Protein AF-A0A182U3M1-F1 (afdb_monomer)

Foldseek 3Di:
DDDDDDDPDDPPPDQPPPPDDDPDDDDDDDDDDPDDDDDDPDPDDPPRDDDDAPQACLDLQDDDPDPVNLVRVLVVLLCCVQPVVLFLDDPVVLLLLLLLVLCLVPNAQDPDHDLVSQQPVSSRHHPVNCVVDDSVVVSVSSSVSVNVNRHPDDNSRSSVVSSNSSSVTPCGQWDWDWKFWPDDDDLHGTWIWTQHLQGIWTARPPNRDTPDDDGPVQWPAWAQDLPFQKIKTAGDPPPPPDDPDPDGIIIIGDPCNVVVLVSRCVNPVVRCVNVVVSVDPPPPPVPCDPVNVVVVVVVVLVVVLVCVVVVFFDQDDDPPPDDDPDDDDDPDPVVVVVVVVVVDDDDDQPWPQDPRHTPVNVDDDLDQDPWDRGDDDPVVTVVVSVVSLVVCVVSVSHDD

pLDDT: mean 76.2, std 24.22, range [22.59, 98.75]

Mean predicted aligned error: 16.43 Å

Sequence (400 aa):
MTKPNSVVRQFDDTVDDASHASNGKQTKIHASSSTLRKNATTLGSGENRFVFKKRLFKSTRELSQDPVEVNMLYAQAVYSVVKCDDFPVSEKVALQLAGLQAQVALGDPSNQPKPEYYSDVPSYLPERISKTREEQFWVPILAQAHRQYGSGRTELTAKVLYLSCVMQYPLYGTTMFAVSYRGYWSYGNSLILGVNCEGIILIKPDDKFVLYEFRYAEVESIMLDPSDSFITISLNRHTSTGSADQQRCFVFETAQKNEIGSLIVSYYPALSNWITENEVPPKKSKGITNEDRVRLHHNLVVCRRHLVDTELLRKPQDPSGGFLRNTLRRLSKHRLEKLRAEHGSPVHDHGETYKGFPHAYWAFSRQALPQSLSKLPDQEEQAMLQVFNSILTYAGLGQN

Solvent-accessible surface area (backbone atoms only — not comparable to full-atom values): 25120 Å² total; per-residue (Å²): 140,82,79,82,82,83,79,81,80,78,85,78,89,72,80,82,82,86,81,83,87,83,91,76,81,95,76,92,76,94,72,89,76,82,88,73,85,90,82,74,97,69,84,81,71,73,90,81,77,88,77,92,72,93,81,78,42,88,63,62,87,69,80,70,88,47,68,68,58,45,53,51,51,37,54,51,49,50,41,36,44,20,74,64,49,68,58,77,70,49,69,73,56,39,40,45,45,29,2,18,50,42,20,56,76,66,44,69,66,57,99,74,68,64,62,80,83,37,63,64,44,71,77,48,28,25,65,84,60,49,69,74,52,64,64,81,67,44,22,64,52,50,54,48,25,19,51,75,56,14,50,90,51,53,52,67,56,26,43,52,54,45,46,62,57,53,48,69,42,91,61,50,64,44,50,77,38,76,29,36,47,74,70,91,73,92,78,66,45,64,32,26,44,30,43,39,68,66,29,42,31,38,27,39,72,90,68,55,46,75,78,45,77,42,45,55,91,42,50,66,48,52,44,69,49,93,88,54,51,34,35,38,42,32,45,47,92,80,76,71,86,72,71,101,76,72,84,47,68,47,43,31,38,28,91,55,44,65,59,54,50,53,51,48,29,72,67,42,58,89,63,40,63,43,56,69,66,61,66,63,65,86,68,76,63,78,65,79,43,73,67,53,49,53,51,52,50,50,52,53,52,52,51,54,49,51,46,56,72,69,60,47,46,53,76,68,77,74,84,79,76,79,79,84,94,78,84,82,81,90,69,56,69,70,62,59,51,51,61,49,62,72,56,85,68,86,92,67,88,78,69,60,58,58,98,71,42,45,55,72,78,78,45,94,69,92,67,81,75,94,62,68,64,50,77,64,60,69,74,59,40,54,52,51,50,51,50,51,50,48,50,29,45,78,68,75,69,45,84,130

Secondary structure (DSSP, 8-state):
-PPPP----------------------------------------------------S-SS---S-HHHHHHHHHHHHIIIIII--S---HHHHHHHHHHHHHHHH-SPPSS--GGGG--GGGTS-HHHHTTS-HHHHHHHHHHHIIIIITT--HHHHHHHHHHHHTTSTTTT-EEEEEEE-S--TT-SEEEEEE-SSEEEEE-TTT--EEEEEEGGGEEEEEE-SSSSEEEEEE-TT--SS-TT---EEEEE-TTHHHHHHHHHHH-GGGTHHHHHHS-S--------HHHHHHHHHHHHHHHHHHHHTT-BPPPPPS-SS-----S----HHHHHHHHHHS---S--S--EETTEEGGGGS--SSPPSS-SB---HHHHHHHHHHHHHHHHHTT-S--

Radius of gyration: 27.85 Å; Cα contacts (8 Å, |Δi|>4): 394; chains: 1; bounding box: 57×82×61 Å

Nearest PDB structures (foldseek):
  5xbf-assembly1_A  TM=8.114E-01  e=2.210E-12  Homo sapiens
  5mv9-assembly1_A  TM=8.506E-01  e=3.694E-11  Homo sapiens
  5mv7-assembly1_A  TM=8.418E-01  e=3.694E-11  Homo sapiens
  5mv8-assembly1_A  TM=8.224E-01  e=8.324E-11  Homo sapiens
  7edr-assembly1_A  TM=7.035E-01  e=1.683E-10  Drosophila melanogaster

Organism: NCBI:txid34690

InterPro domains:
  IPR000299 FERM domain [PS50057] (1-275)
  IPR011993 PH-like domain superfamily [G3DSA:2.30.29.30] (173-285)
  IPR014352 FERM/acyl-CoA-binding protein superfamily [G3DSA:1.20.80.10] (56-169)
  IPR019748 FERM central domain [PF00373] (62-177)
  IPR019748 FERM central domain [cd14473] (69-168)
  IPR019749 Band 4.1 domain [SM00295] (1-177)
  IPR035963 FERM superfamily, second domain [SSF47031] (53-172)

Structure (mmCIF, N/CA/C/O backbone):
data_AF-A0A182U3M1-F1
#
_entry.id   AF-A0A182U3M1-F1
#
loop_
_atom_site.group_PDB
_atom_site.id
_atom_site.type_symbol
_atom_site.label_atom_id
_atom_site.label_alt_id
_atom_site.label_comp_id
_atom_site.label_asym_id
_atom_site.label_entity_id
_atom_site.label_seq_id
_atom_site.pdbx_PDB_ins_code
_atom_site.Cartn_x
_atom_site.Cartn_y
_atom_site.Cartn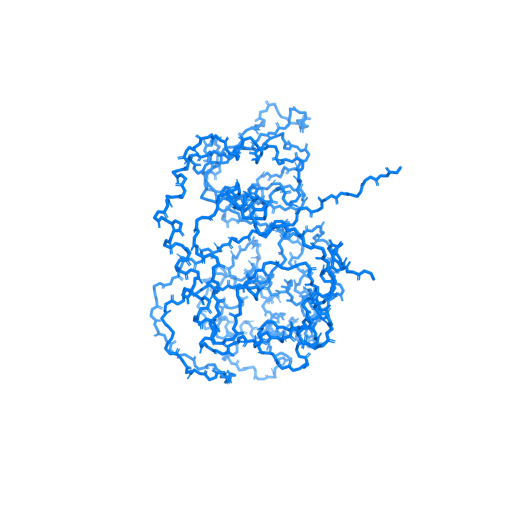_z
_atom_site.occupancy
_atom_site.B_iso_or_equiv
_atom_site.auth_seq_id
_atom_site.auth_comp_id
_atom_site.auth_asym_id
_atom_site.auth_atom_id
_atom_site.pdbx_PDB_model_num
ATOM 1 N N . MET A 1 1 ? -9.675 -26.299 -29.124 1.00 30.52 1 MET A N 1
ATOM 2 C CA . MET A 1 1 ? -9.108 -26.982 -27.941 1.00 30.52 1 MET A CA 1
ATOM 3 C C . MET A 1 1 ? -7.957 -26.140 -27.421 1.00 30.52 1 MET A C 1
ATOM 5 O O . MET A 1 1 ? -6.859 -26.185 -27.958 1.00 30.52 1 MET A O 1
ATOM 9 N N . THR A 1 2 ? -8.266 -25.260 -26.479 1.00 24.91 2 THR A N 1
ATOM 10 C CA . THR A 1 2 ? -7.364 -24.264 -25.892 1.00 24.91 2 THR A CA 1
ATOM 11 C C . THR A 1 2 ? -6.504 -24.913 -24.807 1.00 24.91 2 THR A C 1
ATOM 13 O O . THR A 1 2 ? -7.017 -25.622 -23.944 1.00 24.91 2 THR A O 1
ATOM 16 N N . LYS A 1 3 ? -5.184 -24.708 -24.879 1.00 23.25 3 LYS A N 1
ATOM 17 C CA . LYS A 1 3 ? -4.227 -25.143 -23.852 1.00 23.25 3 LYS A CA 1
ATOM 18 C C . LYS A 1 3 ? -4.487 -24.365 -22.549 1.00 23.25 3 LYS A C 1
ATOM 20 O O . LYS A 1 3 ? -4.695 -23.155 -22.634 1.00 23.25 3 LYS A O 1
ATOM 25 N N . PRO A 1 4 ? -4.458 -25.001 -21.366 1.00 27.41 4 PRO A N 1
ATOM 26 C CA . PRO A 1 4 ? -4.512 -24.274 -20.105 1.00 27.41 4 PRO A CA 1
ATOM 27 C C . PRO A 1 4 ? -3.186 -23.537 -19.869 1.00 27.41 4 PRO A C 1
ATOM 29 O O . PRO A 1 4 ? -2.107 -24.117 -19.997 1.00 27.41 4 PRO A O 1
ATOM 32 N N . ASN A 1 5 ? -3.288 -22.244 -19.555 1.00 25.91 5 ASN A N 1
ATOM 33 C CA . ASN A 1 5 ? -2.172 -21.369 -19.203 1.00 25.91 5 ASN A CA 1
ATOM 34 C C . ASN A 1 5 ? -1.450 -21.894 -17.954 1.00 25.91 5 ASN A C 1
ATOM 36 O O . ASN A 1 5 ? -2.066 -22.092 -16.907 1.00 25.91 5 ASN A O 1
ATOM 40 N N . SER A 1 6 ? -0.134 -22.077 -18.053 1.00 25.50 6 SER A N 1
ATOM 41 C CA . SER A 1 6 ? 0.738 -22.340 -16.912 1.00 25.50 6 SER A CA 1
ATOM 42 C C . SER A 1 6 ? 0.843 -21.081 -16.052 1.00 25.50 6 SER A C 1
ATOM 44 O O . SER A 1 6 ? 1.501 -20.115 -16.436 1.00 25.50 6 SER A O 1
ATOM 46 N N . VAL A 1 7 ? 0.204 -21.082 -14.884 1.00 23.64 7 VAL A N 1
ATOM 47 C CA . VAL A 1 7 ? 0.457 -20.078 -13.847 1.00 23.64 7 VAL A CA 1
ATOM 48 C C . VAL A 1 7 ? 1.742 -20.485 -13.133 1.00 23.64 7 VAL A C 1
ATOM 50 O O . VAL A 1 7 ? 1.732 -21.355 -12.264 1.00 23.64 7 VAL A O 1
ATOM 53 N N . VAL A 1 8 ? 2.863 -19.882 -13.522 1.00 23.16 8 VAL A N 1
ATOM 54 C CA . VAL A 1 8 ? 4.103 -19.944 -12.742 1.00 23.16 8 VAL A CA 1
ATOM 55 C C . VAL A 1 8 ? 3.866 -19.107 -11.486 1.00 23.16 8 VAL A C 1
ATOM 57 O O . VAL A 1 8 ? 3.806 -17.884 -11.551 1.00 23.16 8 VAL A O 1
ATOM 60 N N . ARG A 1 9 ? 3.647 -19.759 -10.340 1.00 27.22 9 ARG A N 1
ATOM 61 C CA . ARG A 1 9 ? 3.676 -19.088 -9.035 1.00 27.22 9 ARG A CA 1
ATOM 62 C C . ARG A 1 9 ? 5.122 -19.076 -8.563 1.00 27.22 9 ARG A C 1
ATOM 64 O O . ARG A 1 9 ? 5.626 -20.089 -8.085 1.00 27.22 9 ARG A O 1
ATOM 71 N N . GLN A 1 10 ? 5.780 -17.944 -8.755 1.00 23.94 10 GLN A N 1
ATOM 72 C CA . GLN A 1 10 ? 7.072 -17.653 -8.158 1.00 23.94 10 GLN A CA 1
ATOM 73 C C . GLN A 1 10 ? 6.839 -17.354 -6.670 1.00 23.94 10 GLN A C 1
ATOM 75 O O . GLN A 1 10 ? 6.060 -16.467 -6.324 1.00 23.94 10 GLN A O 1
ATOM 80 N N . PHE A 1 11 ? 7.440 -18.154 -5.791 1.00 22.59 11 PHE A N 1
ATOM 81 C CA . PHE A 1 11 ? 7.632 -17.768 -4.397 1.00 22.59 11 PHE A CA 1
ATOM 82 C C . PHE A 1 11 ? 8.841 -16.828 -4.387 1.00 22.59 11 PHE A C 1
ATOM 84 O O . PHE A 1 11 ? 9.975 -17.295 -4.430 1.00 22.59 11 PHE A O 1
ATOM 91 N N . ASP A 1 12 ? 8.594 -15.519 -4.430 1.00 25.38 12 ASP A N 1
ATOM 92 C CA . ASP A 1 12 ? 9.633 -14.525 -4.155 1.00 25.38 12 ASP A CA 1
ATOM 93 C C . ASP A 1 12 ? 9.820 -14.459 -2.632 1.00 25.38 12 ASP A C 1
ATOM 95 O O . ASP A 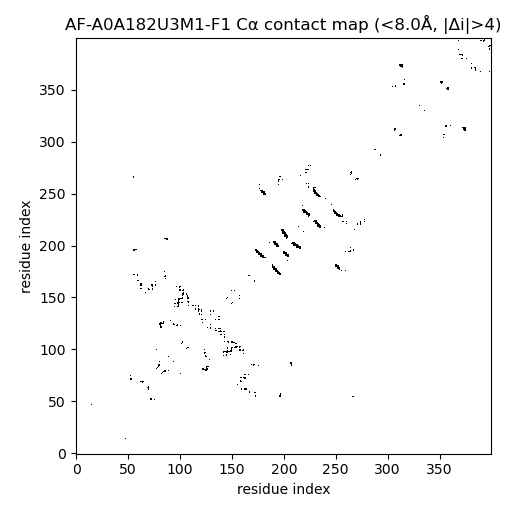1 12 ? 8.970 -13.938 -1.909 1.00 25.38 12 ASP A O 1
ATOM 99 N N . ASP A 1 13 ? 10.931 -15.014 -2.144 1.00 24.06 13 ASP A N 1
ATOM 100 C CA . ASP A 1 13 ? 11.455 -14.748 -0.803 1.00 24.06 13 ASP A CA 1
ATOM 101 C C . ASP A 1 13 ? 12.102 -13.349 -0.802 1.00 24.06 13 ASP A C 1
ATOM 103 O O . ASP A 1 13 ? 13.325 -13.203 -0.771 1.00 24.06 13 ASP A O 1
ATOM 107 N N . THR A 1 14 ? 11.292 -12.291 -0.878 1.00 25.41 14 THR A N 1
ATOM 108 C CA . THR A 1 14 ? 11.760 -10.928 -0.599 1.00 25.41 14 THR A CA 1
ATOM 109 C C . THR A 1 14 ? 11.692 -10.673 0.904 1.00 25.41 14 THR A C 1
ATOM 111 O O . THR A 1 14 ? 10.628 -10.512 1.499 1.00 25.41 14 THR A O 1
ATOM 114 N N . VAL A 1 15 ? 12.867 -10.669 1.536 1.00 27.70 15 VAL A N 1
ATOM 115 C CA . VAL A 1 15 ? 13.066 -10.148 2.890 1.00 27.70 15 VAL A CA 1
ATOM 116 C C . VAL A 1 15 ? 12.890 -8.629 2.814 1.00 27.70 15 VAL A C 1
ATOM 118 O O . VAL A 1 15 ? 13.760 -7.934 2.295 1.00 27.70 15 VAL A O 1
ATOM 121 N N . ASP A 1 16 ? 11.753 -8.120 3.294 1.00 29.84 16 ASP A N 1
ATOM 122 C CA . ASP A 1 16 ? 11.561 -6.688 3.546 1.00 29.84 16 ASP A CA 1
ATOM 123 C C . ASP A 1 16 ? 12.549 -6.281 4.662 1.00 29.84 16 ASP A C 1
ATOM 125 O O . ASP A 1 16 ? 12.331 -6.564 5.843 1.00 29.84 16 ASP A O 1
ATOM 129 N N . ASP A 1 17 ? 13.671 -5.655 4.290 1.00 26.75 17 ASP A N 1
ATOM 130 C CA . ASP A 1 17 ? 14.672 -5.118 5.218 1.00 26.75 17 ASP A CA 1
ATOM 131 C C . ASP A 1 17 ? 14.126 -3.830 5.861 1.00 26.75 17 ASP A C 1
ATOM 133 O O . ASP A 1 17 ? 14.394 -2.704 5.442 1.00 26.75 17 ASP A O 1
ATOM 137 N N . ALA A 1 18 ? 13.269 -3.997 6.869 1.00 27.78 18 ALA A N 1
ATOM 138 C CA . ALA A 1 18 ? 12.769 -2.910 7.702 1.00 27.78 18 ALA A CA 1
ATOM 139 C C . ALA A 1 18 ? 13.822 -2.527 8.757 1.00 27.78 18 ALA A C 1
ATOM 141 O O . ALA A 1 18 ? 13.617 -2.709 9.956 1.00 27.78 18 ALA A O 1
ATOM 142 N N . SER A 1 19 ? 14.964 -2.000 8.317 1.00 28.53 19 SER A N 1
ATOM 143 C CA . SER A 1 19 ? 16.061 -1.589 9.198 1.00 28.53 19 SER A CA 1
ATOM 144 C C . SER A 1 19 ? 16.461 -0.124 9.011 1.00 28.53 19 SER A C 1
ATOM 146 O O . SER A 1 19 ? 17.622 0.198 8.819 1.00 28.53 19 SER A O 1
ATOM 148 N N . HIS A 1 20 ? 15.518 0.810 9.167 1.00 26.62 20 HIS A N 1
ATOM 149 C CA . HIS A 1 20 ? 15.861 2.191 9.531 1.00 26.62 20 HIS A CA 1
ATOM 150 C C . HIS A 1 20 ? 14.708 2.890 10.255 1.00 26.62 20 HIS A C 1
ATOM 152 O O . HIS A 1 20 ? 13.864 3.518 9.631 1.00 26.62 20 HIS A O 1
ATOM 158 N N . ALA A 1 21 ? 14.698 2.789 11.586 1.00 26.42 21 ALA A N 1
ATOM 159 C CA . ALA A 1 21 ? 14.366 3.868 12.525 1.00 26.42 21 ALA A CA 1
ATOM 160 C C . ALA A 1 21 ? 14.187 3.271 13.922 1.00 26.42 21 ALA A C 1
ATOM 162 O O . ALA A 1 21 ? 13.186 2.609 14.175 1.00 26.42 21 ALA A O 1
ATOM 163 N N . SER A 1 22 ? 15.140 3.517 14.824 1.00 25.25 22 SER A N 1
ATOM 164 C CA . SER A 1 22 ? 14.903 3.822 16.248 1.00 25.25 22 SER A CA 1
ATOM 165 C C . SER A 1 22 ? 16.213 3.717 17.021 1.00 25.25 22 SER A C 1
ATOM 167 O O . SER A 1 22 ? 16.579 2.657 17.517 1.00 25.25 22 SER A O 1
ATOM 169 N N . ASN A 1 23 ? 16.910 4.843 17.164 1.00 26.34 23 ASN A N 1
ATOM 170 C CA . ASN A 1 23 ? 17.823 5.040 18.282 1.00 26.34 23 ASN A CA 1
ATOM 171 C C . ASN A 1 23 ? 17.096 5.972 19.259 1.00 26.34 23 ASN A C 1
ATOM 173 O O . ASN A 1 23 ? 17.004 7.173 19.019 1.00 26.34 23 ASN A O 1
ATOM 177 N N . GLY A 1 24 ? 16.493 5.413 20.310 1.00 25.69 24 GLY A N 1
ATOM 178 C CA . GLY A 1 24 ? 15.627 6.176 21.209 1.00 25.69 24 GLY A CA 1
ATOM 179 C C . GLY A 1 24 ? 15.121 5.371 22.403 1.00 25.69 24 GLY A C 1
ATOM 180 O O . GLY A 1 24 ? 14.074 4.751 22.332 1.00 25.69 24 GLY A O 1
ATOM 181 N N . LYS A 1 25 ? 15.923 5.386 23.475 1.00 26.36 25 LYS A N 1
ATOM 182 C CA . LYS A 1 25 ? 15.621 5.195 24.910 1.00 26.36 25 LYS A CA 1
ATOM 183 C C . LYS A 1 25 ? 14.380 4.369 25.312 1.00 26.36 25 LYS A C 1
ATOM 185 O O . LYS A 1 25 ? 13.240 4.776 25.143 1.00 26.36 25 LYS A O 1
ATOM 190 N N . GLN A 1 26 ? 14.670 3.281 26.030 1.00 26.67 26 GLN A N 1
ATOM 191 C CA . GLN A 1 26 ? 13.742 2.478 26.829 1.00 26.67 26 GLN A CA 1
ATOM 192 C C . GLN A 1 26 ? 12.842 3.321 27.746 1.00 26.67 26 GLN A C 1
ATOM 194 O O . GLN A 1 26 ? 13.326 3.966 28.677 1.00 26.67 26 GLN A O 1
ATOM 199 N N . THR A 1 27 ? 11.531 3.161 27.589 1.00 22.92 27 THR A N 1
ATOM 200 C CA . THR A 1 27 ? 10.538 3.358 28.650 1.00 22.92 27 THR A CA 1
ATOM 201 C C . THR A 1 27 ? 9.615 2.141 28.693 1.00 22.92 27 THR A C 1
ATOM 203 O O . THR A 1 27 ? 9.052 1.706 27.693 1.00 22.92 27 THR A O 1
ATOM 206 N N . LYS A 1 28 ? 9.530 1.522 29.876 1.00 26.78 28 LYS A N 1
ATOM 207 C CA . LYS A 1 28 ? 8.681 0.361 30.166 1.00 26.78 28 LYS A CA 1
ATOM 208 C C . LYS A 1 28 ? 7.221 0.803 30.246 1.00 26.78 28 LYS A C 1
ATOM 210 O O . LYS A 1 28 ? 6.904 1.617 31.108 1.00 26.78 28 LYS A O 1
ATOM 215 N N . ILE A 1 29 ? 6.337 0.184 29.464 1.00 27.05 29 ILE A N 1
ATOM 216 C CA . ILE A 1 29 ? 4.897 0.149 29.754 1.00 27.05 29 ILE A CA 1
ATOM 217 C C . ILE A 1 29 ? 4.408 -1.296 29.608 1.00 27.05 29 ILE A C 1
ATOM 219 O O . ILE A 1 29 ? 4.693 -1.983 28.630 1.00 27.05 29 ILE A O 1
ATOM 223 N N . HIS A 1 30 ? 3.730 -1.766 30.655 1.00 25.92 30 HIS A N 1
ATOM 224 C CA . HIS A 1 30 ? 3.116 -3.082 30.777 1.00 25.92 30 HIS A CA 1
ATOM 225 C C . HIS A 1 30 ? 1.903 -3.199 29.843 1.00 25.92 30 HIS A C 1
ATOM 227 O O . HIS A 1 30 ? 0.905 -2.518 30.055 1.00 25.92 30 HIS A O 1
ATOM 233 N N . ALA A 1 31 ? 1.958 -4.123 28.883 1.00 27.72 31 ALA A N 1
ATOM 234 C CA . ALA A 1 31 ? 0.779 -4.671 28.218 1.00 27.72 31 ALA A CA 1
ATOM 235 C C . ALA A 1 31 ? 0.648 -6.158 28.578 1.00 27.72 31 ALA A C 1
ATOM 237 O O . ALA A 1 31 ? 1.633 -6.899 28.635 1.00 27.72 31 ALA A O 1
ATOM 238 N N . SER A 1 32 ? -0.575 -6.562 28.898 1.00 27.81 32 SER A N 1
ATOM 239 C CA . SER A 1 32 ? -0.973 -7.856 29.445 1.00 27.81 32 SER A CA 1
ATOM 240 C C . SER A 1 32 ? -0.549 -9.015 28.540 1.00 27.81 32 SER A C 1
ATOM 242 O O . SER A 1 32 ? -1.020 -9.169 27.418 1.00 27.81 32 SER A O 1
ATOM 244 N N . SER A 1 33 ? 0.345 -9.840 29.075 1.00 26.06 33 SER A N 1
ATOM 245 C CA . SER A 1 33 ? 0.895 -11.058 28.486 1.00 26.06 33 SER A CA 1
ATOM 246 C C . SER A 1 33 ? -0.183 -12.120 28.228 1.00 26.06 33 SER A C 1
ATOM 248 O O . SER A 1 33 ? -0.718 -12.679 29.185 1.00 26.06 33 SER A O 1
ATOM 250 N N . SER A 1 34 ? -0.390 -12.514 26.968 1.00 28.03 34 SER A N 1
ATOM 251 C CA . SER A 1 34 ? -0.746 -13.901 26.654 1.00 28.03 34 SER A CA 1
ATOM 252 C C . SER A 1 34 ? 0.529 -14.750 26.751 1.00 28.03 34 SER A C 1
ATOM 254 O O . SER A 1 34 ? 1.530 -14.544 26.066 1.00 28.03 34 SER A O 1
ATOM 256 N N . THR A 1 35 ? 0.529 -15.658 27.718 1.00 28.98 35 THR A N 1
ATOM 257 C CA . THR A 1 35 ? 1.663 -16.483 28.130 1.00 28.98 35 THR A CA 1
ATOM 258 C C . THR A 1 35 ? 1.962 -17.577 27.105 1.00 28.98 35 THR A C 1
ATOM 260 O O . THR A 1 35 ? 1.362 -18.647 27.133 1.00 28.98 35 THR A O 1
ATOM 263 N N . LEU A 1 36 ? 2.980 -17.366 26.270 1.00 30.67 36 LEU A N 1
ATOM 264 C CA . LEU A 1 36 ? 3.769 -18.454 25.688 1.00 30.67 36 LEU A CA 1
ATOM 265 C C . LEU A 1 36 ? 5.158 -18.428 26.328 1.00 30.67 36 LEU A C 1
ATOM 267 O O . LEU A 1 36 ? 5.882 -17.433 26.306 1.00 30.67 36 LEU A O 1
ATOM 271 N N . ARG A 1 37 ? 5.459 -19.530 27.014 1.00 29.08 37 ARG A N 1
ATOM 272 C CA . ARG A 1 37 ? 6.611 -19.741 27.890 1.00 29.08 37 ARG A CA 1
ATOM 273 C C . ARG A 1 37 ? 7.922 -19.408 27.167 1.00 29.08 37 ARG A C 1
ATOM 275 O O . ARG A 1 37 ? 8.314 -20.100 26.235 1.00 29.08 37 ARG A O 1
ATOM 282 N N . LYS A 1 38 ? 8.636 -18.393 27.659 1.00 36.56 38 LYS A N 1
ATOM 283 C CA . LYS A 1 38 ? 10.058 -18.184 27.365 1.00 36.56 38 LYS A CA 1
ATOM 284 C C . LYS A 1 38 ? 10.859 -19.262 28.087 1.00 36.56 38 LYS A C 1
ATOM 286 O O . LYS A 1 38 ? 10.981 -19.194 29.301 1.00 36.56 38 LYS A O 1
ATOM 291 N N . ASN A 1 39 ? 11.373 -20.233 27.340 1.00 30.08 39 ASN A N 1
ATOM 292 C CA . ASN A 1 39 ? 12.530 -21.047 27.713 1.00 30.08 39 ASN A CA 1
ATOM 293 C C . ASN A 1 39 ? 13.117 -21.677 26.446 1.00 30.08 39 ASN A C 1
ATOM 295 O O . ASN A 1 39 ? 12.710 -22.762 26.052 1.00 30.08 39 ASN A O 1
ATOM 299 N N . ALA A 1 40 ? 14.058 -20.979 25.812 1.00 30.70 40 ALA A N 1
ATOM 300 C CA . ALA A 1 40 ? 15.169 -21.571 25.071 1.00 30.70 40 ALA A CA 1
ATOM 301 C C . ALA A 1 40 ? 16.118 -20.442 24.654 1.00 30.70 40 ALA A C 1
ATOM 303 O O . ALA A 1 40 ? 15.770 -19.584 23.843 1.00 30.70 40 ALA A O 1
ATOM 304 N N . THR A 1 41 ? 17.325 -20.447 25.210 1.00 37.78 41 THR A N 1
ATOM 305 C CA . THR A 1 41 ? 18.494 -19.794 24.622 1.00 37.78 41 THR A CA 1
ATOM 306 C C . THR A 1 41 ? 18.737 -20.405 23.241 1.00 37.78 41 THR A C 1
ATOM 308 O O . THR A 1 41 ? 19.394 -21.435 23.118 1.00 37.78 41 THR A O 1
ATOM 311 N N . THR A 1 42 ? 18.157 -19.803 22.203 1.00 35.00 42 THR A N 1
ATOM 312 C CA . THR A 1 42 ? 18.442 -20.126 20.803 1.00 35.00 42 THR A CA 1
ATOM 313 C C . THR A 1 42 ? 19.480 -19.133 20.289 1.00 35.00 42 THR A C 1
ATOM 315 O O . THR A 1 42 ? 19.310 -17.919 20.384 1.00 35.00 42 THR A O 1
ATOM 318 N N . LEU A 1 43 ? 20.611 -19.655 19.810 1.00 38.34 43 LEU A N 1
ATOM 319 C CA . LEU A 1 43 ? 21.624 -18.866 19.116 1.00 38.34 43 LEU A CA 1
ATOM 320 C C . LEU A 1 43 ? 20.994 -18.233 17.864 1.00 38.34 43 LEU A C 1
ATOM 322 O O . LEU A 1 43 ? 20.597 -18.953 16.955 1.00 38.34 43 LEU A O 1
ATOM 326 N N . GLY A 1 44 ? 20.955 -16.900 17.820 1.00 40.06 44 GLY A N 1
ATOM 327 C CA . GLY A 1 44 ? 21.098 -16.098 16.599 1.00 40.06 44 GLY A CA 1
ATOM 328 C C . GLY A 1 44 ? 20.224 -16.449 15.392 1.00 40.06 44 GLY A C 1
ATOM 329 O O . GLY A 1 44 ? 20.720 -16.381 14.270 1.00 40.06 44 GLY A O 1
ATOM 330 N N . SER A 1 45 ? 18.948 -16.793 15.578 1.00 43.78 45 SER A N 1
ATOM 331 C CA . SER A 1 45 ? 17.994 -16.679 14.471 1.00 43.78 45 SER A CA 1
ATOM 332 C C . SER A 1 45 ? 17.764 -15.191 14.238 1.00 43.78 45 SER A C 1
ATOM 334 O O . SER A 1 45 ? 17.291 -14.508 15.144 1.00 43.78 45 SER A O 1
ATOM 336 N N . GLY A 1 46 ? 18.111 -14.680 13.054 1.00 52.81 46 GLY A N 1
ATOM 337 C CA . GLY A 1 46 ? 17.696 -13.340 12.642 1.00 52.81 46 GLY A CA 1
ATOM 338 C C . GLY A 1 46 ? 16.197 -13.150 12.886 1.00 52.81 46 GLY A C 1
ATOM 339 O O . GLY A 1 46 ? 15.428 -14.117 12.832 1.00 52.81 46 GLY A O 1
ATOM 340 N N . GLU A 1 47 ? 15.792 -11.919 13.194 1.00 61.31 47 GLU A N 1
ATOM 341 C CA . GLU A 1 47 ? 14.403 -11.528 13.468 1.00 61.31 47 GLU A CA 1
ATOM 342 C C . GLU A 1 47 ? 13.556 -11.530 12.179 1.00 61.31 47 GLU A C 1
ATOM 344 O O . GLU A 1 47 ? 12.890 -10.557 11.838 1.00 61.31 47 GLU A O 1
ATOM 349 N N . ASN A 1 48 ? 13.596 -12.626 11.420 1.00 70.50 48 ASN A N 1
ATOM 350 C CA . ASN A 1 48 ? 12.824 -12.779 10.198 1.00 70.50 48 ASN A CA 1
ATOM 351 C C . ASN A 1 48 ? 11.340 -12.851 10.567 1.00 70.50 48 ASN A C 1
ATOM 353 O O . ASN A 1 48 ? 10.878 -13.822 11.174 1.00 70.50 48 ASN A O 1
ATOM 357 N N . ARG A 1 49 ? 10.588 -11.812 10.199 1.00 75.56 49 ARG A N 1
ATOM 358 C CA . ARG A 1 49 ? 9.143 -11.728 10.401 1.00 75.56 49 ARG A CA 1
ATOM 359 C C . ARG A 1 49 ? 8.429 -11.930 9.073 1.00 75.56 49 ARG A C 1
ATOM 361 O O . ARG A 1 49 ? 8.553 -11.117 8.166 1.00 75.56 49 ARG A O 1
ATOM 368 N N . PHE A 1 50 ? 7.620 -12.978 8.989 1.00 80.62 50 PHE A N 1
ATOM 369 C CA . PHE A 1 50 ? 6.742 -13.202 7.845 1.00 80.62 50 PHE A CA 1
ATOM 370 C C . PHE A 1 50 ? 5.424 -12.454 8.048 1.00 80.62 50 PHE A C 1
ATOM 372 O O . PHE A 1 50 ? 4.807 -12.540 9.113 1.00 80.62 50 PHE A O 1
ATOM 379 N N . VAL A 1 51 ? 4.992 -11.715 7.027 1.00 81.19 51 VAL A N 1
ATOM 380 C CA . VAL A 1 51 ? 3.729 -10.972 7.036 1.00 81.19 51 VAL A CA 1
ATOM 381 C C . VAL A 1 51 ? 2.884 -11.424 5.857 1.00 81.19 51 VAL A C 1
ATOM 383 O O . VAL A 1 51 ? 3.308 -11.345 4.707 1.00 81.19 51 VAL A O 1
ATOM 386 N N . PHE A 1 52 ? 1.666 -11.874 6.143 1.00 84.06 52 PHE A N 1
ATOM 387 C CA . PHE A 1 52 ? 0.669 -12.130 5.112 1.00 84.06 52 PHE A CA 1
ATOM 388 C C . PHE A 1 52 ? -0.066 -10.824 4.790 1.00 84.06 52 PHE A C 1
ATOM 390 O O . PHE A 1 52 ? -0.658 -10.211 5.678 1.00 84.06 52 PHE A O 1
ATOM 397 N N . LYS A 1 53 ? 0.010 -10.378 3.532 1.00 90.50 53 LYS A N 1
ATOM 398 C CA . LYS A 1 53 ? -0.595 -9.126 3.057 1.00 90.50 53 LYS A CA 1
ATOM 399 C C . LYS A 1 53 ? -1.152 -9.298 1.645 1.00 90.50 53 LYS A C 1
ATOM 401 O O . LYS A 1 53 ? -0.582 -10.034 0.837 1.00 90.50 53 LYS A O 1
ATOM 406 N N . LYS A 1 54 ? -2.225 -8.580 1.303 1.00 92.62 54 LYS A N 1
ATOM 407 C CA . LYS A 1 54 ? -2.655 -8.427 -0.091 1.00 92.62 54 LYS A CA 1
ATOM 408 C C . LYS A 1 54 ? -1.601 -7.617 -0.829 1.00 92.62 54 LYS A C 1
ATOM 410 O O . LYS A 1 54 ? -1.367 -6.456 -0.500 1.00 92.62 54 LYS A O 1
ATOM 415 N N . ARG A 1 55 ? -0.961 -8.259 -1.803 1.00 91.12 55 ARG A N 1
ATOM 416 C CA . ARG A 1 55 ? 0.078 -7.658 -2.649 1.00 91.12 55 ARG A CA 1
ATOM 417 C C . ARG A 1 55 ? -0.480 -7.152 -3.978 1.00 91.12 55 ARG A C 1
ATOM 419 O O . ARG A 1 55 ? -0.118 -6.069 -4.413 1.00 91.12 55 ARG A O 1
ATOM 426 N N . LEU A 1 56 ? -1.382 -7.919 -4.596 1.00 93.50 56 LEU A N 1
ATOM 427 C CA . LEU A 1 56 ? -2.000 -7.574 -5.877 1.00 93.50 56 LEU A CA 1
ATOM 428 C C . LEU A 1 56 ? -3.460 -7.149 -5.683 1.00 93.50 56 LEU A C 1
ATOM 430 O O . LEU A 1 56 ? -4.321 -7.963 -5.339 1.00 93.50 56 LEU A O 1
ATOM 434 N N . PHE A 1 57 ? -3.750 -5.876 -5.936 1.00 93.50 57 PHE A N 1
ATOM 435 C CA . PHE A 1 57 ? -5.094 -5.305 -5.896 1.00 93.50 57 PHE A CA 1
ATOM 436 C C . PHE A 1 57 ? -5.692 -5.294 -7.301 1.00 93.50 57 PHE A C 1
ATOM 438 O O . PHE A 1 57 ? -5.531 -4.330 -8.024 1.00 93.50 57 PHE A O 1
ATOM 445 N N . LYS A 1 58 ? -6.380 -6.366 -7.712 1.00 87.44 58 LYS A N 1
ATOM 446 C CA . LYS A 1 58 ? -6.993 -6.448 -9.059 1.00 87.44 58 LYS A CA 1
ATOM 447 C C . LYS A 1 58 ? -8.222 -5.551 -9.249 1.00 87.44 58 LYS A C 1
ATOM 449 O O . LYS A 1 58 ? -8.574 -5.233 -10.375 1.00 87.44 58 LYS A O 1
ATOM 454 N N . SER A 1 59 ? -8.887 -5.208 -8.152 1.00 84.62 59 SER A N 1
ATOM 455 C CA . SER A 1 59 ? -9.980 -4.242 -8.088 1.00 84.62 59 SER A CA 1
ATOM 456 C C . SER A 1 59 ? -9.815 -3.460 -6.792 1.00 84.62 59 SER A C 1
ATOM 458 O O . SER A 1 59 ? -9.594 -4.051 -5.731 1.00 84.62 59 SER A O 1
ATOM 460 N N . THR A 1 60 ? -9.877 -2.136 -6.891 1.00 84.81 60 THR A N 1
ATOM 461 C CA . THR A 1 60 ? -9.714 -1.198 -5.770 1.00 84.81 60 THR A CA 1
ATOM 462 C C . THR A 1 60 ? -11.032 -0.550 -5.355 1.00 84.81 60 THR A C 1
ATOM 464 O O . THR A 1 60 ? -11.059 0.204 -4.387 1.00 84.81 60 THR A O 1
ATOM 467 N N . ARG A 1 61 ? -12.129 -0.847 -6.067 1.00 82.38 61 ARG A N 1
ATOM 468 C CA . ARG A 1 61 ? -13.443 -0.210 -5.870 1.00 82.38 61 ARG A CA 1
ATOM 469 C C . ARG A 1 61 ? -14.472 -1.099 -5.182 1.00 82.38 61 ARG A C 1
ATOM 471 O O . ARG A 1 61 ? -15.521 -0.606 -4.783 1.00 82.38 61 ARG A O 1
ATOM 478 N N . GLU A 1 62 ? -14.177 -2.383 -5.023 1.00 87.06 62 GLU A N 1
ATOM 479 C CA . GLU A 1 62 ? -15.093 -3.350 -4.422 1.00 87.06 62 GLU A CA 1
ATOM 480 C C . GLU A 1 62 ? -14.552 -3.853 -3.088 1.00 87.06 62 GLU A C 1
ATOM 482 O O . GLU A 1 62 ? -13.389 -4.245 -2.970 1.00 87.06 62 GLU A O 1
ATOM 487 N N . LEU A 1 63 ? -15.415 -3.835 -2.074 1.00 87.56 63 LEU A N 1
ATOM 488 C CA . LEU A 1 63 ? -15.119 -4.423 -0.777 1.00 87.56 63 LEU A CA 1
ATOM 489 C C . LEU A 1 63 ? -15.387 -5.921 -0.807 1.00 87.56 63 LEU A C 1
ATOM 491 O O . LEU A 1 63 ? -16.436 -6.371 -1.277 1.00 87.56 63 LEU A O 1
ATOM 495 N N . SER A 1 64 ? -14.455 -6.679 -0.236 1.00 87.50 64 SER A N 1
ATOM 496 C CA . SER A 1 64 ? -14.654 -8.106 -0.023 1.00 87.50 64 SER A CA 1
ATOM 497 C C . SER A 1 64 ? -15.826 -8.357 0.922 1.00 87.50 64 SER A C 1
ATOM 499 O O . SER A 1 64 ? -16.036 -7.618 1.884 1.00 87.50 64 SER A O 1
ATOM 501 N N . GLN A 1 65 ? -16.575 -9.421 0.642 1.00 88.25 65 GLN A N 1
ATOM 502 C CA . GLN A 1 65 ? -17.615 -9.932 1.535 1.00 88.25 65 GLN A CA 1
ATOM 503 C C . GLN A 1 65 ? -17.057 -10.956 2.534 1.00 88.25 65 GLN A C 1
ATOM 505 O O . GLN A 1 65 ? -17.772 -11.351 3.450 1.00 88.25 65 GLN A O 1
ATOM 510 N N . ASP A 1 66 ? -15.800 -11.389 2.372 1.00 89.62 66 ASP A N 1
ATOM 511 C CA . ASP A 1 66 ? -15.130 -12.298 3.302 1.00 89.62 66 ASP A CA 1
ATOM 512 C C . ASP A 1 66 ? -14.593 -11.516 4.519 1.00 89.62 66 ASP A C 1
ATOM 514 O O . ASP A 1 66 ? -13.689 -10.684 4.367 1.00 89.62 66 ASP A O 1
ATOM 518 N N . PRO A 1 67 ? -15.090 -11.783 5.744 1.00 88.31 67 PRO A N 1
ATOM 519 C CA . PRO A 1 67 ? -14.605 -11.137 6.961 1.00 88.31 67 PRO A CA 1
ATOM 520 C C . PRO A 1 67 ? -13.096 -11.294 7.197 1.00 88.31 67 PRO A C 1
ATOM 522 O O . PRO A 1 67 ? -12.479 -10.407 7.790 1.00 88.31 67 PRO A O 1
ATOM 525 N N . VAL A 1 68 ? -12.485 -12.396 6.745 1.00 89.44 68 VAL A N 1
ATOM 526 C CA . VAL A 1 68 ? -11.039 -12.628 6.890 1.00 89.44 68 VAL A CA 1
ATOM 527 C C . VAL A 1 68 ? -10.257 -11.668 5.998 1.00 89.44 68 VAL A C 1
ATOM 529 O O . VAL A 1 68 ? -9.323 -11.012 6.468 1.00 89.44 68 VAL A O 1
ATOM 532 N N . GLU A 1 69 ? -10.667 -11.521 4.736 1.00 90.62 69 GLU A N 1
ATOM 533 C CA . GLU A 1 69 ? -10.054 -10.556 3.821 1.00 90.62 69 GLU A CA 1
ATOM 534 C C . GLU A 1 69 ? -10.282 -9.117 4.303 1.00 90.62 69 GLU A C 1
ATOM 536 O O . GLU A 1 69 ? -9.340 -8.326 4.306 1.00 90.62 69 GLU A O 1
ATOM 541 N N . VAL A 1 70 ? -11.484 -8.783 4.788 1.00 94.62 70 VAL A N 1
ATOM 542 C CA . VAL A 1 70 ? -11.781 -7.462 5.373 1.00 94.62 70 VAL A CA 1
ATOM 543 C C . VAL A 1 70 ? -10.858 -7.155 6.552 1.00 94.62 70 VAL A C 1
ATOM 545 O O . VAL A 1 70 ? -10.321 -6.052 6.633 1.00 94.62 70 VAL A O 1
ATOM 548 N N . ASN A 1 71 ? -10.624 -8.119 7.446 1.00 94.81 71 ASN A N 1
ATOM 549 C CA . ASN A 1 71 ? -9.712 -7.947 8.578 1.00 94.81 71 ASN A CA 1
ATOM 550 C C . ASN A 1 71 ? -8.272 -7.678 8.129 1.00 94.81 71 ASN A C 1
ATOM 552 O O . ASN A 1 71 ? -7.631 -6.760 8.646 1.00 94.81 71 ASN A O 1
ATOM 556 N N . MET A 1 72 ? -7.774 -8.447 7.157 1.00 95.00 72 MET A N 1
ATOM 557 C CA . MET A 1 72 ? -6.436 -8.254 6.593 1.00 95.00 72 MET A CA 1
ATOM 558 C C . MET A 1 72 ? -6.311 -6.882 5.916 1.00 95.00 72 MET A C 1
ATOM 560 O O . MET A 1 72 ? -5.366 -6.142 6.189 1.00 95.00 72 MET A O 1
ATOM 564 N N . LEU A 1 73 ? -7.278 -6.519 5.070 1.00 96.00 73 LEU A N 1
ATOM 565 C CA . LEU A 1 73 ? -7.297 -5.236 4.368 1.00 96.00 73 LEU A CA 1
ATOM 566 C C . LEU A 1 73 ? -7.373 -4.061 5.336 1.00 96.00 73 LEU A C 1
ATOM 568 O O . LEU A 1 73 ? -6.685 -3.066 5.134 1.00 96.00 73 LEU A O 1
ATOM 572 N N . TYR A 1 74 ? -8.182 -4.174 6.391 1.00 97.56 74 TYR A N 1
ATOM 573 C CA . TYR A 1 74 ? -8.273 -3.160 7.435 1.00 97.56 74 TYR A CA 1
ATOM 574 C C . TYR A 1 74 ? -6.920 -2.955 8.124 1.00 97.56 74 TYR A C 1
ATOM 576 O O . TYR A 1 74 ? -6.464 -1.820 8.238 1.00 97.56 74 TYR A O 1
ATOM 584 N N . ALA A 1 75 ? -6.243 -4.039 8.518 1.00 96.25 75 ALA A N 1
ATOM 585 C CA . ALA A 1 75 ? -4.925 -3.950 9.141 1.00 96.25 75 ALA A CA 1
ATOM 586 C C . ALA A 1 75 ? -3.891 -3.287 8.212 1.00 96.25 75 ALA A C 1
ATOM 588 O O . ALA A 1 75 ? -3.136 -2.418 8.650 1.00 96.25 75 ALA A O 1
ATOM 589 N N . GLN A 1 76 ? -3.892 -3.643 6.921 1.00 96.19 76 GLN A N 1
ATOM 590 C CA . GLN A 1 76 ? -3.038 -2.999 5.919 1.00 96.19 76 GLN A CA 1
ATOM 591 C C . GLN A 1 76 ? -3.377 -1.516 5.731 1.00 96.19 76 GLN A C 1
ATOM 593 O O . GLN A 1 76 ? -2.470 -0.695 5.669 1.00 96.19 76 GLN A O 1
ATOM 598 N N . ALA A 1 77 ? -4.662 -1.158 5.674 1.00 97.12 77 ALA A N 1
ATOM 599 C CA . ALA A 1 77 ? -5.095 0.224 5.499 1.00 97.12 77 ALA A CA 1
ATOM 600 C C . ALA A 1 77 ? -4.708 1.100 6.699 1.00 97.12 77 ALA A C 1
ATOM 602 O O . ALA A 1 77 ? -4.197 2.199 6.498 1.00 97.12 77 ALA A O 1
ATOM 603 N N . VAL A 1 78 ? -4.880 0.603 7.931 1.00 97.88 78 VAL A N 1
ATOM 604 C CA . VAL A 1 78 ? -4.410 1.290 9.147 1.00 97.88 78 VAL A CA 1
ATOM 605 C C . VAL A 1 78 ? -2.902 1.503 9.094 1.00 97.88 78 VAL A C 1
ATOM 607 O O . VAL A 1 78 ? -2.433 2.603 9.371 1.00 97.88 78 VAL A O 1
ATOM 610 N N . TYR A 1 79 ? -2.139 0.481 8.700 1.00 96.44 79 TYR A N 1
ATOM 611 C CA . TYR A 1 79 ? -0.690 0.600 8.560 1.00 96.44 79 TYR A CA 1
ATOM 612 C C . TYR A 1 79 ? -0.296 1.658 7.514 1.00 96.44 79 TYR A C 1
ATOM 614 O O . TYR A 1 79 ? 0.484 2.556 7.829 1.00 96.44 79 TYR A O 1
ATOM 622 N N . SER A 1 80 ? -0.895 1.622 6.321 1.00 96.25 80 SER A N 1
ATOM 623 C CA . SER A 1 80 ? -0.644 2.603 5.258 1.00 96.25 80 SER A CA 1
ATOM 624 C C . SER A 1 80 ? -1.012 4.033 5.657 1.00 96.25 80 SER A C 1
ATOM 626 O O . SER A 1 80 ? -0.264 4.964 5.369 1.00 96.25 80 SER A O 1
ATOM 628 N N . VAL A 1 81 ? -2.133 4.233 6.358 1.00 97.50 81 VAL A N 1
ATOM 629 C CA . VAL A 1 81 ? -2.546 5.562 6.837 1.00 97.50 81 VAL A CA 1
ATOM 630 C C . VAL A 1 81 ? -1.625 6.047 7.956 1.00 97.50 81 VAL A C 1
ATOM 632 O O . VAL A 1 81 ? -1.074 7.137 7.868 1.00 97.50 81 VAL A O 1
ATOM 635 N N . VAL A 1 82 ? -1.475 5.265 9.026 1.00 96.88 82 VAL A N 1
ATOM 636 C CA . VAL A 1 82 ? -0.887 5.739 10.288 1.00 96.88 82 VAL A CA 1
ATOM 637 C C . VAL A 1 82 ? 0.635 5.642 10.290 1.00 96.88 82 VAL A C 1
ATOM 639 O O . VAL A 1 82 ? 1.304 6.540 10.795 1.00 96.88 82 VAL A O 1
ATOM 642 N N . LYS A 1 83 ? 1.194 4.539 9.779 1.00 95.12 83 LYS A N 1
ATOM 643 C CA . LYS A 1 83 ? 2.637 4.269 9.856 1.00 95.12 83 LYS A CA 1
ATOM 644 C C . LYS A 1 83 ? 3.384 4.728 8.615 1.00 95.12 83 LYS A C 1
ATOM 646 O O . LYS A 1 83 ? 4.461 5.293 8.761 1.00 95.12 83 LYS A O 1
ATOM 651 N N . CYS A 1 84 ? 2.829 4.495 7.429 1.00 94.44 84 CYS A N 1
ATOM 652 C CA . CYS A 1 84 ? 3.487 4.872 6.175 1.00 94.44 84 CYS A CA 1
ATOM 653 C C . CYS A 1 84 ? 3.115 6.275 5.696 1.00 94.44 84 CYS A C 1
ATOM 655 O O . CYS A 1 84 ? 3.891 6.886 4.967 1.00 94.44 84 CYS A O 1
ATOM 657 N N . ASP A 1 85 ? 1.962 6.796 6.130 1.00 95.12 85 ASP A N 1
ATOM 658 C CA . ASP A 1 85 ? 1.467 8.104 5.699 1.00 95.12 85 ASP A CA 1
ATOM 659 C C . ASP A 1 85 ? 1.336 8.185 4.160 1.00 95.12 85 ASP A C 1
ATOM 661 O O . ASP A 1 85 ? 1.705 9.166 3.504 1.00 95.12 85 ASP A O 1
ATOM 665 N N . ASP A 1 86 ? 0.830 7.089 3.578 1.00 94.88 86 ASP A N 1
ATOM 666 C CA . ASP A 1 86 ? 0.762 6.849 2.129 1.00 94.88 86 ASP A CA 1
ATOM 667 C C . ASP A 1 86 ? -0.273 7.739 1.427 1.00 94.88 86 ASP A C 1
ATOM 669 O O . ASP A 1 86 ? -0.191 7.975 0.219 1.00 94.88 86 ASP A O 1
ATOM 673 N N . PHE A 1 87 ? -1.255 8.243 2.177 1.00 94.88 87 PHE A N 1
ATOM 674 C CA . PHE A 1 87 ? -2.372 9.018 1.649 1.00 94.88 87 PHE A CA 1
ATOM 675 C C . PHE A 1 87 ? -2.327 10.459 2.171 1.00 94.88 87 PHE A C 1
ATOM 677 O O . PHE A 1 87 ? -2.034 10.672 3.350 1.00 94.88 87 PHE A O 1
ATOM 684 N N . PRO A 1 88 ? -2.700 11.461 1.352 1.00 94.25 88 PRO A N 1
ATOM 685 C CA . PRO A 1 88 ? -2.799 12.856 1.779 1.00 94.25 88 PRO A CA 1
ATOM 686 C C . PRO A 1 88 ? -4.058 13.087 2.635 1.00 94.25 88 PRO A C 1
ATOM 688 O O . PRO A 1 88 ? -4.961 13.847 2.284 1.00 94.25 88 PRO A O 1
ATOM 691 N N . VAL A 1 89 ? -4.145 12.391 3.769 1.00 96.31 89 VAL A N 1
ATOM 692 C CA . VAL A 1 89 ? -5.276 12.471 4.693 1.00 96.31 89 VAL A CA 1
ATOM 693 C C . VAL A 1 89 ? -5.258 13.823 5.403 1.00 96.31 89 VAL A C 1
ATOM 695 O O . VAL A 1 89 ? -4.243 14.230 5.971 1.00 96.31 89 VAL A O 1
ATOM 698 N N . SER A 1 90 ? -6.395 14.521 5.387 1.00 96.88 90 SER A N 1
ATOM 699 C CA . SER A 1 90 ? -6.590 15.741 6.182 1.00 96.88 90 SER A CA 1
ATOM 700 C C . SER A 1 90 ? -6.787 15.414 7.665 1.00 96.88 90 SER A C 1
ATOM 702 O O . SER A 1 90 ? -7.285 14.343 7.999 1.00 96.88 90 SER A O 1
ATOM 704 N N . GLU A 1 91 ? -6.500 16.356 8.568 1.00 97.50 91 GLU A N 1
ATOM 705 C CA . GLU A 1 91 ? -6.719 16.169 10.015 1.00 97.50 91 GLU A CA 1
ATOM 706 C C . GLU A 1 91 ? -8.143 15.692 10.341 1.00 97.50 91 GLU A C 1
ATOM 708 O O . GLU A 1 91 ? -8.331 14.747 11.106 1.00 97.50 91 GLU A O 1
ATOM 713 N N . LYS A 1 92 ? -9.157 16.282 9.697 1.00 98.12 92 LYS A N 1
ATOM 714 C CA . LYS A 1 92 ? -10.560 15.900 9.895 1.00 98.12 92 LYS A CA 1
ATOM 715 C C . LYS A 1 92 ? -10.813 14.432 9.543 1.00 98.12 92 LYS A C 1
ATOM 717 O O . LYS A 1 92 ? -11.507 13.743 10.287 1.00 98.12 92 LYS A O 1
ATOM 722 N N . VAL A 1 93 ? -10.270 13.962 8.420 1.00 98.31 93 VAL A N 1
ATOM 723 C CA . VAL A 1 93 ? -10.435 12.567 7.986 1.00 98.31 93 VAL A CA 1
ATOM 724 C C . VAL A 1 93 ? -9.589 11.629 8.850 1.00 98.31 93 VAL A C 1
ATOM 726 O O . VAL A 1 93 ? -10.058 10.558 9.216 1.00 98.31 93 VAL A O 1
ATOM 729 N N . ALA A 1 94 ? -8.392 12.042 9.269 1.00 98.44 94 ALA A N 1
ATOM 730 C CA . ALA A 1 94 ? -7.566 11.256 10.183 1.00 98.44 94 ALA A CA 1
ATOM 731 C C . ALA A 1 94 ? -8.276 11.024 11.525 1.00 98.44 94 ALA A C 1
ATOM 733 O O . ALA A 1 94 ? -8.269 9.908 12.030 1.00 98.44 94 ALA A O 1
ATOM 734 N N . LEU A 1 95 ? -8.977 12.031 12.058 1.00 98.62 95 LEU A N 1
ATOM 735 C CA . LEU A 1 95 ? -9.803 11.875 13.259 1.00 98.62 95 LEU A CA 1
ATOM 736 C C . LEU A 1 95 ? -11.004 10.945 13.037 1.00 98.62 95 LEU A C 1
ATOM 738 O O . LEU A 1 95 ? -11.338 10.161 13.923 1.00 98.62 95 LEU A O 1
ATOM 742 N N . GLN A 1 96 ? -11.634 10.982 11.859 1.00 98.69 96 GLN A N 1
ATOM 743 C CA . GLN A 1 96 ? -12.685 10.020 11.497 1.00 98.69 96 GLN A CA 1
ATOM 744 C C . GLN A 1 96 ? -12.166 8.582 11.527 1.00 98.69 96 GLN A C 1
ATOM 746 O O . GLN A 1 96 ? -12.761 7.718 12.172 1.00 98.69 96 GLN A O 1
ATOM 751 N N . LEU A 1 97 ? -11.031 8.345 10.868 1.00 98.75 97 LEU A N 1
ATOM 752 C CA . LEU A 1 97 ? -10.368 7.046 10.814 1.00 98.75 97 LEU A CA 1
ATOM 753 C C . LEU A 1 97 ? -9.911 6.587 12.206 1.00 98.75 97 LEU A C 1
ATOM 755 O O . LEU A 1 97 ? -10.168 5.445 12.575 1.00 98.75 97 LEU A O 1
ATOM 759 N N . ALA A 1 98 ? -9.328 7.478 13.009 1.00 98.62 98 ALA A N 1
ATOM 760 C CA . ALA A 1 98 ? -8.915 7.189 14.380 1.00 98.62 98 ALA A CA 1
ATOM 761 C C . ALA A 1 98 ? -10.099 6.794 15.278 1.00 98.62 98 ALA A C 1
ATOM 763 O O . ALA A 1 98 ? -9.989 5.855 16.061 1.00 98.62 98 ALA A O 1
ATOM 764 N N . GLY A 1 99 ? -11.249 7.464 15.140 1.00 98.44 99 GLY A N 1
ATOM 765 C CA . GLY A 1 99 ? -12.458 7.119 15.889 1.00 98.44 99 GLY A CA 1
ATOM 766 C C . GLY A 1 99 ? -13.022 5.744 15.521 1.00 98.44 99 GLY A C 1
ATOM 767 O O . GLY A 1 99 ? -13.422 4.986 16.403 1.00 98.44 99 GLY A O 1
ATOM 768 N N . LEU A 1 100 ? -13.005 5.391 14.230 1.00 98.75 100 LEU A N 1
ATOM 769 C CA . LEU A 1 100 ? -13.371 4.050 13.759 1.00 98.75 100 LEU A CA 1
ATOM 770 C C . LEU A 1 100 ? -12.367 2.991 14.233 1.00 98.75 100 LEU A C 1
ATOM 772 O O . LEU A 1 100 ? -12.767 1.910 14.658 1.00 98.75 100 LEU A O 1
ATOM 776 N N . GLN A 1 101 ? -11.072 3.306 14.205 1.00 98.44 101 GLN A N 1
ATOM 777 C CA . GLN A 1 101 ? -10.019 2.418 14.689 1.00 98.44 101 GLN A CA 1
ATOM 778 C C . GLN A 1 101 ? -10.138 2.156 16.194 1.00 98.44 101 GLN A C 1
ATOM 780 O O . GLN A 1 101 ? -9.995 1.014 16.631 1.00 98.44 101 GLN A O 1
ATOM 785 N N . ALA A 1 102 ? -10.452 3.188 16.981 1.00 97.75 102 ALA A N 1
ATOM 786 C CA . ALA A 1 102 ? -10.720 3.052 18.407 1.00 97.75 102 ALA A CA 1
ATOM 787 C C . ALA A 1 102 ? -11.929 2.142 18.672 1.00 97.75 102 ALA A C 1
ATOM 789 O O . ALA A 1 102 ? -11.834 1.276 19.536 1.00 97.75 102 ALA A O 1
ATOM 790 N N . GLN A 1 103 ? -13.002 2.242 17.876 1.00 98.25 103 GLN A N 1
ATOM 791 C CA . GLN A 1 103 ? -14.158 1.342 17.993 1.00 98.25 103 GLN A CA 1
ATOM 792 C C . GLN A 1 103 ? -13.775 -0.119 17.751 1.00 98.25 103 GLN A C 1
ATOM 794 O O . GLN A 1 103 ? -14.233 -1.009 18.463 1.00 98.25 103 GLN A O 1
ATOM 799 N N . VAL A 1 104 ? -12.919 -0.378 16.758 1.00 97.75 104 VAL A N 1
ATOM 800 C CA . VAL A 1 104 ? -12.425 -1.732 16.474 1.00 97.75 104 VAL A CA 1
ATOM 801 C C . VAL A 1 104 ? -11.577 -2.269 17.628 1.00 97.75 104 VAL A C 1
ATOM 803 O O . VAL A 1 104 ? -11.681 -3.443 17.963 1.00 97.75 104 VAL A O 1
ATOM 806 N N . ALA A 1 105 ? -10.737 -1.428 18.232 1.00 95.69 105 ALA A N 1
ATOM 807 C CA . ALA A 1 105 ? -9.806 -1.849 19.276 1.00 95.69 105 ALA A CA 1
ATOM 808 C C . ALA A 1 105 ? -10.440 -1.944 20.676 1.00 95.69 105 ALA A C 1
ATOM 810 O O . ALA A 1 105 ? -10.025 -2.779 21.479 1.00 95.69 105 ALA A O 1
ATOM 811 N N . LEU A 1 106 ? -11.403 -1.074 20.985 1.00 95.25 106 LEU A N 1
ATOM 812 C CA . LEU A 1 106 ? -11.898 -0.837 22.346 1.00 95.25 106 LEU A CA 1
ATOM 813 C C . LEU A 1 106 ? -13.391 -1.160 22.520 1.00 95.25 106 LEU A C 1
ATOM 815 O O . LEU A 1 106 ? -13.849 -1.260 23.658 1.00 95.25 106 LEU A O 1
ATOM 819 N N . GLY A 1 107 ? -14.145 -1.327 21.428 1.00 95.81 107 GLY A N 1
ATOM 820 C CA . GLY A 1 107 ? -15.607 -1.401 21.463 1.00 95.81 107 GLY A CA 1
ATOM 821 C C . GLY A 1 107 ? -16.250 -0.049 21.781 1.00 95.81 107 GLY A C 1
ATOM 822 O O . GLY A 1 107 ? -15.608 0.990 21.656 1.00 95.81 107 GLY A O 1
ATOM 823 N N . ASP A 1 108 ? -17.519 -0.059 22.201 1.00 95.00 108 ASP A N 1
ATOM 824 C CA . ASP A 1 108 ? -18.263 1.182 22.429 1.00 95.00 108 ASP A CA 1
ATOM 825 C C . ASP A 1 108 ? -17.614 2.077 23.506 1.00 95.00 108 ASP A C 1
ATOM 827 O O . ASP A 1 108 ? -17.226 1.604 24.582 1.00 95.00 108 ASP A O 1
ATOM 831 N N . PRO A 1 109 ? -17.534 3.398 23.264 1.00 91.12 109 PRO A N 1
ATOM 832 C CA . PRO A 1 109 ? -16.907 4.327 24.185 1.00 91.12 109 PRO A CA 1
ATOM 833 C C . PRO A 1 109 ? -17.721 4.442 25.474 1.00 91.12 109 PRO A C 1
ATOM 835 O O . PRO A 1 109 ? -18.924 4.713 25.459 1.00 91.12 109 PRO A O 1
ATOM 838 N N . SER A 1 110 ? -17.049 4.300 26.618 1.00 86.81 110 SER A N 1
ATOM 839 C CA . SER A 1 110 ? -17.689 4.523 27.912 1.00 86.81 110 SER A CA 1
ATOM 840 C C . SER A 1 110 ? -18.051 6.003 28.102 1.00 86.81 110 SER A C 1
ATOM 842 O O . SER A 1 110 ? -17.454 6.905 27.512 1.00 86.81 110 SER A O 1
ATOM 844 N N . ASN A 1 111 ? -19.003 6.277 28.998 1.00 82.00 111 ASN A N 1
ATOM 845 C CA . ASN A 1 111 ? -19.342 7.653 29.380 1.00 82.00 111 ASN A CA 1
ATOM 846 C C . ASN A 1 111 ? -18.181 8.397 30.070 1.00 82.00 111 ASN A C 1
ATOM 848 O O . ASN A 1 111 ? -18.181 9.626 30.090 1.00 82.00 111 ASN A O 1
ATOM 852 N N . GLN A 1 112 ? -17.211 7.662 30.622 1.00 83.56 112 GLN A N 1
ATOM 853 C CA . GLN A 1 112 ? -15.989 8.180 31.240 1.00 83.56 112 GLN A CA 1
ATOM 854 C C . GLN A 1 112 ? -14.772 7.496 30.595 1.00 83.56 112 GLN A C 1
ATOM 856 O O . GLN A 1 112 ? -14.250 6.516 31.143 1.00 83.56 112 GLN A O 1
ATOM 861 N N . PRO A 1 113 ? -14.360 7.940 29.393 1.00 81.44 113 PRO A N 1
ATOM 862 C CA . PRO A 1 113 ? -13.271 7.309 28.662 1.00 81.44 113 PRO A CA 1
ATOM 863 C C . PRO A 1 113 ? -11.963 7.439 29.444 1.00 81.44 113 PRO A C 1
ATOM 865 O O . PRO A 1 113 ? -11.597 8.530 29.882 1.00 81.44 113 PRO A O 1
ATOM 868 N N . LYS A 1 114 ? -11.246 6.323 29.610 1.00 88.94 114 LYS A N 1
ATOM 869 C CA . LYS A 1 114 ? -9.936 6.327 30.266 1.00 88.94 114 LYS A CA 1
ATOM 870 C C . LYS A 1 114 ? -8.899 6.962 29.332 1.00 88.94 114 LYS A C 1
ATOM 872 O O . LYS A 1 114 ? -8.757 6.475 28.207 1.00 88.94 114 LYS A O 1
ATOM 877 N N . PRO A 1 115 ? -8.157 7.995 29.773 1.00 87.81 115 PRO A N 1
ATOM 878 C CA . PRO A 1 115 ? -7.141 8.655 28.949 1.00 87.81 115 PRO A CA 1
ATOM 879 C C . PRO A 1 115 ? -6.068 7.697 28.408 1.00 87.81 115 PRO A C 1
ATOM 881 O O . PRO A 1 115 ? -5.606 7.866 27.283 1.00 87.81 115 PRO A O 1
ATOM 884 N N . GLU A 1 116 ? -5.727 6.656 29.175 1.00 91.81 116 GLU A N 1
ATOM 885 C CA . GLU A 1 116 ? -4.711 5.649 28.827 1.00 91.81 116 GLU A CA 1
ATOM 886 C C . GLU A 1 116 ? -4.992 4.911 27.507 1.00 91.81 116 GLU A C 1
ATOM 888 O O . GLU A 1 116 ? -4.065 4.444 26.856 1.00 91.81 116 GLU A O 1
ATOM 893 N N . TYR A 1 117 ? -6.255 4.804 27.078 1.00 92.19 117 TYR A N 1
ATOM 894 C CA . TYR A 1 117 ? -6.595 4.125 25.821 1.00 92.19 117 TYR A CA 1
ATOM 895 C C . TYR A 1 117 ? -6.210 4.921 24.566 1.00 92.19 117 TYR A C 1
ATOM 897 O O . TYR A 1 117 ? -6.135 4.353 23.475 1.00 92.19 117 TYR A O 1
ATOM 905 N N . TYR A 1 118 ? -5.953 6.222 24.718 1.00 95.12 118 TYR A N 1
ATOM 906 C CA . TYR A 1 118 ? -5.662 7.141 23.615 1.00 95.12 118 TYR A CA 1
ATOM 907 C C . TYR A 1 118 ? -4.282 7.797 23.739 1.00 95.12 118 TYR A C 1
ATOM 909 O O . TYR A 1 118 ? -3.971 8.701 22.968 1.00 95.12 118 TYR A O 1
ATOM 917 N N . SER A 1 119 ? -3.460 7.374 24.706 1.00 93.00 119 SER A N 1
ATOM 918 C CA . SER A 1 119 ? -2.146 7.976 24.955 1.00 93.00 119 SER A CA 1
ATOM 919 C C . SER A 1 119 ? -1.104 7.624 23.894 1.00 93.00 119 SER A C 1
ATOM 921 O O . SER A 1 119 ? -0.180 8.399 23.686 1.00 93.00 119 SER A O 1
ATOM 923 N N . ASP A 1 120 ? -1.250 6.495 23.194 1.00 94.88 120 ASP A N 1
ATOM 924 C CA . ASP A 1 120 ? -0.387 6.142 22.057 1.00 94.88 120 ASP A CA 1
ATOM 925 C C . ASP A 1 120 ? -0.879 6.830 20.773 1.00 94.88 120 ASP A C 1
ATOM 927 O O . ASP A 1 120 ? -1.419 6.200 19.861 1.00 94.88 120 ASP A O 1
ATOM 931 N N . VAL A 1 121 ? -0.740 8.155 20.713 1.00 96.06 121 VAL A N 1
ATOM 932 C CA . VAL A 1 121 ? -1.180 8.981 19.573 1.00 96.06 121 VAL A CA 1
ATOM 933 C C . VAL A 1 121 ? -0.598 8.496 18.232 1.00 96.06 121 VAL A C 1
ATOM 935 O O . VAL A 1 121 ? -1.364 8.407 17.264 1.00 96.06 121 VAL A O 1
ATOM 938 N N . PRO A 1 122 ? 0.694 8.107 18.133 1.00 95.38 122 PRO A N 1
ATOM 939 C CA . PRO A 1 122 ? 1.266 7.561 16.898 1.00 95.38 122 PRO A CA 1
ATOM 940 C C . PRO A 1 122 ? 0.656 6.230 16.436 1.00 95.38 122 PRO A C 1
ATOM 942 O O . PRO A 1 122 ? 0.992 5.755 15.348 1.00 95.38 122 PRO A O 1
ATOM 945 N N . SER A 1 123 ? -0.186 5.572 17.240 1.00 95.62 123 SER A N 1
ATOM 946 C CA . SER A 1 123 ? -0.963 4.405 16.802 1.00 95.62 123 SER A CA 1
ATOM 947 C C . SER A 1 123 ? -2.260 4.770 16.079 1.00 95.62 123 SER A C 1
ATOM 949 O O . SER A 1 123 ? -2.775 3.928 15.348 1.00 95.62 123 SER A O 1
ATOM 951 N N . TYR A 1 124 ? -2.754 6.005 16.216 1.00 97.56 124 TYR A N 1
ATOM 952 C CA . TYR A 1 124 ? -4.024 6.459 15.634 1.00 97.56 124 TYR A CA 1
ATOM 953 C C . TYR A 1 124 ? -3.861 7.484 14.510 1.00 97.56 124 TYR A C 1
ATOM 955 O O . TYR A 1 124 ? -4.715 7.562 13.629 1.00 97.56 124 TYR A O 1
ATOM 963 N N . LEU A 1 125 ? -2.805 8.301 14.555 1.00 98.31 125 LEU A N 1
ATOM 964 C CA . LEU A 1 125 ? -2.616 9.424 13.637 1.00 98.31 125 LEU A CA 1
ATOM 965 C C . LEU A 1 125 ? -1.291 9.316 12.866 1.00 98.31 125 LEU A C 1
ATOM 967 O O . LEU A 1 125 ? -0.274 8.973 13.474 1.00 98.31 125 LEU A O 1
ATOM 971 N N . PRO A 1 126 ? -1.276 9.677 11.566 1.00 97.12 126 PRO A N 1
ATOM 972 C CA . PRO A 1 126 ? -0.043 9.812 10.797 1.00 97.12 126 PRO A CA 1
ATOM 973 C C . PRO A 1 126 ? 0.901 10.839 11.426 1.00 97.12 126 PRO A C 1
ATOM 975 O O . PRO A 1 126 ? 0.448 11.844 11.984 1.00 97.12 126 PRO A O 1
ATOM 978 N N . GLU A 1 127 ? 2.210 10.629 11.282 1.00 94.69 127 GLU A N 1
ATOM 979 C CA . GLU A 1 127 ? 3.254 11.461 11.896 1.00 94.69 127 GLU A CA 1
ATOM 980 C C . GLU A 1 127 ? 3.105 12.956 11.574 1.00 94.69 127 GLU A C 1
ATOM 982 O O . GLU A 1 127 ? 3.208 13.801 12.467 1.00 94.69 127 GLU A O 1
ATOM 987 N N . ARG A 1 128 ? 2.793 13.293 10.313 1.00 95.38 128 ARG A N 1
ATOM 988 C CA . ARG A 1 128 ? 2.562 14.681 9.880 1.00 95.38 128 ARG A CA 1
ATOM 989 C C . ARG A 1 128 ? 1.473 15.376 10.698 1.00 95.38 128 ARG A C 1
ATOM 991 O O . ARG A 1 128 ? 1.568 16.576 10.932 1.00 95.38 128 ARG A O 1
ATOM 998 N N . ILE A 1 129 ? 0.435 14.646 11.106 1.00 97.38 129 ILE A N 1
ATOM 999 C CA . ILE A 1 129 ? -0.710 15.194 11.842 1.00 97.38 129 ILE A CA 1
ATOM 1000 C C . ILE A 1 129 ? -0.436 15.148 13.341 1.00 97.38 129 ILE A C 1
ATOM 1002 O O . ILE A 1 129 ? -0.625 16.161 14.015 1.00 97.38 129 ILE A O 1
ATOM 1006 N N . SER A 1 130 ? 0.049 14.019 13.864 1.00 96.62 130 SER A N 1
ATOM 1007 C CA . SER A 1 130 ? 0.293 13.849 15.300 1.00 96.62 130 SER A CA 1
ATOM 1008 C C . SER A 1 130 ? 1.286 14.878 15.845 1.00 96.62 130 SER A C 1
ATOM 1010 O O . SER A 1 130 ? 1.087 15.378 16.947 1.00 96.62 130 SER A O 1
ATOM 1012 N N . LYS A 1 131 ? 2.275 15.301 15.048 1.00 95.75 131 LYS A N 1
ATOM 1013 C CA . LYS A 1 131 ? 3.261 16.326 15.433 1.00 95.75 131 LYS A CA 1
ATOM 1014 C C . LYS A 1 131 ? 2.759 17.771 15.416 1.00 95.75 131 LYS A C 1
ATOM 1016 O O . LYS A 1 131 ? 3.482 18.661 15.854 1.00 95.75 131 LYS A O 1
ATOM 1021 N N . THR A 1 132 ? 1.544 18.043 14.937 1.00 97.00 132 THR A N 1
ATOM 1022 C CA . THR A 1 132 ? 1.011 19.422 14.910 1.00 97.00 132 THR A CA 1
ATOM 1023 C C . THR A 1 132 ? 0.665 19.962 16.301 1.00 97.00 132 THR A C 1
ATOM 1025 O O . THR A 1 132 ? 0.477 21.168 16.457 1.00 97.00 132 THR A O 1
ATOM 1028 N N . ARG A 1 133 ? 0.547 19.082 17.305 1.00 96.62 133 ARG A N 1
ATOM 1029 C CA . ARG A 1 133 ? 0.197 19.398 18.699 1.00 96.62 133 ARG A CA 1
ATOM 1030 C C . ARG A 1 133 ? 0.902 18.416 19.637 1.00 96.62 133 ARG A C 1
ATOM 1032 O O . ARG A 1 133 ? 1.265 17.323 19.215 1.00 96.62 133 ARG A O 1
ATOM 1039 N N . GLU A 1 134 ? 1.063 18.774 20.909 1.00 95.00 134 GLU A N 1
ATOM 1040 C CA . GLU A 1 134 ? 1.594 17.837 21.911 1.00 95.00 134 GLU A CA 1
ATOM 1041 C C . GLU A 1 134 ? 0.610 16.687 22.182 1.00 95.00 134 GLU A C 1
ATOM 1043 O O . GLU A 1 134 ? -0.609 16.880 22.161 1.00 95.00 134 GLU A O 1
ATOM 1048 N N . GLU A 1 135 ? 1.133 15.498 22.498 1.00 92.56 135 GLU A N 1
ATOM 1049 C CA . GLU A 1 135 ? 0.339 14.270 22.678 1.00 92.56 135 GLU A CA 1
ATOM 1050 C C . GLU A 1 135 ? -0.793 14.418 23.702 1.00 92.56 135 GLU A C 1
ATOM 1052 O O . GLU A 1 135 ? -1.906 13.947 23.469 1.00 92.56 135 GLU A O 1
ATOM 1057 N N . GLN A 1 136 ? -0.556 15.145 24.798 1.00 93.62 136 GLN A N 1
ATOM 1058 C CA . GLN A 1 136 ? -1.560 15.380 25.840 1.00 93.62 136 GLN A CA 1
ATOM 1059 C C . GLN A 1 136 ? -2.832 16.073 25.325 1.00 93.62 136 GLN A C 1
ATOM 1061 O O . GLN A 1 136 ? -3.919 15.826 25.847 1.00 93.62 136 GLN A O 1
ATOM 1066 N N . PHE A 1 137 ? -2.722 16.904 24.282 1.00 96.62 137 PHE A N 1
ATOM 1067 C CA . PHE A 1 137 ? -3.878 17.563 23.674 1.00 96.62 137 PHE A CA 1
ATOM 1068 C C . PHE A 1 137 ? -4.641 16.631 22.732 1.00 96.62 137 PHE A C 1
ATOM 1070 O O . PHE A 1 137 ? -5.845 16.801 22.554 1.00 96.62 137 PHE A O 1
ATOM 1077 N N . TRP A 1 138 ? -3.978 15.624 22.160 1.00 97.69 138 TRP A N 1
ATOM 1078 C CA . TRP A 1 138 ? -4.620 14.648 21.281 1.00 97.69 138 TRP A CA 1
ATOM 1079 C C . TRP A 1 138 ? -5.494 13.652 22.026 1.00 97.69 138 TRP A C 1
ATOM 1081 O O . TRP A 1 138 ? -6.541 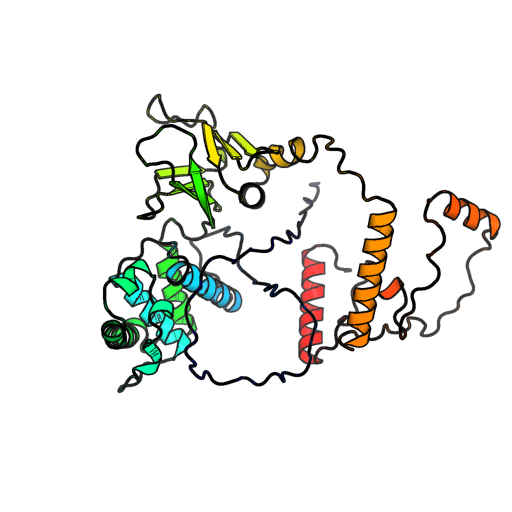13.280 21.507 1.00 97.69 138 TRP A O 1
ATOM 1091 N N . VAL A 1 139 ? -5.116 13.255 23.240 1.00 96.25 139 VAL A N 1
ATOM 1092 C CA . VAL A 1 139 ? -5.859 12.276 24.053 1.00 96.25 139 VAL A CA 1
ATOM 1093 C C . VAL A 1 139 ? -7.365 12.594 24.157 1.00 96.25 139 VAL A C 1
ATOM 1095 O O . VAL A 1 139 ? -8.175 11.748 23.765 1.00 96.25 139 VAL A O 1
ATOM 1098 N N . PRO A 1 140 ? -7.798 13.791 24.612 1.00 96.19 140 PRO A N 1
ATOM 1099 C CA . PRO A 1 140 ? -9.223 14.121 24.662 1.00 96.19 140 PRO A CA 1
ATOM 1100 C C . PRO A 1 140 ? -9.864 14.246 23.269 1.00 96.19 140 PRO A C 1
ATOM 1102 O O . PRO A 1 140 ? -11.042 13.925 23.111 1.00 96.19 140 PRO A O 1
ATOM 1105 N N . ILE A 1 141 ? -9.107 14.666 22.249 1.00 97.94 141 ILE A N 1
ATOM 1106 C CA . ILE A 1 141 ? -9.597 14.784 20.866 1.00 97.94 141 ILE A CA 1
ATOM 1107 C C . ILE A 1 141 ? -9.888 13.396 20.278 1.00 97.94 141 ILE A C 1
ATOM 1109 O O . ILE A 1 141 ? -10.934 13.197 19.662 1.00 97.94 141 ILE A O 1
ATOM 1113 N N . LEU A 1 142 ? -9.006 12.421 20.503 1.00 98.06 142 LEU A N 1
ATOM 1114 C CA . LEU A 1 142 ? -9.173 11.033 20.071 1.00 98.06 142 LEU A CA 1
ATOM 1115 C C . LEU A 1 142 ? -10.342 10.357 20.793 1.00 98.06 142 LEU A C 1
ATOM 1117 O O . LEU A 1 142 ? -11.153 9.693 20.148 1.00 98.06 142 LEU A O 1
ATOM 1121 N N . ALA A 1 143 ? -10.495 10.586 22.101 1.00 96.75 143 ALA A N 1
ATOM 1122 C CA . ALA A 1 143 ? -11.654 10.102 22.851 1.00 96.75 143 ALA A CA 1
ATOM 1123 C C . ALA A 1 143 ? -12.974 10.670 22.297 1.00 96.75 143 ALA A C 1
ATOM 1125 O O . ALA A 1 143 ? -13.959 9.943 22.134 1.00 96.75 143 ALA A O 1
ATOM 1126 N N . GLN A 1 144 ? -12.991 11.959 21.947 1.00 96.94 144 GLN A N 1
ATOM 1127 C CA . GLN A 1 144 ? -14.148 12.590 21.318 1.00 96.94 144 GLN A CA 1
ATOM 1128 C C . GLN A 1 144 ? -14.411 12.038 19.909 1.00 96.94 144 GLN A C 1
ATOM 1130 O O . GLN A 1 144 ? -15.564 11.779 19.560 1.00 96.94 144 GLN A O 1
ATOM 1135 N N . ALA A 1 145 ? -13.366 11.813 19.112 1.00 98.06 145 ALA A N 1
ATOM 1136 C CA . ALA A 1 145 ? -13.480 11.212 17.788 1.00 98.06 145 ALA A CA 1
ATOM 1137 C C . ALA A 1 145 ? -14.033 9.779 17.858 1.00 98.06 145 ALA A C 1
ATOM 1139 O O . ALA A 1 145 ? -14.913 9.422 17.073 1.00 98.06 145 ALA A O 1
ATOM 1140 N N . HIS A 1 146 ? -13.597 8.985 18.839 1.00 98.06 146 HIS A N 1
ATOM 1141 C CA . HIS A 1 146 ? -14.153 7.661 19.111 1.00 98.06 146 HIS A CA 1
ATOM 1142 C C . HIS A 1 146 ? -15.656 7.739 19.420 1.00 98.06 146 HIS A C 1
ATOM 1144 O O . HIS A 1 146 ? -16.458 7.029 18.812 1.00 98.06 146 HIS A O 1
ATOM 1150 N N . ARG A 1 147 ? -16.076 8.682 20.271 1.00 96.81 147 ARG A N 1
ATOM 1151 C CA . ARG A 1 147 ? -17.501 8.909 20.557 1.00 96.81 147 ARG A CA 1
ATOM 1152 C C . ARG A 1 147 ? -18.306 9.323 19.329 1.00 96.81 147 ARG A C 1
ATOM 1154 O O . ARG A 1 147 ? -19.427 8.857 19.150 1.00 96.81 147 ARG A O 1
ATOM 1161 N N . GLN A 1 148 ? -17.750 10.197 18.499 1.00 97.44 148 GLN A N 1
ATOM 1162 C CA . GLN A 1 148 ? -18.445 10.755 17.343 1.00 97.44 148 GLN A CA 1
ATOM 1163 C C . GLN A 1 148 ? -18.570 9.759 16.183 1.00 97.44 148 GLN A C 1
ATOM 1165 O O . GLN A 1 148 ? -19.619 9.690 15.541 1.00 97.44 148 GLN A O 1
ATOM 1170 N N . TYR A 1 149 ? -17.505 9.012 15.892 1.00 97.94 149 TYR A N 1
ATOM 1171 C CA . TYR A 1 149 ? -17.414 8.181 14.690 1.00 97.94 149 TYR A CA 1
ATOM 1172 C C . TYR A 1 149 ? -17.494 6.680 14.969 1.00 97.94 149 TYR A C 1
ATOM 1174 O O . TYR A 1 149 ? -17.882 5.937 14.073 1.00 97.94 149 TYR A O 1
ATOM 1182 N N . GLY A 1 150 ? -17.168 6.236 16.183 1.00 96.12 150 GLY A N 1
ATOM 1183 C CA . GLY A 1 150 ? -17.180 4.828 16.581 1.00 96.12 150 GLY A CA 1
ATOM 1184 C C . GLY A 1 150 ? -18.498 4.368 17.199 1.00 96.12 150 GLY A C 1
ATOM 1185 O O . GLY A 1 150 ? -19.063 3.379 16.740 1.00 96.12 150 GLY A O 1
ATOM 1186 N N . SER A 1 151 ? -19.015 5.130 18.167 1.00 96.62 151 SER A N 1
ATOM 1187 C CA . SER A 1 151 ? -20.156 4.754 19.021 1.00 96.62 151 SER A CA 1
ATOM 1188 C C . SER A 1 151 ? -21.324 4.087 18.280 1.00 96.62 151 SER A C 1
ATOM 1190 O O . SER A 1 151 ? -21.820 4.611 17.274 1.00 96.62 151 SER A O 1
ATOM 1192 N N . GLY A 1 152 ? -21.772 2.942 18.802 1.00 96.12 152 GLY A N 1
ATOM 1193 C CA . GLY A 1 152 ? -22.917 2.173 18.315 1.00 96.12 152 GLY A CA 1
ATOM 1194 C C . GLY A 1 152 ? -22.641 1.355 17.052 1.00 96.12 152 GLY A C 1
ATOM 1195 O O . GLY A 1 152 ? -23.567 0.770 16.488 1.00 96.12 152 GLY A O 1
ATOM 1196 N N . ARG A 1 153 ? -21.392 1.314 16.569 1.00 96.81 153 ARG A N 1
ATOM 1197 C CA . ARG A 1 153 ? -21.006 0.509 15.403 1.00 96.81 153 ARG A CA 1
ATOM 1198 C C . ARG A 1 153 ? -20.412 -0.816 15.843 1.00 96.81 153 ARG A C 1
ATOM 1200 O O . ARG A 1 153 ? -19.568 -0.878 16.730 1.00 96.81 153 ARG A O 1
ATOM 1207 N N . THR A 1 154 ? -20.790 -1.883 15.147 1.00 97.00 154 THR A N 1
ATOM 1208 C CA . THR A 1 154 ? -20.096 -3.166 15.300 1.00 97.00 154 THR A CA 1
ATOM 1209 C C . THR A 1 154 ? -18.655 -3.056 14.798 1.00 97.00 154 THR A C 1
ATOM 1211 O O . THR A 1 154 ? -18.348 -2.215 13.948 1.00 97.00 154 THR A O 1
ATOM 1214 N N . GLU A 1 155 ? -17.782 -3.944 15.274 1.00 96.38 155 GLU A N 1
ATOM 1215 C CA . GLU A 1 155 ? -16.389 -4.029 14.820 1.00 96.38 155 GLU A CA 1
ATOM 1216 C C . GLU A 1 155 ? -16.296 -4.157 13.288 1.00 96.38 155 GLU A C 1
ATOM 1218 O O . GLU A 1 155 ? -15.549 -3.425 12.640 1.00 96.38 155 GLU A O 1
ATOM 1223 N N . LEU A 1 156 ? -17.108 -5.037 12.689 1.00 95.25 156 LEU A N 1
ATOM 1224 C CA . LEU A 1 156 ? -17.144 -5.230 11.238 1.00 95.25 156 LEU A CA 1
ATOM 1225 C C . LEU A 1 156 ? -17.602 -3.960 10.509 1.00 95.25 156 LEU A C 1
ATOM 1227 O O . LEU A 1 156 ? -16.977 -3.552 9.532 1.00 95.25 156 LEU A O 1
ATOM 1231 N N . THR A 1 157 ? -18.656 -3.299 10.997 1.00 96.44 157 THR A N 1
ATOM 1232 C CA . THR A 1 157 ? -19.139 -2.036 10.417 1.00 96.44 157 THR A CA 1
ATOM 1233 C C . THR A 1 157 ? -18.067 -0.949 10.476 1.00 96.44 157 THR A C 1
ATOM 1235 O O . THR A 1 157 ? -17.881 -0.224 9.501 1.00 96.44 157 THR A O 1
ATOM 1238 N N . ALA A 1 158 ? -1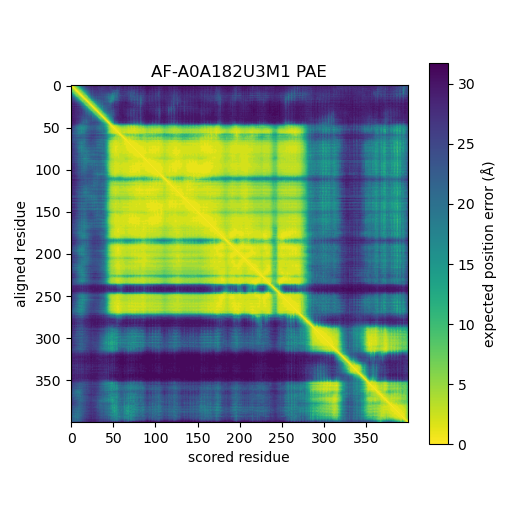7.337 -0.839 11.589 1.00 98.25 158 ALA A N 1
ATOM 1239 C CA . ALA A 1 158 ? -16.261 0.135 11.733 1.00 98.25 158 ALA A CA 1
ATOM 1240 C C . ALA A 1 158 ? -15.116 -0.125 10.737 1.00 98.25 158 ALA A C 1
ATOM 1242 O O . ALA A 1 158 ? -14.676 0.812 10.068 1.00 98.25 158 ALA A O 1
ATOM 1243 N N . LYS A 1 159 ? -14.706 -1.390 10.550 1.00 98.38 159 LYS A N 1
ATOM 1244 C CA . LYS A 1 159 ? -13.711 -1.785 9.532 1.00 98.38 159 LYS A CA 1
ATOM 1245 C C . LYS A 1 159 ? -14.171 -1.460 8.114 1.00 98.38 159 LYS A C 1
ATOM 1247 O O . LYS A 1 159 ? -13.409 -0.888 7.339 1.00 98.38 159 LYS A O 1
ATOM 1252 N N . VAL A 1 160 ? -15.422 -1.777 7.781 1.00 96.69 160 VAL A N 1
ATOM 1253 C CA . VAL A 1 160 ? -16.011 -1.492 6.463 1.00 96.69 160 VAL A CA 1
ATOM 1254 C C . VAL A 1 160 ? -16.046 0.010 6.183 1.00 96.69 160 VAL A C 1
ATOM 1256 O O . VAL A 1 160 ? -15.663 0.431 5.094 1.00 96.69 160 VAL A O 1
ATOM 1259 N N . LEU A 1 161 ? -16.452 0.833 7.154 1.00 97.81 161 LEU A N 1
ATOM 1260 C CA . LEU A 1 161 ? -16.455 2.292 7.008 1.00 97.81 161 LEU A CA 1
ATOM 1261 C C . LEU A 1 161 ? -15.039 2.860 6.870 1.00 97.81 161 LEU A C 1
ATOM 1263 O O . LEU A 1 161 ? -14.822 3.750 6.047 1.00 97.81 161 LEU A O 1
ATOM 1267 N N . TYR A 1 162 ? -14.081 2.323 7.631 1.00 98.56 162 TYR A N 1
ATOM 1268 C CA . TYR A 1 162 ? -12.674 2.704 7.528 1.00 98.56 162 TYR A CA 1
ATOM 1269 C C . TYR A 1 162 ? -12.155 2.438 6.111 1.00 98.56 162 TYR A C 1
ATOM 1271 O O . TYR A 1 162 ? -11.655 3.345 5.446 1.00 98.56 162 TYR A O 1
ATOM 1279 N N . LEU A 1 163 ? -12.342 1.211 5.617 1.00 97.44 163 LEU A N 1
ATOM 1280 C CA . LEU A 1 163 ? -11.929 0.820 4.271 1.00 97.44 163 LEU A CA 1
ATOM 1281 C C . LEU A 1 163 ? -12.638 1.645 3.196 1.00 97.44 163 LEU A C 1
ATOM 1283 O O . LEU A 1 163 ? -11.976 2.152 2.299 1.00 97.44 163 LEU A O 1
ATOM 1287 N N . SER A 1 164 ? -13.949 1.862 3.327 1.00 96.50 164 SER A N 1
ATOM 1288 C CA . SER A 1 164 ? -14.733 2.666 2.378 1.00 96.50 164 SER A CA 1
ATOM 1289 C C . SER A 1 164 ? -14.177 4.079 2.217 1.00 96.50 164 SER A C 1
ATOM 1291 O O . SER A 1 164 ? -14.198 4.615 1.112 1.00 96.50 164 SER A O 1
ATOM 1293 N N . CYS A 1 165 ? -13.679 4.676 3.306 1.00 97.00 165 CYS A N 1
ATOM 1294 C CA . CYS A 1 165 ? -13.042 5.988 3.288 1.00 97.00 165 CYS A CA 1
ATOM 1295 C C . CYS A 1 165 ? -11.669 5.943 2.604 1.00 97.00 165 CYS A C 1
ATOM 1297 O O . CYS A 1 165 ? -11.406 6.745 1.710 1.00 97.00 165 CYS A O 1
ATOM 1299 N N . VAL A 1 166 ? -10.811 4.987 2.975 1.00 96.44 166 VAL A N 1
ATOM 1300 C CA . VAL A 1 166 ? -9.454 4.871 2.415 1.00 96.44 166 VAL A CA 1
ATOM 1301 C C . VAL A 1 166 ? -9.478 4.514 0.921 1.00 96.44 166 VAL A C 1
ATOM 1303 O O . VAL A 1 166 ? -8.675 5.033 0.152 1.00 96.44 166 VAL A O 1
ATOM 1306 N N . MET A 1 167 ? -10.448 3.713 0.478 1.00 95.06 167 MET A N 1
ATOM 1307 C CA . MET A 1 167 ? -10.646 3.353 -0.933 1.00 95.06 167 MET A CA 1
ATOM 1308 C C . MET A 1 167 ? -10.989 4.541 -1.842 1.00 95.06 167 MET A C 1
ATOM 1310 O O . MET A 1 167 ? -10.895 4.411 -3.058 1.00 95.06 167 MET A O 1
ATOM 1314 N N . GLN A 1 168 ? -11.385 5.694 -1.286 1.00 94.62 168 GLN A N 1
ATOM 1315 C CA . GLN A 1 168 ? -11.634 6.900 -2.084 1.00 94.62 168 GLN A CA 1
ATOM 1316 C C . GLN A 1 168 ? -10.341 7.595 -2.530 1.00 94.62 168 GLN A C 1
ATOM 1318 O O . GLN A 1 168 ? -10.385 8.439 -3.424 1.00 94.62 168 GLN A O 1
ATOM 1323 N N . TYR A 1 169 ? -9.197 7.291 -1.907 1.00 94.81 169 TYR A N 1
ATOM 1324 C CA . TYR A 1 169 ? -7.936 7.927 -2.275 1.00 94.81 169 TYR A CA 1
ATOM 1325 C C . TYR A 1 169 ? -7.383 7.320 -3.574 1.00 94.81 169 TYR A C 1
ATOM 1327 O O . TYR A 1 169 ? -7.304 6.094 -3.676 1.00 94.81 169 TYR A O 1
ATOM 1335 N N . PRO A 1 170 ? -6.910 8.143 -4.534 1.00 92.38 170 PRO A N 1
ATOM 1336 C CA . PRO A 1 170 ? -6.359 7.660 -5.809 1.00 92.38 170 PRO A CA 1
ATOM 1337 C C . PRO A 1 170 ? -5.195 6.674 -5.661 1.00 92.38 170 PRO A C 1
ATOM 1339 O O . PRO A 1 170 ? -4.955 5.837 -6.522 1.00 92.38 170 PRO A O 1
ATOM 1342 N N . LEU A 1 171 ? -4.470 6.769 -4.546 1.00 95.31 171 LEU A N 1
ATOM 1343 C CA . LEU A 1 171 ? -3.293 5.957 -4.262 1.00 95.31 171 LEU A CA 1
ATOM 1344 C C . LEU A 1 171 ? -3.627 4.606 -3.604 1.00 95.31 171 LEU A C 1
ATOM 1346 O O . LEU A 1 171 ? -2.720 3.830 -3.310 1.00 95.31 171 LEU A O 1
ATOM 1350 N N . TYR A 1 172 ? -4.903 4.307 -3.338 1.00 95.62 172 TYR A N 1
ATOM 1351 C CA . TYR A 1 172 ? -5.291 3.040 -2.722 1.00 95.62 172 TYR A CA 1
ATOM 1352 C C . TYR A 1 172 ? -4.969 1.845 -3.632 1.00 95.62 172 TYR A C 1
ATOM 1354 O O . TYR A 1 172 ? -5.307 1.831 -4.813 1.00 95.62 172 TYR A O 1
ATOM 1362 N N . GLY A 1 173 ? -4.324 0.821 -3.065 1.00 94.69 173 GLY A N 1
ATOM 1363 C CA . GLY A 1 173 ? -3.854 -0.349 -3.814 1.00 94.69 173 GLY A CA 1
ATOM 1364 C C . GLY A 1 173 ? -2.557 -0.118 -4.601 1.00 94.69 173 GLY A C 1
ATOM 1365 O O . GLY A 1 173 ? -2.133 -1.011 -5.334 1.00 94.69 173 GLY A O 1
ATOM 1366 N N . THR A 1 174 ? -1.916 1.043 -4.438 1.00 96.62 174 THR A N 1
ATOM 1367 C CA . THR A 1 174 ? -0.628 1.369 -5.056 1.00 96.62 174 THR A CA 1
ATOM 1368 C C . THR A 1 174 ? 0.520 1.056 -4.103 1.00 96.62 174 THR A C 1
ATOM 1370 O O . THR A 1 174 ? 0.536 1.515 -2.965 1.00 96.62 174 THR A O 1
ATOM 1373 N N . THR A 1 175 ? 1.501 0.284 -4.573 1.00 97.00 175 THR A N 1
ATOM 1374 C CA . THR A 1 175 ? 2.765 0.082 -3.847 1.00 97.00 175 THR A CA 1
ATOM 1375 C C . THR A 1 175 ? 3.720 1.218 -4.186 1.00 97.00 175 THR A C 1
ATOM 1377 O O . THR A 1 175 ? 3.922 1.505 -5.366 1.00 97.00 175 THR A O 1
ATOM 1380 N N . MET A 1 176 ? 4.283 1.860 -3.163 1.00 97.06 176 MET A N 1
ATOM 1381 C CA . MET A 1 176 ? 5.082 3.079 -3.283 1.00 97.06 176 MET A CA 1
ATOM 1382 C C . MET A 1 176 ? 6.571 2.794 -3.118 1.00 97.06 176 MET A C 1
ATOM 1384 O O . MET A 1 176 ? 6.987 2.235 -2.106 1.00 97.06 176 MET A O 1
ATOM 1388 N N . PHE A 1 177 ? 7.380 3.247 -4.072 1.00 97.88 177 PHE A N 1
ATOM 1389 C CA . PHE A 1 177 ? 8.832 3.112 -4.031 1.00 97.88 177 PHE A CA 1
ATOM 1390 C C . PHE A 1 177 ? 9.492 4.484 -4.058 1.00 97.88 177 PHE A C 1
ATOM 1392 O O . PHE A 1 177 ? 9.280 5.251 -4.993 1.00 97.88 177 PHE A O 1
ATOM 1399 N N . ALA A 1 178 ? 10.322 4.793 -3.063 1.00 97.38 178 ALA A N 1
ATOM 1400 C CA . ALA A 1 178 ? 11.159 5.986 -3.120 1.00 97.38 178 ALA A CA 1
ATOM 1401 C C . ALA A 1 178 ? 12.204 5.826 -4.235 1.00 97.38 178 ALA A C 1
ATOM 1403 O O . ALA A 1 178 ? 12.935 4.828 -4.283 1.00 97.38 178 ALA A O 1
ATOM 1404 N N . VAL A 1 179 ? 12.262 6.805 -5.136 1.00 98.00 179 VAL A N 1
ATOM 1405 C CA . VAL A 1 179 ? 13.175 6.807 -6.280 1.00 98.00 179 VAL A CA 1
ATOM 1406 C C . VAL A 1 179 ? 13.763 8.197 -6.514 1.00 98.00 179 VAL A C 1
ATOM 1408 O O . VAL A 1 179 ? 13.129 9.212 -6.228 1.00 98.00 179 VAL A O 1
ATOM 1411 N N . SER A 1 180 ? 14.962 8.242 -7.091 1.00 97.25 180 SER A N 1
ATOM 1412 C CA . SER A 1 180 ? 15.579 9.485 -7.561 1.00 97.25 180 SER A CA 1
ATOM 1413 C C . SER A 1 180 ? 15.519 9.555 -9.079 1.00 97.25 180 SER A C 1
ATOM 1415 O O . SER A 1 180 ? 16.128 8.752 -9.781 1.00 97.25 180 SER A O 1
ATOM 1417 N N . TYR A 1 181 ? 14.795 10.525 -9.609 1.00 95.56 181 TYR A N 1
ATOM 1418 C CA . TYR A 1 181 ? 14.736 10.797 -11.030 1.00 95.56 181 TYR A CA 1
ATOM 1419 C C . TYR A 1 181 ? 16.049 11.387 -11.552 1.00 95.56 181 TYR A C 1
ATOM 1421 O O . TYR A 1 181 ? 16.597 12.323 -10.968 1.00 95.56 181 TYR A O 1
ATOM 1429 N N . ARG A 1 182 ? 16.556 10.847 -12.666 1.00 94.19 182 ARG A N 1
ATOM 1430 C CA . ARG A 1 182 ? 17.814 11.278 -13.302 1.00 94.19 182 ARG A CA 1
ATOM 1431 C C . ARG A 1 182 ? 17.612 12.156 -14.547 1.00 94.19 182 ARG A C 1
ATOM 1433 O O . ARG A 1 182 ? 18.587 12.468 -15.225 1.00 94.19 182 ARG A O 1
ATOM 1440 N N . GLY A 1 183 ? 16.375 12.553 -14.856 1.00 86.62 183 GLY A N 1
ATOM 1441 C CA . GLY A 1 183 ? 16.066 13.506 -15.927 1.00 86.62 183 GLY A CA 1
ATOM 1442 C C . GLY A 1 183 ? 16.014 14.964 -15.452 1.00 86.62 183 GLY A C 1
ATOM 1443 O O . GLY A 1 183 ? 16.199 15.261 -14.274 1.00 86.62 183 GLY A O 1
ATOM 1444 N N . TYR A 1 184 ? 15.729 15.880 -16.380 1.00 81.94 184 TYR A N 1
ATOM 1445 C CA . TYR A 1 184 ? 15.583 17.311 -16.095 1.00 81.94 184 TYR A CA 1
ATOM 1446 C C . TYR A 1 184 ? 14.109 17.704 -16.015 1.00 81.94 184 TYR A C 1
ATOM 1448 O O . TYR A 1 184 ? 13.370 17.505 -16.974 1.00 81.94 184 TYR A O 1
ATOM 1456 N N . TRP A 1 185 ? 13.690 18.297 -14.895 1.00 83.19 185 TRP A N 1
ATOM 1457 C CA . TRP A 1 185 ? 12.350 18.869 -14.712 1.00 83.19 185 TRP A CA 1
ATOM 1458 C C . TRP A 1 185 ? 12.285 19.809 -13.491 1.00 83.19 185 TRP A C 1
ATOM 1460 O O . TRP A 1 185 ? 13.258 19.941 -12.749 1.00 83.19 185 TRP A O 1
ATOM 1470 N N . SER A 1 186 ? 11.142 20.461 -13.259 1.00 82.31 186 SER A N 1
ATOM 1471 C CA . SER A 1 186 ? 10.962 21.485 -12.213 1.00 82.31 186 SER A CA 1
ATOM 1472 C C . SER A 1 186 ? 10.578 20.957 -10.823 1.00 82.31 186 SER A C 1
ATOM 1474 O O . SER A 1 186 ? 10.530 21.741 -9.879 1.00 82.31 186 SER A O 1
ATOM 1476 N N . TYR A 1 187 ? 10.284 19.662 -10.672 1.00 80.50 187 TYR A N 1
ATOM 1477 C CA . TYR A 1 187 ? 9.689 19.102 -9.444 1.00 80.50 187 TYR A CA 1
ATOM 1478 C C . TYR A 1 187 ? 10.706 18.537 -8.439 1.00 80.50 187 TYR A C 1
ATOM 1480 O O . TYR A 1 187 ? 10.316 17.974 -7.420 1.00 80.50 187 TYR A O 1
ATOM 1488 N N . GLY A 1 188 ? 12.004 18.714 -8.703 1.00 87.25 188 GLY A N 1
ATOM 1489 C CA . GLY A 1 188 ? 13.081 18.109 -7.916 1.00 87.25 188 GLY A CA 1
ATOM 1490 C C . GLY A 1 188 ? 13.258 16.619 -8.217 1.00 87.25 188 GLY A C 1
ATOM 1491 O O . GLY A 1 188 ? 12.419 15.989 -8.849 1.00 87.25 188 GLY A O 1
ATOM 1492 N N . ASN A 1 189 ? 14.381 16.037 -7.803 1.00 92.62 189 ASN A N 1
ATOM 1493 C CA . ASN A 1 189 ? 14.737 14.684 -8.247 1.00 92.62 189 ASN A CA 1
ATOM 1494 C C . ASN A 1 189 ? 14.136 13.579 -7.367 1.00 92.62 189 ASN A C 1
ATOM 1496 O O . ASN A 1 189 ? 14.057 12.443 -7.811 1.00 92.62 189 ASN A O 1
ATOM 1500 N N . SER A 1 190 ? 13.715 13.882 -6.137 1.00 95.75 190 SER A N 1
ATOM 1501 C CA . SER A 1 190 ? 13.123 12.887 -5.236 1.00 95.75 190 SER A CA 1
ATOM 1502 C C . SER A 1 190 ? 11.653 12.657 -5.572 1.00 95.75 190 SER A C 1
ATOM 1504 O O . SER A 1 190 ? 10.869 13.605 -5.619 1.00 95.75 190 SER A O 1
ATOM 1506 N N . LEU A 1 191 ? 11.281 11.399 -5.781 1.00 96.00 191 LEU A N 1
ATOM 1507 C CA . LEU A 1 191 ? 9.940 10.978 -6.158 1.00 96.00 191 LEU A CA 1
ATOM 1508 C C . LEU A 1 191 ? 9.516 9.712 -5.434 1.00 96.00 191 LEU A C 1
ATOM 1510 O O . LEU A 1 191 ? 10.324 8.960 -4.889 1.00 96.00 191 LEU A O 1
ATOM 1514 N N . ILE A 1 192 ? 8.225 9.436 -5.548 1.00 97.69 192 ILE A N 1
ATOM 1515 C CA . ILE A 1 192 ? 7.662 8.116 -5.336 1.00 97.69 192 ILE A CA 1
ATOM 1516 C C . ILE A 1 192 ? 7.218 7.555 -6.695 1.00 97.69 192 ILE A C 1
ATOM 1518 O O . ILE A 1 192 ? 6.438 8.182 -7.412 1.00 97.69 192 ILE A O 1
ATOM 1522 N N . LEU A 1 193 ? 7.710 6.366 -7.041 1.00 98.12 193 LEU A N 1
ATOM 1523 C CA . LEU A 1 193 ? 7.197 5.542 -8.132 1.00 98.12 193 LEU A CA 1
ATOM 1524 C C . LEU A 1 193 ? 6.121 4.614 -7.559 1.00 98.12 193 LEU A C 1
ATOM 1526 O O . LEU A 1 193 ? 6.420 3.739 -6.751 1.00 98.12 193 LEU A O 1
ATOM 1530 N N . GLY A 1 194 ? 4.871 4.825 -7.950 1.00 98.06 194 GLY A N 1
ATOM 1531 C CA . GLY A 1 194 ? 3.736 3.984 -7.597 1.00 98.06 194 GLY A CA 1
ATOM 1532 C C . GLY A 1 194 ? 3.495 2.893 -8.639 1.00 98.06 194 GLY A C 1
ATOM 1533 O O . GLY A 1 194 ? 3.548 3.166 -9.835 1.00 98.06 194 GLY A O 1
ATOM 1534 N N . VAL A 1 195 ? 3.192 1.672 -8.201 1.00 98.25 195 VAL A N 1
ATOM 1535 C CA . VAL A 1 195 ? 2.777 0.557 -9.073 1.00 98.25 195 VAL A CA 1
ATOM 1536 C C . VAL A 1 195 ? 1.451 -0.019 -8.577 1.00 98.25 195 VAL A C 1
ATOM 1538 O O . VAL A 1 195 ? 1.331 -0.371 -7.400 1.00 98.25 195 VAL A O 1
ATOM 1541 N N . ASN A 1 196 ? 0.457 -0.131 -9.462 1.00 96.94 196 ASN A N 1
ATOM 1542 C CA . ASN A 1 196 ? -0.857 -0.705 -9.149 1.00 96.94 196 ASN A CA 1
ATOM 1543 C C . ASN A 1 196 ? -1.445 -1.504 -10.329 1.00 96.94 196 ASN A C 1
ATOM 1545 O O . ASN A 1 196 ? -0.735 -1.847 -11.272 1.00 96.94 196 ASN A O 1
ATOM 1549 N N . CYS A 1 197 ? -2.735 -1.853 -10.271 1.00 95.56 197 CYS A N 1
ATOM 1550 C CA . CYS A 1 197 ? -3.390 -2.639 -11.321 1.00 95.56 197 CYS A CA 1
ATOM 1551 C C . CYS A 1 197 ? -3.600 -1.908 -12.648 1.00 95.56 197 CYS A C 1
ATOM 1553 O O . CYS A 1 197 ? -3.704 -2.575 -13.674 1.00 95.56 197 CYS A O 1
ATOM 1555 N N . GLU A 1 198 ? -3.660 -0.577 -12.641 1.00 94.69 198 GLU A N 1
ATOM 1556 C CA . GLU A 1 198 ? -3.848 0.224 -13.854 1.00 94.69 198 GLU A CA 1
ATOM 1557 C C . GLU A 1 198 ? -2.511 0.480 -14.560 1.00 94.69 198 GLU A C 1
ATOM 1559 O O . GLU A 1 198 ? -2.437 0.481 -15.794 1.00 94.69 198 GLU A O 1
ATOM 1564 N N . GLY A 1 199 ? -1.441 0.675 -13.783 1.00 95.81 199 GLY A N 1
ATOM 1565 C CA . GLY A 1 199 ? -0.126 0.976 -14.327 1.00 95.81 199 GLY A CA 1
ATOM 1566 C C . GLY A 1 199 ? 0.862 1.547 -13.316 1.00 95.81 199 GLY A C 1
ATOM 1567 O O . GLY A 1 199 ? 0.989 1.066 -12.187 1.00 95.81 199 GLY A O 1
ATOM 1568 N N . ILE A 1 200 ? 1.591 2.564 -13.772 1.00 97.25 200 ILE A N 1
ATOM 1569 C CA . ILE A 1 200 ? 2.706 3.208 -13.080 1.00 97.25 200 ILE A CA 1
ATOM 1570 C C . ILE A 1 200 ? 2.351 4.672 -12.816 1.00 97.25 200 ILE A C 1
ATOM 1572 O O . ILE A 1 200 ? 1.844 5.360 -13.698 1.00 97.25 200 ILE A O 1
ATOM 1576 N N . ILE A 1 201 ? 2.640 5.160 -11.613 1.00 96.69 201 ILE A N 1
ATOM 1577 C CA . ILE A 1 201 ? 2.306 6.514 -11.166 1.00 96.69 201 ILE A CA 1
ATOM 1578 C C . ILE A 1 201 ? 3.580 7.218 -10.697 1.00 96.69 201 ILE A C 1
ATOM 1580 O O . ILE A 1 201 ? 4.379 6.635 -9.970 1.00 96.69 201 ILE A O 1
ATOM 1584 N N . LEU A 1 202 ? 3.774 8.479 -11.080 1.00 95.62 202 LEU A N 1
ATOM 1585 C CA . LEU A 1 202 ? 4.826 9.338 -10.531 1.00 95.62 202 LEU A CA 1
ATOM 1586 C C . LEU A 1 202 ? 4.214 10.301 -9.520 1.00 95.62 202 LEU A C 1
ATOM 1588 O O . LEU A 1 202 ? 3.306 11.058 -9.856 1.00 95.62 202 LEU A O 1
ATOM 1592 N N . ILE A 1 203 ? 4.707 10.268 -8.287 1.00 96.12 203 ILE A N 1
ATOM 1593 C CA . ILE A 1 203 ? 4.085 10.933 -7.142 1.00 96.12 203 ILE A CA 1
ATOM 1594 C C . ILE A 1 203 ? 5.117 11.820 -6.448 1.00 96.12 203 ILE A C 1
ATOM 1596 O O . ILE A 1 203 ? 6.263 11.417 -6.224 1.00 96.12 203 ILE A O 1
ATOM 1600 N N . LYS A 1 204 ? 4.707 13.030 -6.072 1.00 94.19 204 LYS A N 1
ATOM 1601 C CA . LYS A 1 204 ? 5.524 13.933 -5.266 1.00 94.19 204 LYS A CA 1
ATOM 1602 C C . LYS A 1 204 ? 5.552 13.463 -3.799 1.00 94.19 204 LYS A C 1
ATOM 1604 O O . LYS A 1 204 ? 4.488 13.222 -3.227 1.00 94.19 204 LYS A O 1
ATOM 1609 N N . PRO A 1 205 ? 6.727 13.355 -3.150 1.00 93.25 205 PRO A N 1
ATOM 1610 C CA . PRO A 1 205 ? 6.816 12.815 -1.791 1.00 93.25 205 PRO A CA 1
ATOM 1611 C C . PRO A 1 205 ? 6.067 13.627 -0.723 1.00 93.25 205 PRO A C 1
ATOM 1613 O O . PRO A 1 205 ? 5.468 13.029 0.174 1.00 93.25 205 PRO A O 1
ATOM 1616 N N . ASP A 1 206 ? 6.082 14.960 -0.828 1.00 89.75 206 ASP A N 1
ATOM 1617 C CA . ASP A 1 206 ? 5.639 15.868 0.242 1.00 89.75 206 ASP A CA 1
ATOM 1618 C C . ASP A 1 206 ? 4.120 15.864 0.456 1.00 89.75 206 ASP A C 1
ATOM 1620 O O . ASP A 1 206 ? 3.630 15.693 1.570 1.00 89.75 206 ASP A O 1
ATOM 1624 N N . ASP A 1 207 ? 3.372 16.064 -0.627 1.00 90.56 207 ASP A N 1
ATOM 1625 C CA . ASP A 1 207 ? 1.916 16.240 -0.638 1.00 90.56 207 ASP A CA 1
ATOM 1626 C C . ASP A 1 207 ? 1.191 15.047 -1.277 1.00 90.56 207 ASP A C 1
ATOM 1628 O O . ASP A 1 207 ? -0.036 15.056 -1.379 1.00 90.56 207 ASP A O 1
ATOM 1632 N N . LYS A 1 208 ? 1.945 14.016 -1.689 1.00 94.44 208 LYS A N 1
ATOM 1633 C CA . LYS A 1 208 ? 1.440 12.838 -2.405 1.00 94.44 208 LYS A CA 1
ATOM 1634 C C . LYS A 1 208 ? 0.680 13.210 -3.686 1.00 94.44 208 LYS A C 1
ATOM 1636 O O . LYS A 1 208 ? -0.189 12.463 -4.134 1.00 94.44 208 LYS A O 1
ATOM 1641 N N . PHE A 1 209 ? 1.006 14.357 -4.288 1.00 93.44 209 PHE A N 1
ATOM 1642 C CA . PHE A 1 209 ? 0.410 14.799 -5.542 1.00 93.44 209 PHE A CA 1
ATOM 1643 C C . PHE A 1 209 ? 0.853 13.904 -6.703 1.00 93.44 209 PHE A C 1
ATOM 1645 O O . PHE A 1 209 ? 2.043 13.629 -6.872 1.00 93.44 209 PHE A O 1
ATOM 1652 N N . VAL A 1 210 ? -0.105 13.464 -7.516 1.00 94.50 210 VAL A N 1
ATOM 1653 C CA . VAL A 1 210 ? 0.146 12.643 -8.704 1.00 94.50 210 VAL A CA 1
ATOM 1654 C C . VAL A 1 210 ? 0.586 13.546 -9.855 1.00 94.50 210 VAL A C 1
ATOM 1656 O O . VAL A 1 210 ? -0.185 14.372 -10.333 1.00 94.50 210 VAL A O 1
ATOM 1659 N N . LEU A 1 211 ? 1.837 13.391 -10.289 1.00 92.12 211 LEU A N 1
ATOM 1660 C CA . LEU A 1 211 ? 2.419 14.135 -11.407 1.00 92.12 211 LEU A CA 1
ATOM 1661 C C . LEU A 1 211 ? 2.039 13.509 -12.750 1.00 92.12 211 LEU A C 1
ATOM 1663 O O . LEU A 1 211 ? 1.674 14.225 -13.678 1.00 92.12 211 LEU A O 1
ATOM 1667 N N . TYR A 1 212 ? 2.143 12.181 -12.844 1.00 92.25 212 TYR A N 1
ATOM 1668 C CA . TYR A 1 212 ? 1.855 11.420 -14.056 1.00 92.25 212 TYR A CA 1
ATOM 1669 C C . TYR A 1 212 ? 1.268 10.053 -13.720 1.00 92.25 212 TYR A C 1
ATOM 1671 O O . TYR A 1 212 ? 1.655 9.435 -12.728 1.00 92.25 212 TYR A O 1
ATOM 1679 N N . GLU A 1 213 ? 0.397 9.567 -14.598 1.00 94.50 2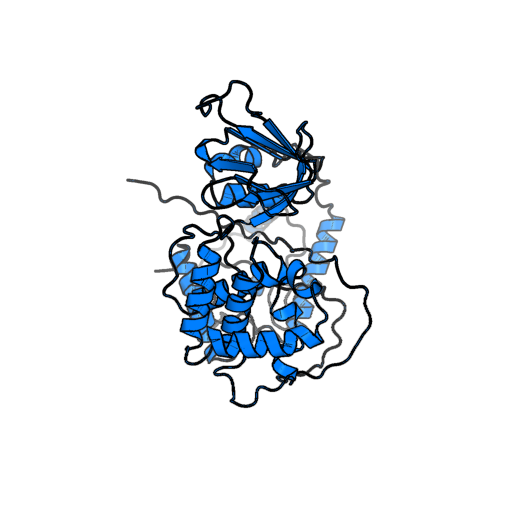13 GLU A N 1
ATOM 1680 C CA . GLU A 1 213 ? -0.152 8.213 -14.585 1.00 94.50 213 GLU A CA 1
ATOM 1681 C C . GLU A 1 213 ? 0.050 7.607 -15.971 1.00 94.50 213 GLU A C 1
ATOM 1683 O O . GLU A 1 213 ? -0.362 8.185 -16.975 1.00 94.50 213 GLU A O 1
ATOM 1688 N N . PHE A 1 214 ? 0.693 6.446 -16.027 1.00 94.62 214 PHE A N 1
ATOM 1689 C CA . PHE A 1 214 ? 0.922 5.701 -17.256 1.00 94.62 214 PHE A CA 1
ATOM 1690 C C . PHE A 1 214 ? 0.244 4.350 -17.127 1.00 94.62 214 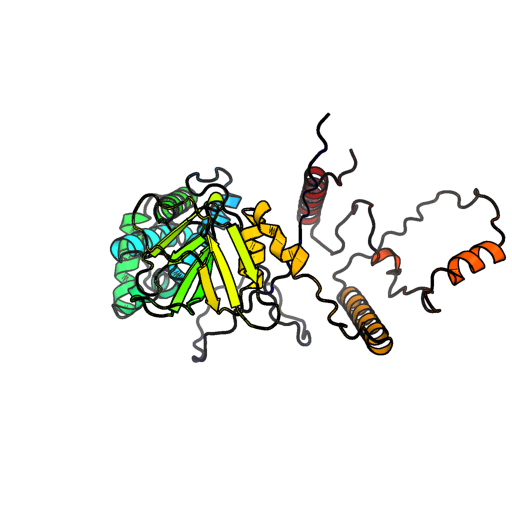PHE A C 1
ATOM 1692 O O . PHE A 1 214 ? 0.636 3.537 -16.287 1.00 94.62 214 PHE A O 1
ATOM 1699 N N . ARG A 1 215 ? -0.755 4.073 -17.965 1.00 95.00 215 ARG A N 1
ATOM 1700 C CA . ARG A 1 215 ? -1.346 2.733 -18.012 1.00 95.00 215 ARG A CA 1
ATOM 1701 C C . ARG A 1 215 ? -0.343 1.749 -18.589 1.00 95.00 215 ARG A C 1
ATOM 1703 O O . ARG A 1 215 ? 0.481 2.110 -19.427 1.00 95.00 215 ARG A O 1
ATOM 1710 N N . TYR A 1 216 ? -0.460 0.472 -18.236 1.00 94.31 216 TYR A N 1
ATOM 1711 C CA . TYR A 1 216 ? 0.454 -0.546 -18.772 1.00 94.31 216 TYR A CA 1
ATOM 1712 C C . TYR A 1 216 ? 0.480 -0.613 -20.307 1.00 94.31 216 TYR A C 1
ATOM 1714 O O . TYR A 1 216 ? 1.535 -0.840 -20.888 1.00 94.31 216 TYR A O 1
ATOM 1722 N N . ALA A 1 217 ? -0.647 -0.348 -20.976 1.00 91.69 217 ALA A N 1
ATOM 1723 C CA . ALA A 1 217 ? -0.724 -0.296 -22.440 1.00 91.69 217 ALA A CA 1
ATOM 1724 C C . ALA A 1 217 ? 0.063 0.875 -23.068 1.00 91.69 217 ALA A C 1
ATOM 1726 O O . ALA A 1 217 ? 0.276 0.904 -24.279 1.00 91.69 217 ALA A O 1
ATOM 1727 N N . GLU A 1 218 ? 0.471 1.858 -22.268 1.00 92.06 218 GLU A N 1
ATOM 1728 C CA . GLU A 1 218 ? 1.248 3.026 -22.689 1.00 92.06 218 GLU A CA 1
ATOM 1729 C C . GLU A 1 218 ? 2.751 2.805 -22.500 1.00 92.06 218 GLU A C 1
ATOM 1731 O O . GLU A 1 218 ? 3.548 3.527 -23.097 1.00 92.06 218 GLU A O 1
ATOM 1736 N N . VAL A 1 219 ? 3.138 1.792 -21.721 1.00 92.56 219 VAL A N 1
ATOM 1737 C CA . VAL A 1 219 ? 4.530 1.409 -21.488 1.00 92.56 219 VAL A CA 1
ATOM 1738 C C . VAL A 1 219 ? 5.001 0.524 -22.641 1.00 92.56 219 VAL A C 1
ATOM 1740 O O . VAL A 1 219 ? 4.457 -0.551 -22.883 1.00 92.56 219 VAL A O 1
ATOM 1743 N N . GLU A 1 220 ? 6.017 0.990 -23.364 1.00 90.31 220 GLU A N 1
ATOM 1744 C CA . GLU A 1 220 ? 6.669 0.247 -24.446 1.00 90.31 220 GLU A CA 1
ATOM 1745 C C . GLU A 1 220 ? 7.638 -0.790 -23.874 1.00 90.31 220 GLU A C 1
ATOM 1747 O O . GLU A 1 220 ? 7.621 -1.961 -24.254 1.00 90.31 220 GLU A O 1
ATOM 1752 N N . SER A 1 221 ? 8.491 -0.358 -22.944 1.00 89.75 221 SER A N 1
ATOM 1753 C CA . SER A 1 221 ? 9.505 -1.211 -22.336 1.00 89.75 221 SER A CA 1
ATOM 1754 C C . SER A 1 221 ? 9.924 -0.705 -20.960 1.00 89.75 221 SER A C 1
ATOM 1756 O O . SER A 1 221 ? 9.838 0.484 -20.642 1.00 89.75 221 SER A O 1
ATOM 1758 N N . ILE A 1 222 ? 10.399 -1.639 -20.143 1.00 91.81 222 ILE A N 1
ATOM 1759 C CA . ILE A 1 222 ? 11.056 -1.375 -18.865 1.00 91.81 222 ILE A CA 1
ATOM 1760 C C . ILE A 1 222 ? 12.427 -2.026 -18.953 1.00 91.81 222 ILE A C 1
ATOM 1762 O O . ILE A 1 222 ? 12.522 -3.153 -19.415 1.00 91.81 222 ILE A O 1
ATOM 1766 N N . MET A 1 223 ? 13.483 -1.344 -18.534 1.00 90.94 223 MET A N 1
ATOM 1767 C CA . MET A 1 223 ? 14.828 -1.911 -18.464 1.00 90.94 223 MET A CA 1
ATOM 1768 C C . MET A 1 223 ? 15.352 -1.752 -17.046 1.00 90.94 223 MET A C 1
ATOM 1770 O O . MET A 1 223 ? 15.326 -0.651 -16.498 1.00 90.94 223 MET A O 1
ATOM 1774 N N . LEU A 1 224 ? 15.825 -2.846 -16.457 1.00 91.69 224 LEU A N 1
ATOM 1775 C CA . LEU A 1 224 ? 16.557 -2.810 -15.197 1.00 91.69 224 LEU A CA 1
ATOM 1776 C C . LEU A 1 224 ? 18.042 -2.905 -15.516 1.00 91.69 224 LEU A C 1
ATOM 1778 O O . LEU A 1 224 ? 18.471 -3.873 -16.144 1.00 91.69 224 LEU A O 1
ATOM 1782 N N . ASP A 1 225 ? 18.828 -1.923 -15.087 1.00 89.62 225 ASP A N 1
ATOM 1783 C CA . ASP A 1 225 ? 20.270 -1.980 -15.306 1.00 89.62 225 ASP A CA 1
ATOM 1784 C C . ASP A 1 225 ? 20.869 -3.150 -14.498 1.00 89.62 225 ASP A C 1
ATOM 1786 O O . ASP A 1 225 ? 20.534 -3.305 -13.325 1.00 89.62 225 ASP A O 1
ATOM 1790 N N . PRO A 1 226 ? 21.724 -4.022 -15.057 1.00 84.62 226 PRO A N 1
ATOM 1791 C CA . PRO A 1 226 ? 22.260 -5.183 -14.338 1.00 84.62 226 PRO A CA 1
ATOM 1792 C C . PRO A 1 226 ? 23.401 -4.856 -13.358 1.00 84.62 226 PRO A C 1
ATOM 1794 O O . PRO A 1 226 ? 23.792 -5.725 -12.566 1.00 84.62 226 PRO A O 1
ATOM 1797 N N . SER A 1 227 ? 23.976 -3.656 -13.430 1.00 84.25 227 SER A N 1
ATOM 1798 C CA . SER A 1 227 ? 25.146 -3.237 -12.646 1.00 84.25 227 SER A CA 1
ATOM 1799 C C . SER A 1 227 ? 24.808 -2.102 -11.689 1.00 84.25 227 SER A C 1
ATOM 1801 O O . SER A 1 227 ? 25.202 -2.155 -10.527 1.00 84.25 227 SER A O 1
ATOM 1803 N N . ASP A 1 228 ? 24.013 -1.144 -12.149 1.00 89.38 228 ASP A N 1
ATOM 1804 C CA . ASP A 1 228 ? 23.648 0.051 -11.405 1.00 89.38 228 ASP A CA 1
ATOM 1805 C C . ASP A 1 228 ? 22.210 -0.022 -10.894 1.00 89.38 228 ASP A C 1
ATOM 1807 O O . ASP A 1 228 ? 21.378 -0.779 -11.387 1.00 89.38 228 ASP A O 1
ATOM 1811 N N . SER A 1 229 ? 21.874 0.776 -9.887 1.00 94.31 229 SER A N 1
ATOM 1812 C CA . SER A 1 229 ? 20.535 0.813 -9.286 1.00 94.31 229 SER A CA 1
ATOM 1813 C C . SER A 1 229 ? 19.519 1.578 -10.145 1.00 94.31 229 SER A C 1
ATOM 1815 O O . SER A 1 229 ? 18.732 2.344 -9.605 1.00 94.31 229 SER A O 1
ATOM 1817 N N . PHE A 1 230 ? 19.530 1.410 -11.471 1.00 95.19 230 PHE A N 1
ATOM 1818 C CA . PHE A 1 230 ? 18.652 2.144 -12.384 1.00 95.19 230 PHE A CA 1
ATOM 1819 C C . PHE A 1 230 ? 17.510 1.292 -12.941 1.00 95.19 230 PHE A C 1
ATOM 1821 O O . PHE A 1 230 ? 17.672 0.113 -13.262 1.00 95.19 230 PHE A O 1
ATOM 1828 N N . ILE A 1 231 ? 16.359 1.941 -13.098 1.00 95.12 231 ILE A N 1
ATOM 1829 C CA . ILE A 1 231 ? 15.209 1.480 -13.869 1.00 95.12 231 ILE A CA 1
ATOM 1830 C C . ILE A 1 231 ? 14.888 2.531 -14.934 1.00 95.12 231 ILE A C 1
ATOM 1832 O O . ILE A 1 231 ? 14.765 3.721 -14.639 1.00 95.12 231 ILE A O 1
ATOM 1836 N N . THR A 1 232 ? 14.762 2.098 -16.184 1.00 94.69 232 THR A N 1
ATOM 1837 C CA . THR A 1 232 ? 14.347 2.933 -17.314 1.00 94.69 232 THR A CA 1
ATOM 1838 C C . THR A 1 232 ? 12.965 2.509 -17.783 1.00 94.69 232 THR A C 1
ATOM 1840 O O . THR A 1 232 ? 12.741 1.330 -18.035 1.00 94.69 232 THR A O 1
ATOM 1843 N N . ILE A 1 233 ? 12.047 3.462 -17.918 1.00 94.19 233 ILE A N 1
ATOM 1844 C CA . ILE A 1 233 ? 10.680 3.247 -18.401 1.00 94.19 233 ILE A CA 1
ATOM 1845 C C . ILE A 1 233 ? 10.504 4.046 -19.690 1.00 94.19 233 ILE A C 1
ATOM 1847 O O . ILE A 1 233 ? 10.657 5.270 -19.684 1.00 94.19 233 ILE A O 1
ATOM 1851 N N . SER A 1 234 ? 10.181 3.352 -20.781 1.00 92.75 234 SER A N 1
ATOM 1852 C CA . SER A 1 234 ? 9.930 3.947 -22.097 1.00 92.75 234 SER A CA 1
ATOM 1853 C C . SER A 1 234 ? 8.450 3.848 -22.452 1.00 92.75 234 SER A C 1
ATOM 1855 O O . SER A 1 234 ? 7.828 2.808 -22.236 1.00 92.75 234 SER A O 1
ATOM 1857 N N . LEU A 1 235 ? 7.886 4.924 -23.001 1.00 91.75 235 LEU A N 1
ATOM 1858 C CA . LEU A 1 235 ? 6.474 5.022 -23.374 1.00 91.75 235 LEU A CA 1
ATOM 1859 C C . LEU A 1 235 ? 6.263 4.951 -24.892 1.00 91.75 235 LEU A C 1
ATOM 1861 O O . LEU A 1 235 ? 7.075 5.443 -25.677 1.00 91.75 235 LEU A O 1
ATOM 1865 N N . ASN A 1 236 ? 5.112 4.410 -25.295 1.00 87.81 236 ASN A N 1
ATOM 1866 C CA . ASN A 1 236 ? 4.707 4.248 -26.688 1.00 87.81 236 ASN A CA 1
ATOM 1867 C C . ASN A 1 236 ? 4.617 5.584 -27.448 1.00 87.81 236 ASN A C 1
ATOM 1869 O O . ASN A 1 236 ? 4.177 6.609 -26.934 1.00 87.81 236 ASN A O 1
ATOM 1873 N N . ARG A 1 237 ? 4.945 5.557 -28.747 1.00 73.94 237 ARG A N 1
ATOM 1874 C CA . ARG A 1 237 ? 4.998 6.759 -29.608 1.00 73.94 237 ARG A CA 1
ATOM 1875 C C . ARG A 1 237 ? 3.645 7.441 -29.872 1.00 73.94 237 ARG A C 1
ATOM 1877 O O . ARG A 1 237 ? 3.649 8.597 -30.287 1.00 73.94 237 ARG A O 1
ATOM 1884 N N . HIS A 1 238 ? 2.519 6.746 -29.682 1.00 62.59 238 HIS A N 1
ATOM 1885 C CA . HIS A 1 238 ? 1.182 7.183 -30.123 1.00 62.59 238 HIS A CA 1
ATOM 1886 C C . HIS A 1 238 ? 0.257 7.693 -29.008 1.00 62.59 238 HIS A C 1
ATOM 1888 O O . HIS A 1 238 ? -0.884 8.049 -29.285 1.00 62.59 238 HIS A O 1
ATOM 1894 N N . THR A 1 239 ? 0.721 7.764 -27.762 1.00 56.81 239 THR A N 1
ATOM 1895 C CA . THR A 1 239 ? -0.082 8.227 -26.613 1.00 56.81 239 THR A CA 1
ATOM 1896 C C . THR A 1 239 ? -0.221 9.754 -26.542 1.00 56.81 239 THR A C 1
ATOM 1898 O O . THR A 1 239 ? -0.834 10.292 -25.626 1.00 56.81 239 THR A O 1
ATOM 1901 N N . SER A 1 240 ? 0.308 10.483 -27.531 1.00 52.62 240 SER A N 1
ATOM 1902 C CA . SER A 1 240 ? 0.311 11.944 -27.574 1.00 52.62 240 SER A CA 1
ATOM 1903 C C . SER A 1 240 ? -1.032 12.522 -28.031 1.00 52.62 240 SER A C 1
ATOM 1905 O O . SER A 1 240 ? -1.147 13.055 -29.137 1.00 52.62 240 SER A O 1
ATOM 1907 N N . THR A 1 241 ? -2.049 12.476 -27.173 1.00 48.09 241 THR A N 1
ATOM 1908 C CA . THR A 1 241 ? -3.176 13.416 -27.262 1.00 48.09 241 THR A CA 1
ATOM 1909 C C . THR A 1 241 ? -2.831 14.686 -26.485 1.00 48.09 241 THR A C 1
ATOM 1911 O O . THR A 1 241 ? -3.279 14.880 -25.360 1.00 48.09 241 THR A O 1
ATOM 1914 N N . GLY A 1 242 ? -2.023 15.553 -27.101 1.00 46.38 242 GLY A N 1
ATOM 1915 C CA . GLY A 1 242 ? -1.787 16.924 -26.636 1.00 46.38 242 GLY A CA 1
ATOM 1916 C C . GLY A 1 242 ? -0.374 17.193 -26.111 1.00 46.38 242 GLY A C 1
ATOM 1917 O O . GLY A 1 242 ? 0.071 16.560 -25.165 1.00 46.38 242 GLY A O 1
ATOM 1918 N N . SER A 1 243 ? 0.259 18.198 -26.727 1.00 44.66 243 SER A N 1
ATOM 1919 C CA . SER A 1 243 ? 1.605 18.762 -26.513 1.00 44.66 243 SER A CA 1
ATOM 1920 C C . SER A 1 243 ? 2.798 17.937 -27.030 1.00 44.66 243 SER A C 1
ATOM 1922 O O . SER A 1 243 ? 3.001 16.765 -26.728 1.00 44.66 243 SER A O 1
ATOM 1924 N N . ALA A 1 244 ? 3.600 18.591 -27.874 1.00 43.66 244 ALA A N 1
ATOM 1925 C CA . ALA A 1 244 ? 4.680 18.017 -28.674 1.00 43.66 244 ALA A CA 1
ATOM 1926 C C . ALA A 1 244 ? 5.979 17.728 -27.892 1.00 43.66 244 ALA A C 1
ATOM 1928 O O . ALA A 1 244 ? 7.014 17.541 -28.521 1.00 43.66 244 ALA A O 1
ATOM 1929 N N . ASP A 1 245 ? 5.941 17.684 -26.555 1.00 50.66 245 ASP A N 1
ATOM 1930 C CA . ASP A 1 245 ? 7.164 17.614 -25.739 1.00 50.66 245 ASP A CA 1
ATOM 1931 C C . ASP A 1 245 ? 7.000 16.827 -24.426 1.00 50.66 245 ASP A C 1
ATOM 1933 O O . ASP A 1 245 ? 7.633 17.114 -23.412 1.00 50.66 245 ASP A O 1
ATOM 1937 N N . GLN A 1 246 ? 6.117 15.822 -24.404 1.00 66.94 246 GLN A N 1
ATOM 1938 C CA . GLN A 1 246 ? 6.059 14.916 -23.256 1.00 66.94 246 GLN A CA 1
ATOM 1939 C C . GLN A 1 246 ? 7.265 13.979 -23.286 1.00 66.94 246 GLN A C 1
ATOM 1941 O O . GLN A 1 246 ? 7.435 13.185 -24.216 1.00 66.94 246 GLN A O 1
ATOM 1946 N N . GLN A 1 247 ? 8.102 14.091 -22.257 1.00 74.81 247 GLN A N 1
ATOM 1947 C CA . GLN A 1 247 ? 9.206 13.185 -21.994 1.00 74.81 247 GLN A CA 1
ATOM 1948 C C . GLN A 1 247 ? 8.730 11.727 -22.056 1.00 74.81 247 GLN A C 1
ATOM 1950 O O . GLN A 1 247 ? 7.795 11.337 -21.366 1.00 74.81 247 GLN A O 1
ATOM 1955 N N . ARG A 1 248 ? 9.368 10.924 -22.915 1.00 85.62 248 ARG A N 1
ATOM 1956 C CA . ARG A 1 248 ? 8.950 9.535 -23.205 1.00 85.62 248 ARG A CA 1
ATOM 1957 C C . ARG A 1 248 ? 9.804 8.475 -22.533 1.00 85.62 248 ARG A C 1
ATOM 1959 O O . ARG A 1 248 ? 9.461 7.300 -22.571 1.00 85.62 248 ARG A O 1
ATOM 1966 N N . CYS A 1 249 ? 10.939 8.888 -21.990 1.00 91.00 249 CYS A N 1
ATOM 1967 C CA . CYS A 1 249 ? 11.901 8.018 -21.345 1.00 91.00 249 CYS A CA 1
ATOM 1968 C C . CYS A 1 249 ? 12.194 8.591 -19.967 1.00 91.00 249 CYS A C 1
ATOM 1970 O O . CYS A 1 249 ? 12.646 9.736 -19.840 1.00 91.00 249 CYS A O 1
ATOM 1972 N N . PHE A 1 250 ? 11.912 7.786 -18.953 1.00 94.06 250 PHE A N 1
ATOM 1973 C CA . PHE A 1 250 ? 12.133 8.124 -17.562 1.00 94.06 250 PHE A CA 1
ATOM 1974 C C . PHE A 1 250 ? 13.191 7.195 -16.993 1.00 94.06 250 PHE A C 1
ATOM 1976 O O . PHE A 1 250 ? 13.079 5.977 -17.114 1.00 94.06 250 PHE A O 1
ATOM 1983 N N . VAL A 1 251 ? 14.212 7.769 -16.363 1.00 95.75 251 VAL A N 1
ATOM 1984 C CA . VAL A 1 251 ? 15.275 7.014 -15.698 1.00 95.75 251 VAL A CA 1
ATOM 1985 C C . VAL A 1 251 ? 15.220 7.329 -14.216 1.00 95.75 251 VAL A C 1
ATOM 1987 O O . VAL A 1 251 ? 15.355 8.489 -13.818 1.00 95.75 251 VAL A O 1
ATOM 1990 N N . PHE A 1 252 ? 15.033 6.295 -13.408 1.00 97.25 252 PHE A N 1
ATOM 1991 C CA . PHE A 1 252 ? 14.994 6.400 -11.959 1.00 97.25 252 PHE A CA 1
ATOM 1992 C C . PHE A 1 252 ? 16.098 5.565 -11.333 1.00 97.25 252 PHE A C 1
ATOM 1994 O O . PHE A 1 252 ? 16.433 4.488 -11.817 1.00 97.25 252 PHE A O 1
ATOM 2001 N N . GLU A 1 253 ? 16.633 6.055 -10.229 1.00 97.75 253 GLU A N 1
ATOM 2002 C CA . GLU A 1 253 ? 17.578 5.355 -9.378 1.00 97.75 253 GLU A CA 1
ATOM 2003 C C . GLU A 1 253 ? 16.882 4.858 -8.114 1.00 97.75 253 GLU A C 1
ATOM 2005 O O . GLU A 1 253 ? 16.226 5.632 -7.413 1.00 97.75 253 GLU A O 1
ATOM 2010 N N . THR A 1 254 ? 17.033 3.573 -7.810 1.00 97.56 254 THR A N 1
ATOM 2011 C CA . THR A 1 254 ? 16.542 2.942 -6.587 1.00 97.56 254 THR A CA 1
ATOM 2012 C C . THR A 1 254 ? 17.162 1.561 -6.384 1.00 97.56 254 THR A C 1
ATOM 2014 O O . THR A 1 254 ? 17.301 0.768 -7.317 1.00 97.56 254 THR A O 1
ATOM 2017 N N . ALA A 1 255 ? 17.488 1.232 -5.133 1.00 96.19 255 ALA A N 1
ATOM 2018 C CA . ALA A 1 255 ? 17.923 -0.114 -4.762 1.00 96.19 255 ALA A CA 1
ATOM 2019 C C . ALA A 1 255 ? 16.811 -1.167 -4.961 1.00 96.19 255 ALA A C 1
ATOM 2021 O O . ALA A 1 255 ? 17.098 -2.355 -5.080 1.00 96.19 255 ALA A O 1
ATOM 2022 N N . GLN A 1 256 ? 15.546 -0.736 -5.052 1.00 96.31 256 GLN A N 1
ATOM 2023 C CA . GLN A 1 256 ? 14.366 -1.601 -5.157 1.00 96.31 256 GLN A CA 1
ATOM 2024 C C . GLN A 1 256 ? 13.973 -1.931 -6.611 1.00 96.31 256 GLN A C 1
ATOM 2026 O O . GLN A 1 256 ? 12.875 -2.422 -6.856 1.00 96.31 256 GLN A O 1
ATOM 2031 N N . LYS A 1 257 ? 14.850 -1.690 -7.599 1.00 94.56 257 LYS A N 1
ATOM 2032 C CA . LYS A 1 257 ? 14.542 -1.866 -9.035 1.00 94.56 257 LYS A CA 1
ATOM 2033 C C . LYS A 1 257 ? 13.987 -3.260 -9.380 1.00 94.56 257 LYS A C 1
ATOM 2035 O O . LYS A 1 257 ? 13.067 -3.368 -10.184 1.00 94.56 257 LYS A O 1
ATOM 2040 N N . ASN A 1 258 ? 14.518 -4.311 -8.746 1.00 92.06 258 ASN A N 1
ATOM 2041 C CA . ASN A 1 258 ? 14.112 -5.698 -9.000 1.00 92.06 258 ASN A CA 1
ATOM 2042 C C . ASN A 1 258 ? 12.705 -5.971 -8.462 1.00 92.06 258 ASN A C 1
ATOM 2044 O O . ASN A 1 258 ? 11.904 -6.613 -9.132 1.00 92.06 258 ASN A O 1
ATOM 2048 N N . GLU A 1 259 ? 12.400 -5.438 -7.279 1.00 94.12 259 GLU A N 1
ATOM 2049 C CA . GLU A 1 259 ? 11.087 -5.552 -6.647 1.00 94.12 259 GLU A CA 1
ATOM 2050 C C . GLU A 1 259 ? 10.022 -4.798 -7.454 1.00 94.12 259 GLU A C 1
ATOM 2052 O O . GLU A 1 259 ? 8.953 -5.339 -7.734 1.00 94.12 259 GLU A O 1
ATOM 2057 N N . ILE A 1 260 ? 10.345 -3.585 -7.917 1.00 96.12 260 ILE A N 1
ATOM 2058 C CA . ILE A 1 260 ? 9.489 -2.806 -8.823 1.00 96.12 260 ILE A CA 1
ATOM 2059 C C . ILE A 1 260 ? 9.203 -3.603 -10.098 1.00 96.12 260 ILE A C 1
ATOM 2061 O O . ILE A 1 260 ? 8.047 -3.749 -10.493 1.00 96.12 260 ILE A O 1
ATOM 2065 N N . GLY A 1 261 ? 10.248 -4.145 -10.731 1.00 93.00 261 GLY A N 1
ATOM 2066 C CA . GLY A 1 261 ? 10.112 -4.959 -11.932 1.00 93.00 261 GLY A CA 1
ATOM 2067 C C . GLY A 1 261 ? 9.242 -6.203 -11.709 1.00 93.00 261 GLY A C 1
ATOM 2068 O O . GLY A 1 261 ? 8.280 -6.414 -12.451 1.00 93.00 261 GLY A O 1
ATOM 2069 N N . SER A 1 262 ? 9.527 -6.994 -10.666 1.00 92.62 262 SER A N 1
ATOM 2070 C CA . SER A 1 262 ? 8.744 -8.189 -10.303 1.00 92.62 262 SER A CA 1
ATOM 2071 C C . SER A 1 262 ? 7.269 -7.843 -10.072 1.00 92.62 262 SER A C 1
ATOM 2073 O O . SER A 1 262 ? 6.370 -8.521 -10.582 1.00 92.62 262 SER A O 1
ATOM 2075 N N . LEU A 1 263 ? 6.991 -6.736 -9.376 1.00 95.25 263 LEU A N 1
ATOM 2076 C CA . LEU A 1 263 ? 5.626 -6.287 -9.121 1.00 95.25 263 LEU A CA 1
ATOM 2077 C C . LEU A 1 263 ? 4.899 -5.858 -10.402 1.00 95.25 263 LEU A C 1
ATOM 2079 O O . LEU A 1 263 ? 3.751 -6.257 -10.606 1.00 95.25 263 LEU A O 1
ATOM 2083 N N . ILE A 1 264 ? 5.556 -5.096 -11.281 1.00 94.69 264 ILE A N 1
ATOM 2084 C CA . ILE A 1 264 ? 4.978 -4.697 -12.571 1.00 94.69 264 ILE A CA 1
ATOM 2085 C C . ILE A 1 264 ? 4.633 -5.933 -13.402 1.00 94.69 264 ILE A C 1
ATOM 2087 O O . ILE A 1 264 ? 3.528 -6.025 -13.925 1.00 94.69 264 ILE A O 1
ATOM 2091 N N . VAL A 1 265 ? 5.528 -6.920 -13.478 1.00 90.81 265 VAL A N 1
ATOM 2092 C CA . VAL A 1 265 ? 5.273 -8.165 -14.219 1.00 90.81 265 VAL A CA 1
ATOM 2093 C C . VAL A 1 265 ? 4.175 -9.003 -13.568 1.00 90.81 265 VAL A C 1
ATOM 2095 O O . VAL A 1 265 ? 3.382 -9.624 -14.273 1.00 90.81 265 VAL A O 1
ATOM 2098 N N . SER A 1 266 ? 4.063 -8.971 -12.240 1.00 92.38 266 SER A N 1
ATOM 2099 C CA . SER A 1 266 ? 2.968 -9.624 -11.517 1.00 92.38 266 SER A CA 1
ATOM 2100 C C . SER A 1 266 ? 1.596 -9.029 -11.862 1.00 92.38 266 SER A C 1
ATOM 2102 O O . SER A 1 266 ? 0.608 -9.765 -11.913 1.00 92.38 266 SER A O 1
ATOM 2104 N N . TYR A 1 267 ? 1.518 -7.717 -12.113 1.00 93.88 267 TYR A N 1
ATOM 2105 C CA . TYR A 1 267 ? 0.296 -7.057 -12.583 1.00 93.88 267 TYR A CA 1
ATOM 2106 C C . TYR A 1 267 ? 0.087 -7.192 -14.096 1.00 93.88 267 TYR A C 1
ATOM 2108 O O . TYR A 1 267 ? -1.038 -7.427 -14.538 1.00 93.88 267 TYR A O 1
ATOM 2116 N N . TYR A 1 268 ? 1.154 -7.072 -14.886 1.00 93.38 268 TYR A N 1
ATOM 2117 C CA . TYR A 1 268 ? 1.106 -7.035 -16.343 1.00 93.38 268 TYR A CA 1
ATOM 2118 C C . TYR A 1 268 ? 2.252 -7.850 -16.979 1.00 93.38 268 TYR A C 1
ATOM 2120 O O . TYR A 1 268 ? 3.276 -7.298 -17.398 1.00 93.38 268 TYR A O 1
ATOM 2128 N N . PRO A 1 269 ? 2.077 -9.181 -17.116 1.00 90.06 269 PRO A N 1
ATOM 2129 C CA . PRO A 1 269 ? 3.130 -10.083 -17.586 1.00 90.06 269 PRO A CA 1
ATOM 2130 C C . PRO A 1 269 ? 3.658 -9.795 -18.994 1.00 90.06 269 PRO A C 1
ATOM 2132 O O . PRO A 1 269 ? 4.768 -10.194 -19.315 1.00 90.06 269 PRO A O 1
ATOM 2135 N N . ALA A 1 270 ? 2.905 -9.091 -19.846 1.00 88.44 270 ALA A N 1
ATOM 2136 C CA . ALA A 1 270 ? 3.351 -8.767 -21.205 1.00 88.44 270 ALA A CA 1
ATOM 2137 C C . ALA A 1 270 ? 4.582 -7.838 -21.241 1.00 88.44 270 ALA A C 1
ATOM 2139 O O . ALA A 1 270 ? 5.258 -7.767 -22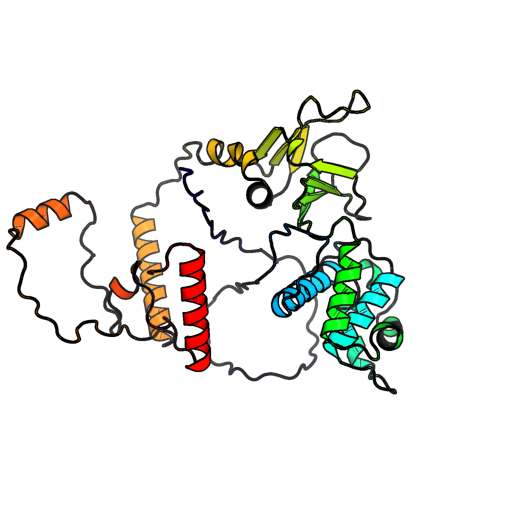.264 1.00 88.44 270 ALA A O 1
ATOM 2140 N N . LEU A 1 271 ? 4.904 -7.164 -20.130 1.00 86.62 271 LEU A N 1
ATOM 2141 C CA . LEU A 1 271 ? 6.132 -6.382 -19.983 1.00 86.62 271 LEU A CA 1
ATOM 2142 C C . LEU A 1 271 ? 7.325 -7.217 -19.494 1.00 86.62 271 LEU A C 1
ATOM 2144 O O . LEU A 1 271 ? 8.380 -6.645 -19.263 1.00 86.62 271 LEU A O 1
ATOM 2148 N N . SER A 1 272 ? 7.224 -8.544 -19.345 1.00 81.56 272 SER A N 1
ATOM 2149 C CA . SER A 1 272 ? 8.303 -9.379 -18.787 1.00 81.56 272 SER A CA 1
ATOM 2150 C C . SER A 1 272 ? 9.534 -9.543 -19.680 1.00 81.56 272 SER A C 1
ATOM 2152 O O . SER A 1 272 ? 10.491 -10.184 -19.257 1.00 81.56 272 SER A O 1
ATOM 2154 N N . ASN A 1 273 ? 9.540 -9.013 -20.906 1.00 70.94 273 ASN A N 1
ATOM 2155 C CA . ASN A 1 273 ? 10.621 -9.248 -21.874 1.00 70.94 273 ASN A CA 1
ATOM 2156 C C . ASN A 1 273 ? 12.008 -8.830 -21.341 1.00 70.94 273 ASN A C 1
ATOM 2158 O O . ASN A 1 273 ? 13.006 -9.473 -21.653 1.00 70.94 273 ASN A O 1
ATOM 2162 N N . TRP A 1 274 ? 12.077 -7.828 -20.458 1.00 64.88 274 TRP A N 1
ATOM 2163 C CA . TRP A 1 274 ? 13.329 -7.421 -19.809 1.00 64.88 274 TRP A CA 1
ATOM 2164 C C . TRP A 1 274 ? 13.848 -8.412 -18.767 1.00 64.88 274 TRP A C 1
ATOM 2166 O O . TRP A 1 274 ? 15.050 -8.415 -18.505 1.00 64.88 274 TRP A O 1
ATOM 2176 N N . ILE A 1 275 ? 12.977 -9.247 -18.186 1.00 60.66 275 ILE A N 1
ATOM 2177 C CA . ILE A 1 275 ? 13.380 -10.338 -17.287 1.00 60.66 275 ILE A CA 1
ATOM 2178 C C . ILE A 1 275 ? 14.162 -11.365 -18.101 1.00 60.66 275 ILE A C 1
ATOM 2180 O O . ILE A 1 275 ? 15.211 -11.820 -17.670 1.00 60.66 275 ILE A O 1
ATOM 2184 N N . THR A 1 276 ? 13.699 -11.690 -19.310 1.00 53.75 276 THR A N 1
ATOM 2185 C CA . THR A 1 276 ? 14.290 -12.762 -20.123 1.00 53.75 276 THR A CA 1
ATOM 2186 C C . THR A 1 276 ? 15.597 -12.356 -20.812 1.00 53.75 276 THR A C 1
ATOM 2188 O O . THR A 1 276 ? 16.429 -13.221 -21.062 1.00 53.75 276 THR A O 1
ATOM 2191 N N . GLU A 1 277 ? 15.802 -11.065 -21.101 1.00 48.34 277 GLU A N 1
ATOM 2192 C CA . GLU A 1 277 ? 17.053 -10.562 -21.698 1.00 48.34 277 GLU A CA 1
ATOM 2193 C C . GLU A 1 277 ? 18.125 -10.172 -20.662 1.00 48.34 277 GLU A C 1
ATOM 2195 O O . GLU A 1 277 ? 19.315 -10.273 -20.962 1.00 48.34 277 GLU A O 1
ATOM 2200 N N . ASN A 1 278 ? 17.739 -9.763 -19.442 1.00 48.62 278 ASN A N 1
ATOM 2201 C CA . ASN A 1 278 ? 18.689 -9.387 -18.381 1.00 48.62 278 ASN A CA 1
ATOM 2202 C C . ASN A 1 278 ? 18.929 -10.480 -17.329 1.00 48.62 278 ASN A C 1
ATOM 2204 O O . ASN A 1 278 ? 19.927 -10.405 -16.602 1.00 48.62 278 ASN A O 1
ATOM 2208 N N . GLU A 1 279 ? 18.103 -11.531 -17.265 1.00 47.00 279 GLU A N 1
ATOM 2209 C CA . GLU A 1 279 ? 18.519 -12.781 -16.634 1.00 47.00 279 GLU A CA 1
ATOM 2210 C C . GLU A 1 279 ? 19.516 -13.498 -17.551 1.00 47.00 279 GLU A C 1
ATOM 2212 O O . GLU A 1 279 ? 19.182 -14.341 -18.378 1.00 47.00 279 GLU A O 1
ATOM 2217 N N . VAL A 1 280 ? 20.785 -13.163 -17.308 1.00 41.50 280 VAL A N 1
ATOM 2218 C CA . VAL A 1 280 ? 22.018 -13.792 -17.797 1.00 41.50 280 VAL A CA 1
ATOM 2219 C C . VAL A 1 280 ? 22.631 -13.138 -19.054 1.00 41.50 280 VAL A C 1
ATOM 2221 O O . VAL A 1 280 ? 22.705 -13.753 -20.117 1.00 41.50 280 VAL A O 1
ATOM 2224 N N . PRO A 1 281 ? 23.363 -12.011 -18.905 1.00 40.53 281 PRO A N 1
ATOM 2225 C CA . PRO A 1 281 ? 24.733 -12.043 -19.411 1.00 40.53 281 PRO A CA 1
ATOM 2226 C C . PRO A 1 281 ? 25.393 -13.273 -18.774 1.00 40.53 281 PRO A C 1
ATOM 2228 O O . PRO A 1 281 ? 25.150 -13.502 -17.584 1.00 40.53 281 PRO A O 1
ATOM 2231 N N . PRO A 1 282 ? 26.250 -14.055 -19.451 1.00 43.47 282 PRO A N 1
ATOM 2232 C CA . PRO A 1 282 ? 27.060 -15.058 -18.779 1.00 43.47 282 PRO A CA 1
ATOM 2233 C C . PRO A 1 282 ? 28.085 -14.334 -17.893 1.00 43.47 282 PRO A C 1
ATOM 2235 O O . PRO A 1 282 ? 29.292 -14.385 -18.123 1.00 43.47 282 PRO A O 1
ATOM 2238 N N . LYS A 1 283 ? 27.633 -13.663 -16.825 1.00 42.62 283 LYS A N 1
ATOM 2239 C CA . LYS A 1 283 ? 28.406 -13.561 -15.609 1.00 42.62 283 LYS A CA 1
ATOM 2240 C C . LYS A 1 283 ? 28.697 -15.017 -15.307 1.00 42.62 283 LYS A C 1
ATOM 2242 O O . LYS A 1 283 ? 27.806 -15.792 -14.961 1.00 42.62 283 LYS A O 1
ATOM 2247 N N . LYS A 1 284 ? 29.962 -15.392 -15.474 1.00 47.44 284 LYS A N 1
ATOM 2248 C CA . LYS A 1 284 ? 30.560 -16.468 -14.703 1.00 47.44 284 LYS A CA 1
ATOM 2249 C C . LYS A 1 284 ? 30.357 -16.066 -13.240 1.00 47.44 284 LYS A C 1
ATOM 2251 O O . LYS A 1 284 ? 31.279 -15.572 -12.600 1.00 47.44 284 LYS A O 1
ATOM 2256 N N . SER A 1 285 ? 29.135 -16.220 -12.714 1.00 45.00 285 SER A N 1
ATOM 2257 C CA . SER A 1 285 ? 28.944 -16.588 -11.324 1.00 45.00 285 SER A CA 1
ATOM 2258 C C . SER A 1 285 ? 30.002 -17.651 -11.131 1.00 45.00 285 SER A C 1
ATOM 2260 O O . SER A 1 285 ? 30.024 -18.621 -11.898 1.00 45.00 285 SER A O 1
ATOM 2262 N N . LYS A 1 286 ? 31.000 -17.375 -10.283 1.00 52.72 286 LYS A N 1
ATOM 2263 C CA . LYS A 1 286 ? 31.973 -18.402 -9.933 1.00 52.72 286 LYS A CA 1
ATOM 2264 C C . LYS A 1 286 ? 31.098 -19.547 -9.460 1.00 52.72 286 LYS A C 1
ATOM 2266 O O . LYS A 1 286 ? 30.454 -19.412 -8.423 1.00 52.72 286 LYS A O 1
ATOM 2271 N N . GLY A 1 287 ? 30.953 -20.572 -10.304 1.00 56.50 287 GLY A N 1
ATOM 2272 C CA . GLY A 1 287 ? 30.047 -21.668 -10.015 1.00 56.50 287 GLY A CA 1
ATOM 2273 C C . GLY A 1 287 ? 30.402 -22.144 -8.621 1.00 56.50 287 GLY A C 1
ATOM 2274 O O . GLY A 1 287 ? 31.596 -22.203 -8.320 1.00 56.50 287 GLY A O 1
ATOM 2275 N N . ILE A 1 288 ? 29.384 -22.374 -7.783 1.00 65.06 288 ILE A N 1
ATOM 2276 C CA . ILE A 1 288 ? 29.552 -22.865 -6.410 1.00 65.06 288 ILE A CA 1
ATOM 2277 C C . ILE A 1 288 ? 30.712 -23.850 -6.422 1.00 65.06 288 ILE A C 1
ATOM 2279 O O . ILE A 1 288 ? 30.640 -24.887 -7.098 1.00 65.06 288 ILE A O 1
ATOM 2283 N N . THR A 1 289 ? 31.806 -23.472 -5.760 1.00 83.81 289 THR A N 1
ATOM 2284 C CA . THR A 1 289 ? 33.000 -24.307 -5.764 1.00 83.81 289 THR A CA 1
ATOM 2285 C C . THR A 1 289 ? 32.655 -25.632 -5.098 1.00 83.81 289 THR A C 1
ATOM 2287 O O . THR A 1 289 ? 31.655 -25.757 -4.382 1.00 83.81 289 THR A O 1
ATOM 2290 N N . ASN A 1 290 ? 33.465 -26.663 -5.322 1.00 81.50 290 ASN A N 1
ATOM 2291 C CA . ASN A 1 290 ? 33.233 -27.922 -4.623 1.00 81.50 290 ASN A CA 1
ATOM 2292 C C . ASN A 1 290 ? 33.287 -27.722 -3.092 1.00 81.50 290 ASN A C 1
ATOM 2294 O O . ASN A 1 290 ? 32.482 -28.296 -2.366 1.00 81.50 290 ASN A O 1
ATOM 2298 N N . GLU A 1 291 ? 34.156 -26.824 -2.617 1.00 81.88 291 GLU A N 1
ATOM 2299 C CA . GLU A 1 291 ? 34.235 -26.424 -1.207 1.00 81.88 291 GLU A CA 1
ATOM 2300 C C . GLU A 1 291 ? 32.949 -25.739 -0.724 1.00 81.88 291 GLU A C 1
ATOM 2302 O O . GLU A 1 291 ? 32.406 -26.114 0.317 1.00 81.88 291 GLU A O 1
ATOM 2307 N N . ASP A 1 292 ? 32.403 -24.796 -1.501 1.00 72.56 292 ASP A N 1
ATOM 2308 C CA . ASP A 1 292 ? 31.133 -24.140 -1.176 1.00 72.56 292 ASP A CA 1
ATOM 2309 C C . ASP A 1 292 ? 29.983 -25.150 -1.116 1.00 72.56 292 ASP A C 1
ATOM 2311 O O . ASP A 1 292 ? 29.162 -25.093 -0.202 1.00 72.56 292 ASP A O 1
ATOM 2315 N N . ARG A 1 293 ? 29.935 -26.103 -2.055 1.00 76.12 293 ARG A N 1
ATOM 2316 C CA . ARG A 1 293 ? 28.912 -27.158 -2.096 1.00 76.12 293 ARG A CA 1
ATOM 2317 C C . ARG A 1 293 ? 28.983 -28.049 -0.861 1.00 76.12 293 ARG A C 1
ATOM 2319 O O . ARG A 1 293 ? 27.948 -28.322 -0.256 1.00 76.12 293 ARG A O 1
ATOM 2326 N N . VAL A 1 294 ? 30.186 -28.474 -0.475 1.00 78.94 294 VAL A N 1
ATOM 2327 C CA . VAL A 1 294 ? 30.413 -29.296 0.723 1.00 78.94 294 VAL A CA 1
ATOM 2328 C C . VAL A 1 294 ? 30.018 -28.528 1.984 1.00 78.94 294 VAL A C 1
ATOM 2330 O O . VAL A 1 294 ? 29.309 -29.070 2.831 1.00 78.94 294 VAL A O 1
ATOM 2333 N N . ARG A 1 295 ? 30.400 -27.250 2.091 1.00 80.69 295 ARG A N 1
ATOM 2334 C CA . ARG A 1 295 ? 30.036 -26.392 3.227 1.00 80.69 295 ARG A CA 1
ATOM 2335 C C . ARG A 1 295 ? 28.525 -26.165 3.319 1.00 80.69 295 ARG A C 1
ATOM 2337 O O . ARG A 1 295 ? 27.957 -26.307 4.396 1.00 80.69 295 ARG A O 1
ATOM 2344 N N . LEU A 1 296 ? 27.862 -25.844 2.206 1.00 78.44 296 LEU A N 1
ATOM 2345 C CA . LEU A 1 296 ? 26.407 -25.653 2.159 1.00 78.44 296 LEU A CA 1
ATOM 2346 C C . LEU A 1 296 ? 25.659 -26.941 2.508 1.00 78.44 296 LEU A C 1
ATOM 2348 O O . LEU A 1 296 ? 24.711 -26.904 3.290 1.00 78.44 296 LEU A O 1
ATOM 2352 N N . HIS A 1 297 ? 26.116 -28.080 1.986 1.00 80.81 297 HIS A N 1
ATOM 2353 C CA . HIS A 1 297 ? 25.574 -29.383 2.354 1.00 80.81 297 HIS A CA 1
ATOM 2354 C C . HIS A 1 297 ? 25.726 -29.636 3.859 1.00 80.81 297 HIS A C 1
ATOM 2356 O O . HIS A 1 297 ? 24.757 -29.999 4.519 1.00 80.81 297 HIS A O 1
ATOM 2362 N N . HIS A 1 298 ? 26.909 -29.386 4.428 1.00 81.75 298 HIS A N 1
ATOM 2363 C CA . HIS A 1 298 ? 27.139 -29.532 5.864 1.00 81.75 298 HIS A CA 1
ATOM 2364 C C . HIS A 1 298 ? 26.207 -28.639 6.698 1.00 81.75 298 HIS A C 1
ATOM 2366 O O . HIS A 1 298 ? 25.579 -29.127 7.635 1.00 81.75 298 HIS A O 1
ATOM 2372 N N . ASN A 1 299 ? 26.047 -27.366 6.325 1.00 81.19 299 ASN A N 1
ATOM 2373 C CA . ASN A 1 299 ? 25.124 -26.449 7.001 1.00 81.19 299 ASN A CA 1
ATOM 2374 C C . ASN A 1 299 ? 23.679 -26.964 6.961 1.00 81.19 299 ASN A C 1
ATOM 2376 O O . ASN A 1 299 ? 22.999 -26.979 7.983 1.00 81.19 299 ASN A O 1
ATOM 2380 N N . LEU A 1 300 ? 23.227 -27.451 5.804 1.00 83.62 300 LEU A N 1
ATOM 2381 C CA . LEU A 1 300 ? 21.894 -28.026 5.640 1.00 83.62 300 LEU A CA 1
ATOM 2382 C C . LEU A 1 300 ? 21.688 -29.265 6.528 1.00 83.62 300 LEU A C 1
ATOM 2384 O O . LEU A 1 300 ? 20.645 -29.393 7.170 1.00 83.62 300 LEU A O 1
ATOM 2388 N N . VAL A 1 301 ? 22.692 -30.139 6.634 1.00 84.50 301 VAL A N 1
ATOM 2389 C CA . VAL A 1 301 ? 22.684 -31.285 7.558 1.00 84.50 301 VAL A CA 1
ATOM 2390 C C . VAL A 1 301 ? 22.584 -30.834 9.016 1.00 84.50 301 VAL A C 1
ATOM 2392 O O . VAL A 1 301 ? 21.779 -31.376 9.776 1.00 84.50 301 VAL A O 1
ATOM 2395 N N . VAL A 1 302 ? 23.362 -29.827 9.419 1.00 86.50 302 VAL A N 1
ATOM 2396 C CA . VAL A 1 302 ? 23.325 -29.270 10.780 1.00 86.50 302 VAL A CA 1
ATOM 2397 C C . VAL A 1 302 ? 21.943 -28.689 11.096 1.00 86.50 302 VAL A C 1
ATOM 2399 O O . VAL A 1 302 ? 21.383 -29.002 12.147 1.00 86.50 302 VAL A O 1
ATOM 2402 N N . CYS A 1 303 ? 21.343 -27.929 10.176 1.00 87.50 303 CYS A N 1
ATOM 2403 C CA . CYS A 1 303 ? 19.987 -27.397 10.335 1.00 87.50 303 CYS A CA 1
ATOM 2404 C C . CYS A 1 303 ? 18.940 -28.510 10.483 1.00 87.50 303 CYS A C 1
ATOM 2406 O O . CYS A 1 303 ? 18.104 -28.447 11.384 1.00 87.50 303 CYS A O 1
ATOM 2408 N N . ARG A 1 304 ? 19.004 -29.562 9.653 1.00 87.88 304 ARG A N 1
ATOM 2409 C CA . ARG A 1 304 ? 18.110 -30.729 9.769 1.00 87.88 304 ARG A CA 1
ATOM 2410 C C . ARG A 1 304 ? 18.219 -31.390 11.139 1.00 87.88 304 ARG A C 1
ATOM 2412 O O . ARG A 1 304 ? 17.199 -31.680 11.758 1.00 87.88 304 ARG A O 1
ATOM 2419 N N . ARG A 1 305 ? 19.443 -31.600 11.637 1.00 88.38 305 ARG A N 1
ATOM 2420 C CA . ARG A 1 305 ? 19.672 -32.169 12.976 1.00 88.38 305 ARG A CA 1
ATOM 2421 C C . ARG A 1 305 ? 19.100 -31.274 14.066 1.00 88.38 305 ARG A C 1
ATOM 2423 O O . ARG A 1 305 ? 18.398 -31.778 14.933 1.00 88.38 305 ARG A O 1
ATOM 2430 N N . HIS A 1 306 ? 19.303 -29.961 13.966 1.00 88.00 306 HIS A N 1
ATOM 2431 C CA . HIS A 1 306 ? 18.738 -29.006 14.913 1.00 88.00 306 HIS A CA 1
ATOM 2432 C C . HIS A 1 306 ? 17.200 -29.057 14.947 1.00 88.00 306 HIS A C 1
ATOM 2434 O O . HIS A 1 306 ? 16.617 -29.107 16.025 1.00 88.00 306 HIS A O 1
ATOM 2440 N N . LEU A 1 307 ? 16.532 -29.137 13.790 1.00 86.31 307 LEU A N 1
ATOM 2441 C CA . LEU A 1 307 ? 15.071 -29.296 13.718 1.00 86.31 307 LEU A CA 1
ATOM 2442 C C . LEU A 1 307 ? 14.570 -30.604 14.350 1.00 86.31 307 LEU A C 1
ATOM 2444 O O . LEU A 1 3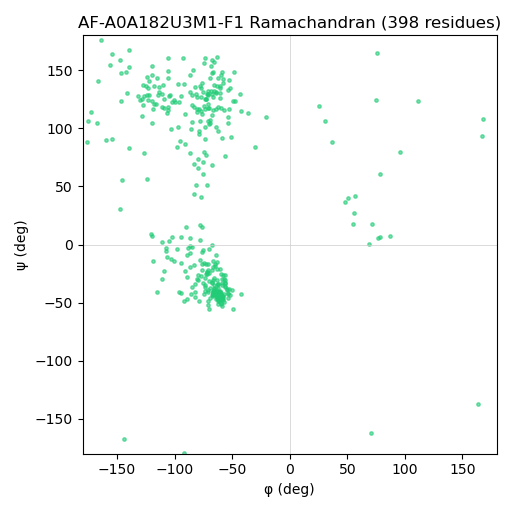07 ? 13.477 -30.647 14.911 1.00 86.31 307 LEU A O 1
ATOM 2448 N N . VAL A 1 308 ? 15.353 -31.678 14.252 1.00 87.75 308 VAL A N 1
ATOM 2449 C CA . VAL A 1 308 ? 15.035 -32.953 14.908 1.00 87.75 308 VAL A CA 1
ATOM 2450 C C . VAL A 1 308 ? 15.263 -32.863 16.419 1.00 87.75 308 VAL A C 1
ATOM 2452 O O . VAL A 1 308 ? 14.459 -33.379 17.192 1.00 87.75 308 VAL A O 1
ATOM 2455 N N . ASP A 1 309 ? 16.333 -32.195 16.848 1.00 88.81 309 ASP A N 1
ATOM 2456 C CA . ASP A 1 309 ? 16.717 -32.063 18.256 1.00 88.81 309 ASP A CA 1
ATOM 2457 C C . ASP A 1 309 ? 15.795 -31.136 19.054 1.00 88.81 309 ASP A C 1
ATOM 2459 O O . ASP A 1 309 ? 15.646 -31.327 20.257 1.00 88.81 309 ASP A O 1
ATOM 2463 N N . THR A 1 310 ? 15.132 -30.180 18.399 1.00 90.25 310 THR A N 1
ATOM 2464 C CA . THR A 1 310 ? 14.086 -29.347 19.019 1.00 90.25 310 THR A CA 1
ATOM 2465 C C . THR A 1 310 ? 12.760 -30.084 19.213 1.00 90.25 310 THR A C 1
ATOM 2467 O O . THR A 1 310 ? 11.825 -29.520 19.774 1.00 90.25 310 THR A O 1
ATOM 2470 N N . GLU A 1 311 ? 12.653 -31.329 18.737 1.00 86.44 311 GLU A N 1
ATOM 2471 C CA . GLU A 1 311 ? 11.442 -32.155 18.772 1.00 86.44 311 GLU A CA 1
ATOM 2472 C C . GLU A 1 311 ? 10.197 -31.515 18.131 1.00 86.44 311 GLU A C 1
ATOM 2474 O O . GLU A 1 311 ? 9.074 -31.982 18.361 1.00 86.44 311 GLU A O 1
ATOM 2479 N N . LEU A 1 312 ? 10.390 -30.483 17.300 1.00 84.69 312 LEU A N 1
ATOM 2480 C CA . LEU A 1 312 ? 9.320 -29.806 16.566 1.00 84.69 312 LEU A CA 1
ATOM 2481 C C . LEU A 1 312 ? 8.707 -30.713 15.497 1.00 84.69 312 LEU A C 1
ATOM 2483 O O . LEU A 1 312 ? 7.512 -30.616 15.217 1.00 84.69 312 LEU A O 1
ATOM 2487 N N . LEU A 1 313 ? 9.519 -31.595 14.909 1.00 86.06 313 LEU A N 1
ATOM 2488 C CA . LEU A 1 313 ? 9.118 -32.471 13.814 1.00 86.06 313 LEU A CA 1
ATOM 2489 C C . LEU A 1 313 ? 8.475 -33.775 14.302 1.00 86.06 313 LEU A C 1
ATOM 2491 O O . LEU A 1 313 ? 8.883 -34.364 15.310 1.00 86.06 313 LEU A O 1
ATOM 2495 N N . ARG A 1 314 ? 7.496 -34.272 13.542 1.00 80.88 314 ARG A N 1
ATOM 2496 C CA . ARG A 1 314 ? 6.957 -35.625 13.707 1.00 80.88 314 ARG A CA 1
ATOM 2497 C C . ARG A 1 314 ? 7.929 -36.637 13.126 1.00 80.88 314 ARG A C 1
ATOM 2499 O O . ARG A 1 314 ? 8.476 -36.438 12.046 1.00 80.88 314 ARG A O 1
ATOM 2506 N N . LYS A 1 315 ? 8.115 -37.756 13.825 1.00 81.69 315 LYS A N 1
ATOM 2507 C CA . LYS A 1 315 ? 8.871 -38.870 13.254 1.00 81.69 315 LYS A CA 1
ATOM 2508 C C . LYS A 1 315 ? 8.129 -39.394 12.016 1.00 81.69 315 LYS A C 1
ATOM 2510 O O . LYS A 1 315 ? 6.905 -39.542 12.085 1.00 81.69 315 LYS A O 1
ATOM 2515 N N . PRO A 1 316 ? 8.835 -39.678 10.908 1.00 75.06 316 PRO A N 1
ATOM 2516 C CA . PRO A 1 316 ? 8.230 -40.323 9.755 1.00 75.06 316 PRO A CA 1
ATOM 2517 C C . PRO A 1 316 ? 7.532 -41.611 10.186 1.00 75.06 316 PRO A C 1
ATOM 2519 O O . PRO A 1 316 ? 8.103 -42.410 10.929 1.00 75.06 316 PRO A O 1
ATOM 2522 N N . GLN A 1 317 ? 6.301 -41.806 9.722 1.00 67.69 317 GLN A N 1
ATOM 2523 C CA . GLN A 1 317 ? 5.644 -43.099 9.845 1.00 67.69 317 GLN A CA 1
ATOM 2524 C C . GLN A 1 317 ? 6.341 -44.062 8.889 1.00 67.69 317 GLN A C 1
ATOM 2526 O O . GLN A 1 317 ? 6.569 -43.730 7.726 1.00 67.69 317 GLN A O 1
ATOM 2531 N N . ASP A 1 318 ? 6.723 -45.227 9.399 1.00 56.69 318 ASP A N 1
ATOM 2532 C CA . ASP A 1 318 ? 7.338 -46.269 8.593 1.00 56.69 318 ASP A CA 1
ATOM 2533 C C . ASP A 1 318 ? 6.292 -46.731 7.560 1.00 56.69 318 ASP A C 1
ATOM 2535 O O . ASP A 1 318 ? 5.243 -47.246 7.953 1.00 56.69 318 ASP A O 1
ATOM 2539 N N . PRO A 1 319 ? 6.508 -46.562 6.241 1.00 52.31 319 PRO A N 1
ATOM 2540 C CA . PRO A 1 319 ? 5.560 -47.042 5.235 1.00 52.31 319 PRO A CA 1
ATOM 2541 C C . PRO A 1 319 ? 5.498 -48.581 5.189 1.00 52.31 319 PRO A C 1
ATOM 2543 O O . PRO A 1 319 ? 4.753 -49.155 4.399 1.00 52.31 319 PRO A O 1
ATOM 2546 N N . SER A 1 320 ? 6.276 -49.270 6.028 1.00 43.81 320 SER A N 1
ATOM 2547 C CA . SER A 1 320 ? 6.361 -50.722 6.137 1.00 43.81 320 SER A CA 1
ATOM 2548 C C . SER A 1 320 ? 5.260 -51.342 7.014 1.00 43.81 320 SER A C 1
ATOM 2550 O O . SER A 1 320 ? 5.480 -52.304 7.748 1.00 43.81 320 SER A O 1
ATOM 2552 N N . GLY A 1 321 ? 4.021 -50.878 6.840 1.00 38.78 321 GLY A N 1
ATOM 2553 C CA . GLY A 1 321 ? 2.828 -51.683 7.099 1.00 38.78 321 GLY A CA 1
ATOM 2554 C C . GLY A 1 321 ? 2.655 -52.742 6.004 1.00 38.78 321 GLY A C 1
ATOM 2555 O O . GLY A 1 321 ? 1.874 -52.558 5.082 1.00 38.78 321 GLY A O 1
ATOM 2556 N N . GLY A 1 322 ? 3.451 -53.813 6.083 1.00 38.09 322 GLY A N 1
ATOM 2557 C CA . GLY A 1 322 ? 3.287 -55.109 5.410 1.00 38.09 322 GLY A CA 1
ATOM 2558 C C . GLY A 1 322 ? 2.718 -55.153 3.985 1.00 38.09 322 GLY A C 1
ATOM 2559 O O . GLY A 1 322 ? 1.552 -55.473 3.834 1.00 38.09 322 GLY A O 1
ATOM 2560 N N . PHE A 1 323 ? 3.550 -55.039 2.940 1.00 36.19 323 PHE A N 1
ATOM 2561 C CA . PHE A 1 323 ? 3.270 -55.690 1.648 1.00 36.19 323 PHE A CA 1
ATOM 2562 C C . PHE A 1 323 ? 4.564 -56.140 0.934 1.00 36.19 323 PHE A C 1
ATOM 2564 O O . PHE A 1 323 ? 5.500 -55.378 0.705 1.00 36.19 323 PHE A O 1
ATOM 2571 N N . LEU A 1 324 ? 4.589 -57.441 0.642 1.00 36.94 324 LEU A N 1
ATOM 2572 C CA . LEU A 1 324 ? 5.568 -58.297 -0.042 1.00 36.94 324 LEU A CA 1
ATOM 2573 C C . LEU A 1 324 ? 6.598 -57.612 -0.965 1.00 36.94 324 LEU A C 1
ATOM 2575 O O . LEU A 1 324 ? 6.327 -57.259 -2.112 1.00 36.94 324 LEU A O 1
ATOM 2579 N N . ARG A 1 325 ? 7.857 -57.598 -0.516 1.00 39.31 325 ARG A N 1
ATOM 2580 C CA . ARG A 1 325 ? 9.036 -57.201 -1.298 1.00 39.31 325 ARG A CA 1
ATOM 2581 C C . ARG A 1 325 ? 9.543 -58.333 -2.200 1.00 39.31 325 ARG A C 1
ATOM 2583 O O . ARG A 1 325 ? 10.716 -58.685 -2.140 1.00 39.31 325 ARG A O 1
ATOM 2590 N N . ASN A 1 326 ? 8.667 -58.939 -3.000 1.00 41.09 326 ASN A N 1
ATOM 2591 C CA . ASN A 1 326 ? 9.059 -60.100 -3.799 1.00 41.09 326 ASN A CA 1
ATOM 2592 C C . ASN A 1 326 ? 8.377 -60.200 -5.164 1.00 41.09 326 ASN A C 1
ATOM 2594 O O . ASN A 1 326 ? 7.823 -61.232 -5.498 1.00 41.09 326 ASN A O 1
ATOM 2598 N N . THR A 1 327 ? 8.482 -59.155 -5.986 1.00 39.50 327 THR A N 1
ATOM 2599 C CA . THR A 1 327 ? 8.479 -59.323 -7.450 1.00 39.50 327 THR A CA 1
ATOM 2600 C C . THR A 1 327 ? 8.910 -58.025 -8.115 1.00 39.50 327 THR A C 1
ATOM 2602 O O . THR A 1 327 ? 8.128 -57.089 -8.171 1.00 39.50 327 THR A O 1
ATOM 2605 N N . LEU A 1 328 ? 10.149 -57.966 -8.616 1.00 39.47 328 LEU A N 1
ATOM 2606 C CA . LEU A 1 328 ? 10.456 -57.502 -9.976 1.00 39.47 328 LEU A CA 1
ATOM 2607 C C . LEU A 1 328 ? 11.956 -57.670 -10.287 1.00 39.47 328 LEU A C 1
ATOM 2609 O O . LEU A 1 328 ? 12.824 -56.965 -9.787 1.00 39.47 328 LEU A O 1
ATOM 2613 N N . ARG A 1 329 ? 12.200 -58.680 -11.130 1.00 44.75 329 ARG A N 1
ATOM 2614 C CA . ARG A 1 329 ? 13.276 -58.881 -12.116 1.00 44.75 329 ARG A CA 1
ATOM 2615 C C . ARG A 1 329 ? 14.653 -58.256 -11.841 1.00 44.75 329 ARG A C 1
ATOM 2617 O O . ARG A 1 329 ? 14.917 -57.089 -12.099 1.00 44.75 329 ARG A O 1
ATOM 2624 N N . ARG A 1 330 ? 15.562 -59.170 -11.490 1.00 46.44 330 ARG A N 1
ATOM 2625 C CA . ARG A 1 330 ? 17.031 -59.159 -11.570 1.00 46.44 330 ARG A CA 1
ATOM 2626 C C . ARG A 1 330 ? 17.594 -58.328 -12.741 1.00 46.44 330 ARG A C 1
ATOM 2628 O O . ARG A 1 330 ? 17.976 -58.877 -13.772 1.00 46.44 330 ARG A O 1
ATOM 2635 N N . LEU A 1 331 ? 17.724 -57.017 -12.555 1.00 44.66 331 LEU A N 1
ATOM 2636 C CA . LEU A 1 331 ? 18.780 -56.250 -13.211 1.00 44.66 331 LEU A CA 1
ATOM 2637 C C . LEU A 1 331 ? 20.088 -56.620 -12.511 1.00 44.66 331 LEU A C 1
ATOM 2639 O O . LEU A 1 331 ? 20.169 -56.583 -11.283 1.00 44.66 331 LEU A O 1
ATOM 2643 N N . SER A 1 332 ? 21.092 -57.064 -13.271 1.00 49.00 332 SER A N 1
ATOM 2644 C CA . SER A 1 332 ? 22.377 -57.435 -12.681 1.00 49.00 332 SER A CA 1
ATOM 2645 C C . SER A 1 332 ? 22.978 -56.218 -11.978 1.00 49.00 332 SER A C 1
ATOM 2647 O O . SER A 1 332 ? 22.979 -55.112 -12.525 1.00 49.00 332 SER A O 1
ATOM 2649 N N . LYS A 1 333 ? 23.483 -56.436 -10.759 1.00 46.22 333 LYS A N 1
ATOM 2650 C CA . LYS A 1 333 ? 24.113 -55.426 -9.893 1.00 46.22 333 LYS A CA 1
ATOM 2651 C C . LYS A 1 333 ? 25.051 -54.503 -10.687 1.00 46.22 333 LYS A C 1
ATOM 2653 O O . LYS A 1 333 ? 24.931 -53.288 -10.610 1.00 46.22 333 LYS A O 1
ATOM 2658 N N . HIS A 1 334 ? 25.831 -55.093 -11.591 1.00 44.03 334 HIS A N 1
ATOM 2659 C CA . HIS A 1 334 ? 26.783 -54.411 -12.465 1.00 44.03 334 HIS A CA 1
ATOM 2660 C C . HIS A 1 334 ? 26.160 -53.400 -13.455 1.00 44.03 334 HIS A C 1
ATOM 2662 O O . HIS A 1 334 ? 26.777 -52.387 -13.776 1.00 44.03 334 HIS A O 1
ATOM 2668 N N . ARG A 1 335 ? 24.949 -53.635 -13.980 1.00 43.94 335 ARG A N 1
ATOM 2669 C CA . ARG A 1 335 ? 24.315 -52.716 -14.951 1.00 43.94 335 ARG A CA 1
ATOM 2670 C C . ARG A 1 335 ? 23.682 -51.505 -14.261 1.00 43.94 335 ARG A C 1
ATOM 2672 O O . ARG A 1 335 ? 23.662 -50.416 -14.824 1.00 43.94 335 ARG A O 1
ATOM 2679 N N . LEU A 1 336 ? 23.213 -51.700 -13.030 1.00 49.00 336 LEU A N 1
ATOM 2680 C CA . LEU A 1 336 ? 22.656 -50.651 -12.179 1.00 49.00 336 LEU A CA 1
ATOM 2681 C C . LEU A 1 336 ? 23.755 -49.751 -11.589 1.00 49.00 336 LEU A C 1
ATOM 2683 O O . LEU A 1 336 ? 23.558 -48.551 -11.432 1.00 49.00 336 LEU A O 1
ATOM 2687 N N . GLU A 1 337 ? 24.921 -50.327 -11.310 1.00 43.47 337 GLU A N 1
ATOM 2688 C CA . GLU A 1 337 ? 26.118 -49.618 -10.842 1.00 43.47 337 GLU A CA 1
ATOM 2689 C C . GLU A 1 337 ? 26.717 -48.738 -11.953 1.00 43.47 337 GLU A C 1
ATOM 2691 O O . GLU A 1 337 ? 27.072 -47.590 -11.704 1.00 43.47 337 GLU A O 1
ATOM 2696 N N . LYS A 1 338 ? 26.689 -49.208 -13.211 1.00 41.72 338 LYS A N 1
ATOM 2697 C CA . LYS A 1 338 ? 27.119 -48.425 -14.383 1.00 41.72 338 LYS A CA 1
ATOM 2698 C C . LYS A 1 338 ? 26.210 -47.219 -14.680 1.00 41.72 338 LYS A C 1
ATOM 2700 O O . LYS A 1 338 ? 26.714 -46.126 -14.899 1.00 41.72 338 LYS A O 1
ATOM 2705 N N . LEU A 1 339 ? 24.885 -47.385 -14.602 1.00 43.50 339 LEU A N 1
ATOM 2706 C CA . LEU A 1 339 ? 23.921 -46.280 -14.776 1.00 43.50 339 LEU A CA 1
ATOM 2707 C C . LEU A 1 339 ? 24.009 -45.219 -13.662 1.00 43.50 339 LEU A C 1
ATOM 2709 O O . LEU A 1 339 ? 23.715 -44.051 -13.903 1.00 43.50 339 LEU A O 1
ATOM 2713 N N . ARG A 1 340 ? 24.428 -45.616 -12.452 1.00 46.88 340 ARG A N 1
ATOM 2714 C CA . ARG A 1 340 ? 24.654 -44.710 -11.312 1.00 46.88 340 ARG A CA 1
ATOM 2715 C C . ARG A 1 340 ? 25.996 -43.986 -11.372 1.00 46.88 340 ARG A C 1
ATOM 2717 O O . ARG A 1 340 ? 26.080 -42.862 -10.900 1.00 46.88 340 ARG A O 1
ATOM 2724 N N . ALA A 1 341 ? 27.015 -44.598 -11.972 1.00 46.81 341 ALA A N 1
ATOM 2725 C CA . ALA A 1 341 ? 28.308 -43.958 -12.204 1.00 46.81 341 ALA A CA 1
ATOM 2726 C C . ALA A 1 341 ? 28.258 -42.905 -13.330 1.00 46.81 341 ALA A C 1
ATOM 2728 O O . ALA A 1 341 ? 29.009 -41.936 -13.290 1.00 46.81 341 ALA A O 1
ATOM 2729 N N . GLU A 1 342 ? 27.360 -43.065 -14.311 1.00 42.25 342 GLU A N 1
ATOM 2730 C CA . GLU A 1 342 ? 27.181 -42.108 -15.418 1.00 42.25 342 GLU A CA 1
ATOM 2731 C C . GLU A 1 342 ? 26.414 -40.829 -15.003 1.00 42.25 342 GLU A C 1
ATOM 2733 O O . GLU A 1 342 ? 26.592 -39.785 -15.625 1.00 42.25 342 GLU A O 1
ATOM 2738 N N . HIS A 1 343 ? 25.628 -40.861 -13.917 1.00 45.69 343 HIS A N 1
ATOM 2739 C CA . HIS A 1 343 ? 25.029 -39.670 -13.292 1.00 45.69 343 HIS A CA 1
ATOM 2740 C C . HIS A 1 343 ? 25.886 -39.229 -12.099 1.00 45.69 343 HIS A C 1
ATOM 2742 O O . HIS A 1 343 ? 25.630 -39.615 -10.962 1.00 45.69 343 HIS A O 1
ATOM 2748 N N . GLY A 1 344 ? 26.934 -38.451 -12.379 1.00 39.69 344 GLY A N 1
ATOM 2749 C CA . GLY A 1 344 ? 27.982 -38.065 -11.431 1.00 39.69 344 GLY A CA 1
ATOM 2750 C C . GLY A 1 344 ? 27.496 -37.480 -10.099 1.00 39.69 344 GLY A C 1
ATOM 2751 O O . GLY A 1 344 ? 27.376 -36.266 -9.950 1.00 39.69 344 GLY A O 1
ATOM 2752 N N . SER A 1 345 ? 27.335 -38.346 -9.098 1.00 34.31 345 SER A N 1
ATOM 2753 C CA . SER A 1 345 ? 27.283 -37.979 -7.685 1.00 34.31 345 SER A CA 1
ATOM 2754 C C . SER A 1 345 ? 28.294 -38.844 -6.922 1.00 34.31 345 SER A C 1
ATOM 2756 O O . SER A 1 345 ? 28.116 -40.064 -6.843 1.00 34.31 345 SER A O 1
ATOM 2758 N N . PRO A 1 346 ? 29.400 -38.276 -6.408 1.00 39.22 346 PRO A N 1
ATOM 2759 C CA . PRO A 1 346 ? 30.397 -39.056 -5.700 1.00 39.22 346 PRO A CA 1
ATOM 2760 C C . PRO A 1 346 ? 29.952 -39.359 -4.254 1.00 39.22 346 PRO A C 1
ATOM 2762 O O . PRO A 1 346 ? 29.814 -38.476 -3.417 1.00 39.22 346 PRO A O 1
ATOM 2765 N N . VAL A 1 347 ? 29.780 -40.654 -3.973 1.00 41.47 347 VAL A N 1
ATOM 2766 C CA . VAL A 1 347 ? 30.257 -41.379 -2.771 1.00 41.47 347 VAL A CA 1
ATOM 2767 C C . VAL A 1 347 ? 29.635 -41.087 -1.381 1.00 41.47 347 VAL A C 1
ATOM 2769 O O . VAL A 1 347 ? 29.972 -41.799 -0.442 1.00 41.47 347 VAL A O 1
ATOM 2772 N N . HIS A 1 348 ? 28.653 -40.194 -1.196 1.00 43.03 348 HIS A N 1
ATOM 2773 C CA . HIS A 1 348 ? 28.048 -39.982 0.148 1.00 43.03 348 HIS A CA 1
ATOM 2774 C C . HIS A 1 348 ? 26.539 -40.225 0.309 1.00 43.03 348 HIS A C 1
ATOM 2776 O O . HIS A 1 348 ? 26.000 -39.994 1.388 1.00 43.03 348 HIS A O 1
ATOM 2782 N N . ASP A 1 349 ? 25.858 -40.793 -0.686 1.00 41.59 349 ASP A N 1
ATOM 2783 C CA . ASP A 1 349 ? 24.398 -41.017 -0.643 1.00 41.59 349 ASP A CA 1
ATOM 2784 C C . ASP A 1 349 ? 23.954 -42.213 0.242 1.00 41.59 349 ASP A C 1
ATOM 2786 O O . ASP A 1 349 ? 22.827 -42.706 0.181 1.00 41.59 349 ASP A O 1
ATOM 2790 N N . HIS A 1 350 ? 24.848 -42.717 1.097 1.00 42.41 350 HIS A N 1
ATOM 2791 C CA . HIS A 1 350 ? 24.534 -43.747 2.082 1.00 42.41 350 HIS A CA 1
ATOM 2792 C C . HIS A 1 350 ? 24.099 -43.117 3.409 1.00 42.41 350 HIS A C 1
ATOM 2794 O O . HIS A 1 350 ? 24.883 -42.976 4.341 1.00 42.41 350 HIS A O 1
ATOM 2800 N N . GLY A 1 351 ? 22.803 -42.816 3.501 1.00 53.62 351 GLY A N 1
ATOM 2801 C CA . GLY A 1 351 ? 22.062 -42.988 4.748 1.00 53.62 351 GLY A CA 1
ATOM 2802 C C . GLY A 1 351 ? 22.262 -41.919 5.817 1.00 53.62 351 GLY A C 1
ATOM 2803 O O . GLY A 1 351 ? 22.588 -42.250 6.955 1.00 53.62 351 GLY A O 1
ATOM 2804 N N . GLU A 1 352 ? 21.928 -40.661 5.524 1.00 56.03 352 GLU A N 1
ATOM 2805 C CA . GLU A 1 352 ? 21.504 -39.777 6.612 1.00 56.03 352 GLU A CA 1
ATOM 2806 C C . GLU A 1 352 ? 20.227 -40.343 7.239 1.00 56.03 352 GLU A C 1
ATOM 2808 O O . GLU A 1 352 ? 19.127 -40.180 6.719 1.00 56.03 352 GLU A O 1
ATOM 2813 N N . THR A 1 353 ? 20.388 -41.062 8.345 1.00 72.19 353 THR A N 1
ATOM 2814 C CA . THR A 1 353 ? 19.304 -41.383 9.267 1.00 72.19 353 THR A CA 1
ATOM 2815 C C . THR A 1 353 ? 19.687 -40.795 10.612 1.00 72.19 353 THR A C 1
ATOM 2817 O O . THR A 1 353 ? 20.569 -41.315 11.290 1.00 72.19 353 THR A O 1
ATOM 2820 N N . TYR A 1 354 ? 19.059 -39.685 10.997 1.00 82.81 354 TYR A N 1
ATOM 2821 C CA . TYR A 1 354 ? 19.312 -39.046 12.288 1.00 82.81 354 TYR A CA 1
ATOM 2822 C C . TYR A 1 354 ? 18.086 -39.200 13.180 1.00 82.81 354 TYR A C 1
ATOM 2824 O O . TYR A 1 354 ? 17.003 -38.761 12.811 1.00 82.81 354 TYR A O 1
ATOM 2832 N N . LYS A 1 355 ? 18.231 -39.879 14.327 1.00 87.00 355 LYS A N 1
ATOM 2833 C CA . LYS A 1 355 ? 17.143 -40.144 15.297 1.00 87.00 355 LYS A CA 1
ATOM 2834 C C . LYS A 1 355 ? 15.840 -40.681 14.664 1.00 87.00 355 LYS A C 1
ATOM 2836 O O . LYS A 1 355 ? 14.740 -40.361 15.113 1.00 87.00 355 LYS A O 1
ATOM 2841 N N . GLY A 1 356 ? 15.970 -41.523 13.635 1.00 83.25 356 GLY A N 1
ATOM 2842 C CA . GLY A 1 356 ? 14.839 -42.129 12.921 1.00 83.25 356 GLY A CA 1
ATOM 2843 C C . GLY A 1 356 ? 14.275 -41.300 11.761 1.00 83.25 356 GLY A C 1
ATOM 2844 O O . GLY A 1 356 ? 13.261 -41.691 11.200 1.00 83.25 356 GLY A O 1
ATOM 2845 N N . PHE A 1 357 ? 14.915 -40.191 11.379 1.00 84.81 357 PHE A N 1
ATOM 2846 C CA . PHE A 1 357 ? 14.571 -39.408 10.190 1.00 84.81 357 PHE A CA 1
ATOM 2847 C C . PHE A 1 357 ? 15.484 -39.805 9.020 1.00 84.81 357 PHE A C 1
ATOM 2849 O O . PHE A 1 357 ? 16.640 -39.367 9.004 1.00 84.81 357 PHE A O 1
ATOM 2856 N N . PRO A 1 358 ? 15.022 -40.640 8.067 1.00 83.50 358 PRO A N 1
ATOM 2857 C CA . PRO A 1 358 ? 15.810 -41.027 6.902 1.00 83.50 358 PRO A CA 1
ATOM 2858 C C . PRO A 1 358 ? 15.911 -39.873 5.897 1.00 83.50 358 PRO A C 1
ATOM 2860 O O . PRO A 1 358 ? 15.060 -38.987 5.870 1.00 83.50 358 PRO A O 1
ATOM 2863 N N . HIS A 1 359 ? 16.893 -39.927 4.997 1.00 77.50 359 HIS A N 1
ATOM 2864 C CA . HIS A 1 359 ? 17.082 -38.926 3.941 1.00 77.50 359 HIS A CA 1
ATOM 2865 C C . HIS A 1 359 ? 15.796 -38.638 3.141 1.00 77.50 359 HIS A C 1
ATOM 2867 O O . HIS A 1 359 ? 15.487 -37.481 2.866 1.00 77.50 359 HIS A O 1
ATOM 2873 N N . ALA A 1 360 ? 15.003 -39.677 2.848 1.00 76.88 360 ALA A N 1
ATOM 2874 C CA . ALA A 1 360 ? 13.737 -39.561 2.123 1.00 76.88 360 ALA A CA 1
ATOM 2875 C C . ALA A 1 360 ? 12.701 -38.651 2.811 1.00 76.88 360 ALA A C 1
ATOM 2877 O O . ALA A 1 360 ? 11.872 -38.073 2.119 1.00 76.88 360 ALA A O 1
ATOM 2878 N N . TYR A 1 361 ? 12.763 -38.479 4.138 1.00 80.00 361 TYR A N 1
ATOM 2879 C CA . TYR A 1 361 ? 11.898 -37.542 4.868 1.00 80.00 361 TYR A CA 1
ATOM 2880 C C . TYR A 1 361 ? 12.135 -36.084 4.453 1.00 80.00 361 TYR A C 1
ATOM 2882 O O . TYR A 1 361 ? 11.226 -35.264 4.489 1.00 80.00 361 TYR A O 1
ATOM 2890 N N . TRP A 1 362 ? 13.365 -35.762 4.054 1.00 80.62 362 TRP A N 1
ATOM 2891 C CA . TRP A 1 362 ? 13.781 -34.414 3.674 1.00 80.62 362 TRP A CA 1
ATOM 2892 C C . TRP A 1 362 ? 13.783 -34.181 2.165 1.00 80.62 362 TRP A C 1
ATOM 2894 O O . TRP A 1 362 ? 14.120 -33.086 1.712 1.00 80.62 362 TRP A O 1
ATOM 2904 N N . ALA A 1 363 ? 13.497 -35.225 1.389 1.00 76.62 363 ALA A N 1
ATOM 2905 C CA . ALA A 1 363 ? 13.460 -35.158 -0.056 1.00 76.62 363 ALA A CA 1
ATOM 2906 C C . ALA A 1 363 ? 12.098 -34.640 -0.524 1.00 76.62 363 ALA A C 1
ATOM 2908 O O . ALA A 1 363 ? 11.065 -34.872 0.103 1.00 76.62 363 ALA A O 1
ATOM 2909 N N . PHE A 1 364 ? 12.094 -33.959 -1.666 1.00 68.25 364 PHE A N 1
ATOM 2910 C CA . PHE A 1 364 ? 10.853 -33.568 -2.317 1.00 68.25 364 PHE A CA 1
ATOM 2911 C C . PHE A 1 364 ? 10.028 -34.812 -2.684 1.00 68.25 364 PHE A C 1
ATOM 2913 O O . PHE A 1 364 ? 10.536 -35.736 -3.323 1.00 68.25 364 PHE A O 1
ATOM 2920 N N . SER A 1 365 ? 8.745 -34.809 -2.324 1.00 68.38 365 SER A N 1
ATOM 2921 C CA . SER A 1 365 ? 7.782 -35.845 -2.691 1.00 68.38 365 SER A CA 1
ATOM 2922 C C . SER A 1 365 ? 6.589 -35.221 -3.403 1.00 68.38 365 SER A C 1
ATOM 2924 O O . SER A 1 365 ? 6.150 -34.125 -3.067 1.00 68.38 365 SER A O 1
ATOM 2926 N N . ARG A 1 366 ? 6.049 -35.944 -4.388 1.00 63.25 366 ARG A N 1
ATOM 2927 C CA . ARG A 1 366 ? 4.788 -35.590 -5.063 1.00 63.25 366 ARG A CA 1
ATOM 2928 C C . ARG A 1 366 ? 3.558 -36.163 -4.357 1.00 63.25 366 ARG A C 1
ATOM 2930 O O . ARG A 1 366 ? 2.442 -35.958 -4.821 1.00 63.25 366 ARG A O 1
ATOM 2937 N N . GLN A 1 367 ? 3.754 -36.942 -3.297 1.00 68.81 367 GLN A N 1
ATOM 2938 C CA . GLN A 1 367 ? 2.654 -37.483 -2.508 1.00 68.81 367 GLN A CA 1
ATOM 2939 C C . GLN A 1 367 ? 2.118 -36.395 -1.580 1.00 68.81 367 GLN A C 1
ATOM 2941 O O . GLN A 1 367 ? 2.900 -35.669 -0.963 1.00 68.81 367 GLN A O 1
ATOM 2946 N N . ALA A 1 368 ? 0.792 -36.293 -1.483 1.00 67.69 368 ALA A N 1
ATOM 2947 C CA . ALA A 1 368 ? 0.160 -35.428 -0.500 1.00 67.69 368 ALA A CA 1
ATOM 2948 C C . ALA A 1 368 ? 0.618 -35.834 0.907 1.00 67.69 368 ALA A C 1
ATOM 2950 O O . ALA A 1 368 ? 0.747 -37.023 1.210 1.00 67.69 368 ALA A O 1
ATOM 2951 N N . LEU A 1 369 ? 0.883 -34.842 1.754 1.00 71.69 369 LEU A N 1
ATOM 2952 C CA . LEU A 1 369 ? 1.271 -35.092 3.133 1.00 71.69 369 LEU A CA 1
ATOM 2953 C C . LEU A 1 369 ? 0.047 -35.621 3.899 1.00 71.69 369 LEU A C 1
ATOM 2955 O O . LEU A 1 369 ? -0.959 -34.916 3.969 1.00 71.69 369 LEU A O 1
ATOM 2959 N N . PRO A 1 370 ? 0.105 -36.833 4.480 1.00 73.44 370 PRO A N 1
ATOM 2960 C CA . PRO A 1 370 ? -1.020 -37.386 5.233 1.00 73.44 370 PRO A CA 1
ATOM 2961 C C . PRO A 1 370 ? -1.195 -36.726 6.611 1.00 73.44 370 PRO A C 1
ATOM 2963 O O . PRO A 1 370 ? -2.228 -36.895 7.247 1.00 73.44 370 PRO A O 1
ATOM 2966 N N . GLN A 1 371 ? -0.174 -36.008 7.083 1.00 78.00 371 GLN A N 1
ATOM 2967 C CA . GLN A 1 371 ? -0.115 -35.335 8.379 1.00 78.00 371 GLN A CA 1
ATOM 2968 C C . GLN A 1 371 ? 0.857 -34.152 8.304 1.00 78.00 371 GLN A C 1
ATOM 2970 O O . GLN A 1 371 ? 1.681 -34.084 7.383 1.00 78.00 371 GLN A O 1
ATOM 2975 N N . SER A 1 372 ? 0.800 -33.236 9.270 1.00 83.25 372 SER A N 1
ATOM 2976 C CA . SER A 1 372 ? 1.753 -32.127 9.334 1.00 83.25 372 SER A CA 1
ATOM 2977 C C . SER A 1 372 ? 3.175 -32.619 9.629 1.00 83.25 372 SER A C 1
ATOM 2979 O O . SER A 1 372 ? 3.389 -33.599 10.344 1.00 83.25 372 SER A O 1
ATOM 2981 N N . LEU A 1 373 ? 4.182 -31.917 9.097 1.00 83.44 373 LEU A N 1
ATOM 2982 C CA . LEU A 1 373 ? 5.588 -32.211 9.409 1.00 83.44 373 LEU A CA 1
ATOM 2983 C C . LEU A 1 373 ? 5.944 -31.824 10.851 1.00 83.44 373 LEU A C 1
ATOM 2985 O O . LEU A 1 373 ? 6.794 -32.462 11.468 1.00 83.44 373 LEU A O 1
ATOM 2989 N N . SER A 1 374 ? 5.295 -30.791 11.392 1.00 85.62 374 SER A N 1
ATOM 2990 C CA . SER A 1 374 ? 5.417 -30.362 12.785 1.00 85.62 374 SER A CA 1
ATOM 2991 C C . SER A 1 374 ? 4.351 -31.003 13.678 1.00 85.62 374 SER A C 1
ATOM 2993 O O . SER A 1 374 ? 3.316 -31.482 13.209 1.00 85.62 374 SER A O 1
ATOM 2995 N N . LYS A 1 375 ? 4.592 -31.021 14.989 1.00 82.25 375 LYS A N 1
ATOM 2996 C CA . LYS A 1 375 ? 3.571 -31.374 15.984 1.00 82.25 375 LYS A CA 1
ATOM 2997 C C . LYS A 1 375 ? 2.606 -30.196 16.153 1.00 82.25 375 LYS A C 1
ATOM 2999 O O . LYS A 1 375 ? 3.011 -29.150 16.654 1.00 82.25 375 LYS A O 1
ATOM 3004 N N . LEU A 1 376 ? 1.356 -30.376 15.735 1.00 80.81 376 LEU A N 1
ATOM 3005 C CA . LEU A 1 376 ? 0.268 -29.408 15.889 1.00 80.81 376 LEU A CA 1
ATOM 3006 C C . LEU A 1 376 ? -0.863 -30.040 16.722 1.00 80.81 376 LEU A C 1
ATOM 3008 O O . LEU A 1 376 ? -0.988 -31.267 16.711 1.00 80.81 376 LEU A O 1
ATOM 3012 N N . PRO A 1 377 ? -1.682 -29.249 17.439 1.00 85.19 377 PRO A N 1
ATOM 3013 C CA . PRO A 1 377 ? -2.932 -29.733 18.027 1.00 85.19 377 PRO A CA 1
ATOM 3014 C C . PRO A 1 377 ? -3.869 -30.312 16.953 1.00 85.19 377 PRO A C 1
ATOM 3016 O O . PRO A 1 377 ? -3.971 -29.744 15.867 1.00 85.19 377 PRO A O 1
ATOM 3019 N N . ASP A 1 378 ? -4.597 -31.391 17.260 1.00 81.81 378 ASP A N 1
ATOM 3020 C CA . ASP A 1 378 ? -5.398 -32.144 16.273 1.00 81.81 378 ASP A CA 1
ATOM 3021 C C . ASP A 1 378 ? -6.392 -31.271 15.483 1.00 81.81 378 ASP A C 1
ATOM 3023 O O . ASP A 1 378 ? -6.560 -31.439 14.274 1.00 81.81 378 ASP A O 1
ATOM 3027 N N . GLN A 1 379 ? -7.033 -30.307 16.153 1.00 81.56 379 GLN A N 1
ATOM 3028 C CA . GLN A 1 379 ? -7.988 -29.395 15.518 1.00 81.56 379 GLN A CA 1
ATOM 3029 C C . GLN A 1 379 ? -7.312 -28.466 14.495 1.00 81.56 379 GLN A C 1
ATOM 3031 O O . GLN A 1 379 ? -7.855 -28.240 13.413 1.00 81.56 379 GLN A O 1
ATOM 3036 N N . GLU A 1 380 ? -6.124 -27.950 14.818 1.00 83.75 380 GLU A N 1
ATOM 3037 C CA . GLU A 1 380 ? -5.338 -27.107 13.911 1.00 83.75 380 GLU A CA 1
ATOM 3038 C C . GLU A 1 380 ? -4.761 -27.935 12.763 1.00 83.75 380 GLU A C 1
ATOM 3040 O O . GLU A 1 380 ? -4.779 -27.495 11.616 1.00 83.75 380 GLU A O 1
ATOM 3045 N N . GLU A 1 381 ? -4.300 -29.156 13.041 1.00 84.69 381 GLU A N 1
ATOM 3046 C CA . GLU A 1 381 ? -3.752 -30.050 12.024 1.00 84.69 381 GLU A CA 1
ATOM 3047 C C . GLU A 1 381 ? -4.785 -30.382 10.944 1.00 84.69 381 GLU A C 1
ATOM 3049 O O . GLU A 1 381 ? -4.478 -30.269 9.757 1.00 84.69 381 GLU A O 1
ATOM 3054 N N . GLN A 1 382 ? -6.020 -30.733 11.323 1.00 84.94 382 GLN A N 1
ATOM 3055 C CA . GLN A 1 382 ? -7.065 -31.015 10.336 1.00 84.94 382 GLN A CA 1
ATOM 3056 C C . GLN A 1 382 ? -7.375 -29.803 9.458 1.00 84.94 382 GLN A C 1
ATOM 3058 O O . GLN A 1 382 ? -7.472 -29.947 8.237 1.00 84.94 382 GLN A O 1
ATOM 3063 N N . ALA A 1 383 ? -7.476 -28.611 10.052 1.00 83.81 383 ALA A N 1
ATOM 3064 C CA . ALA A 1 383 ? -7.681 -27.380 9.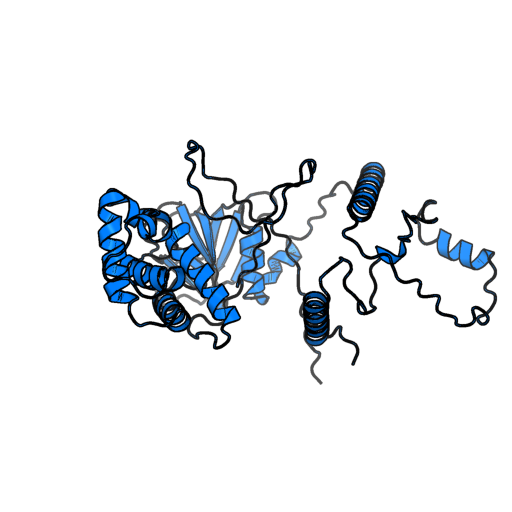296 1.00 83.81 383 ALA A CA 1
ATOM 3065 C C . ALA A 1 383 ? -6.514 -27.122 8.329 1.00 83.81 383 ALA A C 1
ATOM 3067 O O . ALA A 1 383 ? -6.731 -26.856 7.147 1.00 83.81 383 ALA A O 1
ATOM 3068 N N . MET A 1 384 ? -5.271 -27.277 8.788 1.00 83.12 384 MET A N 1
ATOM 3069 C CA . MET A 1 384 ? -4.080 -27.070 7.962 1.00 83.12 384 MET A CA 1
ATOM 3070 C C . MET A 1 384 ? -3.965 -28.087 6.823 1.00 83.12 384 MET A C 1
ATOM 3072 O O . MET A 1 384 ? -3.599 -27.710 5.710 1.00 83.12 384 MET A O 1
ATOM 3076 N N . LEU A 1 385 ? -4.321 -29.354 7.052 1.00 84.56 385 LEU A N 1
ATOM 3077 C CA . LEU A 1 385 ? -4.366 -30.375 6.003 1.00 84.56 385 LEU A CA 1
ATOM 3078 C C . LEU A 1 385 ? -5.461 -30.079 4.972 1.00 84.56 385 LEU A C 1
ATOM 3080 O O . LEU A 1 385 ? -5.228 -30.226 3.772 1.00 84.56 385 LEU A O 1
ATOM 3084 N N . GLN A 1 386 ? -6.636 -29.614 5.406 1.00 84.88 386 GLN A N 1
ATOM 3085 C CA . GLN A 1 386 ? -7.700 -29.181 4.495 1.00 84.88 386 GLN A CA 1
ATOM 3086 C C . GLN A 1 386 ? -7.271 -27.977 3.650 1.00 84.88 386 GLN A C 1
ATOM 3088 O O . GLN A 1 386 ? -7.490 -27.971 2.436 1.00 84.88 386 GLN A O 1
ATOM 3093 N N . VAL A 1 387 ? -6.614 -26.987 4.261 1.00 82.94 387 VAL A N 1
ATOM 3094 C CA . VAL A 1 387 ? -6.050 -25.829 3.553 1.00 82.94 387 VAL A CA 1
ATOM 3095 C C . VAL A 1 387 ? -4.984 -26.280 2.558 1.00 82.94 387 VAL A C 1
ATOM 3097 O O . VAL A 1 387 ? -5.037 -25.889 1.395 1.00 82.94 387 VAL A O 1
ATOM 3100 N N . PHE A 1 388 ? -4.059 -27.150 2.967 1.00 81.19 388 PHE A N 1
ATOM 3101 C CA . PHE A 1 388 ? -3.015 -27.689 2.094 1.00 81.19 388 PHE A CA 1
ATOM 3102 C C . PHE A 1 388 ? -3.603 -28.429 0.883 1.00 81.19 388 PHE A C 1
ATOM 3104 O O . PHE A 1 388 ? -3.229 -28.145 -0.255 1.00 81.19 388 PHE A O 1
ATOM 3111 N N . ASN A 1 389 ? -4.587 -29.305 1.099 1.00 81.25 389 ASN A N 1
ATOM 3112 C CA . ASN A 1 389 ? -5.279 -30.013 0.019 1.00 81.25 389 ASN A CA 1
ATOM 3113 C C . ASN A 1 389 ? -6.061 -29.064 -0.894 1.00 81.25 389 ASN A C 1
ATOM 3115 O O . ASN A 1 389 ? -6.052 -29.237 -2.113 1.00 81.25 389 ASN A O 1
ATOM 3119 N N . SER A 1 390 ? -6.690 -28.030 -0.331 1.00 78.38 390 SER A N 1
ATOM 3120 C CA . SER A 1 390 ? -7.363 -26.992 -1.116 1.00 78.38 390 SER A CA 1
ATOM 3121 C C . SER A 1 390 ? -6.359 -26.251 -1.997 1.00 78.38 390 SER A C 1
ATOM 3123 O O . SER A 1 390 ? -6.595 -26.101 -3.193 1.00 78.38 390 SER A O 1
ATOM 3125 N N . ILE A 1 391 ? -5.201 -25.860 -1.452 1.00 76.88 391 ILE A N 1
ATOM 3126 C CA . ILE A 1 391 ? -4.118 -25.220 -2.212 1.00 76.88 391 ILE A CA 1
ATOM 3127 C C . ILE A 1 391 ? -3.659 -26.123 -3.358 1.00 76.88 391 ILE A C 1
ATOM 3129 O O . ILE A 1 391 ? -3.568 -25.645 -4.487 1.00 76.88 391 ILE A O 1
ATOM 3133 N N . LEU A 1 392 ? -3.406 -27.412 -3.100 1.00 73.44 392 LEU A N 1
ATOM 3134 C CA . LEU A 1 392 ? -3.007 -28.361 -4.143 1.00 73.44 392 LEU A CA 1
ATOM 3135 C C . LEU A 1 392 ? -4.084 -28.502 -5.223 1.00 73.44 392 LEU A C 1
ATOM 3137 O O . LEU A 1 392 ? -3.766 -28.452 -6.410 1.00 73.44 392 LEU A O 1
ATOM 3141 N N . THR A 1 393 ? -5.352 -28.617 -4.829 1.00 76.94 393 THR A N 1
ATOM 3142 C CA . THR A 1 393 ? -6.491 -28.741 -5.752 1.00 76.94 393 THR A CA 1
ATOM 3143 C C . THR A 1 393 ? -6.616 -27.502 -6.637 1.00 76.94 393 THR A C 1
ATOM 3145 O O . THR A 1 393 ? -6.606 -27.613 -7.862 1.00 76.94 393 THR A O 1
ATOM 3148 N N . TYR A 1 394 ? -6.629 -26.305 -6.044 1.00 71.31 394 TYR A N 1
ATOM 3149 C CA . TYR A 1 394 ? -6.689 -25.042 -6.786 1.00 71.31 394 TYR A CA 1
ATOM 3150 C C . TYR A 1 394 ? -5.425 -24.759 -7.610 1.00 71.31 394 TYR A C 1
ATOM 3152 O O . TYR A 1 394 ? -5.479 -23.989 -8.568 1.00 71.31 394 TYR A O 1
ATOM 3160 N N . ALA A 1 395 ? -4.289 -25.368 -7.263 1.00 67.06 395 ALA A N 1
ATOM 3161 C CA . ALA A 1 395 ? -3.057 -25.310 -8.045 1.00 67.06 395 ALA A CA 1
ATOM 3162 C C . ALA A 1 395 ? -2.989 -26.366 -9.168 1.00 67.06 395 ALA A C 1
ATOM 3164 O O . ALA A 1 395 ? -2.008 -26.387 -9.907 1.00 67.06 395 ALA A O 1
ATOM 3165 N N . GLY A 1 396 ? -3.991 -27.245 -9.308 1.00 68.75 396 GLY A N 1
ATOM 3166 C CA . GLY A 1 396 ? -3.986 -28.338 -10.291 1.00 68.75 396 GLY A CA 1
ATOM 3167 C C . GLY A 1 396 ? -3.004 -29.472 -9.966 1.00 68.75 396 GLY A C 1
ATOM 3168 O O . GLY A 1 396 ? -2.640 -30.244 -10.848 1.00 68.75 396 GLY A O 1
ATOM 3169 N N . LEU A 1 397 ? -2.552 -29.551 -8.712 1.00 66.75 397 LEU A N 1
ATOM 3170 C CA . LEU A 1 397 ? -1.619 -30.555 -8.187 1.00 66.75 397 LEU A CA 1
ATOM 3171 C C . LEU A 1 397 ? -2.300 -31.579 -7.261 1.00 66.75 397 LEU A C 1
ATOM 3173 O O . LEU A 1 397 ? -1.648 -32.517 -6.805 1.00 66.75 397 LEU A O 1
ATOM 3177 N N . GLY A 1 398 ? -3.587 -31.394 -6.955 1.00 60.81 398 GLY A N 1
ATOM 3178 C CA . GLY A 1 398 ? -4.386 -32.350 -6.189 1.00 60.81 398 GLY A CA 1
ATOM 3179 C C . GLY A 1 398 ? -4.643 -33.632 -6.985 1.00 60.81 398 GLY A C 1
ATOM 3180 O O . GLY A 1 398 ? -4.822 -33.591 -8.201 1.00 60.81 398 GLY A O 1
ATOM 3181 N N . GLN A 1 399 ? -4.647 -34.777 -6.301 1.00 57.28 399 GLN A N 1
ATOM 3182 C CA . GLN A 1 399 ? -5.175 -36.017 -6.873 1.00 57.28 399 GLN A CA 1
ATOM 3183 C C . GLN A 1 399 ? -6.705 -35.937 -6.815 1.00 57.28 399 GLN A C 1
ATOM 3185 O O . GLN A 1 399 ? -7.242 -35.640 -5.749 1.00 57.28 399 GLN A O 1
ATOM 3190 N N . ASN A 1 400 ? -7.377 -36.147 -7.951 1.00 46.06 400 ASN A N 1
ATOM 3191 C CA . ASN A 1 400 ? -8.831 -36.341 -7.987 1.00 46.06 400 ASN A CA 1
ATOM 3192 C C . ASN A 1 400 ? -9.226 -37.648 -7.304 1.00 46.06 400 ASN A C 1
ATOM 3194 O O . ASN A 1 400 ? -8.503 -38.650 -7.528 1.00 46.06 400 ASN A O 1
#